Protein 4PSW (pdb70)

B-factor: mean 35.44, std 18.54, range [9.74, 154.68]

Organism: Saccharomyces cerevisiae (strain ATCC 204508 / S288c) (NCBI:txid559292)

Solvent-accessible surface area: 31911 Å² total

InterPro domains:
  IPR000182 GNAT domain [PF00583] (173-259)
  IPR000182 GNAT domain [PS51186] (135-303)
  IPR013523 Histone acetyltransferase HAT1, C-terminal [G3DSA:1.10.10.390] (267-320)
  IPR016181 Acyl-CoA N-acyltransferase [SSF55729] (6-320)
  IPR017380 Histone acetyltransferase type B, catalytic subunit [PIRSF038084] (3-372)
  IPR017380 Histone acetyltransferase type B, catalytic subunit [PTHR12046] (9-370)
  IPR019467 Histone acetyl transferase HAT1 N-terminal [PF10394] (11-162)
  IPR037113 Histone acetyl transferase 1, N-terminal domain superfamily [G3DSA:3.90.360.10] (23-162)

Foldseek 3Di:
DDDQVQQKDQLQVQEWEWEAEVHTDTDTFPDCCVQQNDVNMFGFFHPWHWYWYAHQAQGQIEIEIDGPGGDPDDVHDPNRVSVCVLADPPRYHYPPPVVSVVVVVVVVPDDACVVVFAWQDWDDFPNFIKTKTKDWLVDPSNVSRCRSCVVSLVRYPPPDDRDDSVDRQKMKMWMARVPRNGTQWMWIKGWDFDDPDDVVPVPDPQTATAIETEGTDGPVVRPPRCPSLVVVVSVLVSLLVDPRYQAYYYDPDDPVVVVSVLVNLLVVCVVVPCLVQLEPPHPDDPVNLVVVCRNSRYDPVSSVVSSVCSHVVSPD/DDDLVRVLVVLVVCDVVWFPDKAKDFFLFWLEKEWQQPAWDADPVQWTWTKMWTWHAPVPPDFIWTWMKIWTQHNCLQCHDIDIGTPDIATDDHTWNYKAAFLVHRLWIWTAHQQRWIWIAGVVHGTDAIADDGGGGWNEKEHAPPAGQWIWTFFQLQKIFTFRGGDDDDGNYTPDMDNPPGDGGWLYKYDQQPDRQWMWTWGQRQKIFIFGNPDPVTTPDIARHPGTWNEKEYFNPDSFWIWTWFAVQWIFIAGNVCRVDTPDIFHDGPGTWHYKYYANPDGQWIWIFWQSQKIWIFGNVCQVPDDDPVRPVVGGRRTQDMDNNGSGGWSYKYQRNNRGQWMWTTHNRRMIMTTGTDCPRPRVD/DVVDPPPDDDPDDDDDDPPPVAPDDVNVVVCVVVVVPD

Sequence (719 aa):
DFKPETWTSSANEALRVSIVGENAVQFSPLFTYPIYGDSEKIYGYKDLIIHLAFDSVTFKPYVNVKYSAKLGDDNIVDVEKKLLSFLPKDDVIVRDEAKWVDCFAEERKTHNLSDVFEKVSEYSLNGEEFVVYKSSLVDDFARRMHRRVQIFSLLFIEAANYIDETDPSWQIYWLLNKKTKELIGFVTTYKYWHYLGAKSFDEDIDKKFRAKISQFLIFPPYQNKGHGSCLYEAIIQSWLEDKSITEITVEDPNEAFDDLRDRNDIQRLRKLGYDAVFQKHSDLSDEFLESSRKSLKLEERQFNRLVEMLLLLNNSPLSVDEEYDLWKSNVPLMYDFVSETRLWPSLTVQWLPTPVQELDGGFIKQELIIGTHTSGEEENYLKFAEINLPKEILSPRSNIRITAKYEHEEEITRARYMPQDPNIVATINGQGTTFLYSRSEGLQSTLKFHKDNGYALSFSTLVKGRLLSGSDDHTVALWEVGSGGDPTKPVRTWNDLHSDIINDNKWHNFNKDLFGTVSEDSLLKINDVRANNTTIDTVKCPQPFNTLAFSHHSSNLLAAAGMDSYVYLYDLRNMKEPLHHMSGHEDAVNNLEFSTHVDGVVVSSGSDNRLMMWDLKQIGAEQTPDDAEDGVPELIMVHAGHRSSVNDFDLNPQIPWLVASAEEENILQVWKCSHSLPIVGGKGLGKGGAKRHRKVLRDNIQGITKPAIRRLARRGGVK

GO terms:
  GO:0005634 nucleus (C, IDA)
  GO:0005737 cytoplasm (C, IDA)
  GO:0003682 chromatin binding (F, IDA)
  GO:0000123 histone acetyltransferase complex (C, IDA)
  GO:0004402 histone acetyltransferase activity (F, IDA)
  GO:0006302 double-strand break repair (P, IDA)
  GO:0031509 subtelomeric heterochromatin formation (P, IGI)
  GO:0004402 histone acetyltransferase activity (F, IMP)
  GO:0000123 histone acetyltransferase complex (C, IPI)
  GO:0061733 protein-lysine-acetyltransferase activity (F, EXP)
  GO:0005515 protein binding (F, IPI)
  GO:0031509 subtelomeric heterochromatin formation (P, IDA)

Structure (mmCIF, N/CA/C/O backbone):
data_4PSW
#
_entry.id   4PSW
#
_cell.length_a   77.986
_cell.length_b   98.441
_cell.length_c   124.757
_cell.angle_alpha   90.00
_cell.angle_beta   90.00
_cell.angle_gamma   90.00
#
_symmetry.space_group_name_H-M   'P 21 21 21'
#
loop_
_entity.id
_entity.type
_entity.pdbx_description
1 polymer 'Histone acetyltransferase type B catalytic subunit'
2 polymer 'Histone acetyltransferase type B subunit 2'
3 polymer 'Histone H4 type VIII'
4 non-polymer 'COENZYME A'
5 water water
#
loop_
_atom_site.group_PDB
_atom_site.id
_atom_site.type_symbol
_atom_site.label_atom_id
_atom_site.label_alt_id
_atom_site.label_comp_id
_atom_site.label_asym_id
_atom_site.label_entity_id
_atom_site.label_seq_id
_atom_site.pdbx_PDB_ins_code
_atom_site.Cartn_x
_atom_site.Cartn_y
_atom_site.Cartn_z
_atom_site.occupancy
_atom_site.B_iso_or_equiv
_atom_site.auth_seq_id
_atom_site.auth_comp_id
_atom_site.auth_asym_id
_atom_site.auth_atom_id
_atom_site.pdbx_PDB_model_num
ATOM 1 N N . ASP A 1 2 ? 5.936 -6.092 -20.652 1.00 87.94 5 ASP A N 1
ATOM 2 C CA . ASP A 1 2 ? 4.871 -5.433 -19.903 1.00 92.86 5 ASP A CA 1
ATOM 3 C C . ASP A 1 2 ? 5.083 -5.511 -18.385 1.00 87.39 5 ASP A C 1
ATOM 4 O O . ASP A 1 2 ? 5.671 -6.468 -17.869 1.00 80.11 5 ASP A O 1
ATOM 9 N N . PHE A 1 3 ? 4.592 -4.496 -17.681 1.00 85.76 6 PHE A N 1
ATOM 10 C CA . PHE A 1 3 ? 4.753 -4.408 -16.238 1.00 80.69 6 PHE A CA 1
ATOM 11 C C . PHE A 1 3 ? 3.619 -5.131 -15.537 1.00 79.28 6 PHE A C 1
ATOM 12 O O . PHE A 1 3 ? 2.454 -4.739 -15.646 1.00 81.83 6 PHE A O 1
ATOM 20 N N . LYS A 1 4 ? 3.964 -6.195 -14.821 1.00 73.10 7 LYS A N 1
ATOM 21 C CA . LYS A 1 4 ? 2.970 -6.968 -14.090 1.00 59.71 7 LYS A CA 1
ATOM 22 C C . LYS A 1 4 ? 3.300 -7.011 -12.602 1.00 52.41 7 LYS A C 1
ATOM 23 O O . LYS A 1 4 ? 3.795 -8.027 -12.103 1.00 54.78 7 LYS A O 1
ATOM 29 N N . PRO A 1 5 ? 3.025 -5.899 -11.890 1.00 45.07 8 PRO A N 1
ATOM 30 C CA . PRO A 1 5 ? 3.278 -5.774 -10.448 1.00 49.92 8 PRO A CA 1
ATOM 31 C C . PRO A 1 5 ? 2.349 -6.671 -9.628 1.00 53.89 8 PRO A C 1
ATOM 32 O O . PRO A 1 5 ? 2.602 -6.888 -8.438 1.00 50.59 8 PRO A O 1
ATOM 36 N N . GLU A 1 6 ? 1.301 -7.184 -10.271 1.00 58.18 9 GLU A N 1
ATOM 37 C CA . GLU A 1 6 ? 0.358 -8.109 -9.645 1.00 57.30 9 GLU A CA 1
ATOM 38 C C . GLU A 1 6 ? 1.039 -9.442 -9.376 1.00 52.85 9 GLU A C 1
ATOM 39 O O . GLU A 1 6 ? 0.627 -10.197 -8.493 1.00 52.39 9 GLU A O 1
ATOM 45 N N . THR A 1 7 ? 2.083 -9.724 -10.153 1.00 50.81 10 THR A N 1
ATOM 46 C CA . THR A 1 7 ? 2.857 -10.952 -10.010 1.00 48.28 10 THR A CA 1
ATOM 47 C C . THR A 1 7 ? 3.767 -10.919 -8.783 1.00 46.82 10 THR A C 1
ATOM 48 O O . THR A 1 7 ? 4.500 -11.879 -8.526 1.00 45.38 10 THR A O 1
ATOM 52 N N . TRP A 1 8 ? 3.730 -9.810 -8.041 1.00 33.57 11 TRP A N 1
ATOM 53 C CA . TRP A 1 8 ? 4.460 -9.704 -6.778 1.00 42.99 11 TRP A CA 1
ATOM 54 C C . TRP A 1 8 ? 3.555 -10.109 -5.611 1.00 40.50 11 TRP A C 1
ATOM 55 O O . TRP A 1 8 ? 3.935 -10.040 -4.437 1.00 41.31 11 TRP A O 1
ATOM 66 N N . THR A 1 9 ? 2.353 -10.552 -5.957 1.00 39.72 12 THR A N 1
ATOM 67 C CA . THR A 1 9 ? 1.418 -11.083 -4.974 1.00 42.63 12 THR A CA 1
ATOM 68 C C . THR A 1 9 ? 0.997 -12.470 -5.434 1.00 41.94 12 THR A C 1
ATOM 69 O O . THR A 1 9 ? 0.543 -12.647 -6.572 1.00 38.41 12 THR A O 1
ATOM 73 N N . SER A 1 10 ? 1.164 -13.462 -4.565 1.00 41.79 13 SER A N 1
ATOM 74 C CA . SER A 1 10 ? 0.902 -14.837 -4.964 1.00 41.51 13 SER A CA 1
ATOM 75 C C . SER A 1 10 ? 0.038 -15.582 -3.966 1.00 37.04 13 SER A C 1
ATOM 76 O O . SER A 1 10 ? -0.074 -15.188 -2.802 1.00 42.87 13 SER A O 1
ATOM 79 N N . SER A 1 11 ? -0.597 -16.650 -4.438 1.00 37.96 14 SER A N 1
ATOM 80 C CA . SER A 1 11 ? -1.327 -17.551 -3.555 1.00 41.38 14 SER A CA 1
ATOM 81 C C . SER A 1 11 ? -0.328 -18.344 -2.725 1.00 39.12 14 SER A C 1
ATOM 82 O O . SER A 1 11 ? 0.605 -18.937 -3.277 1.00 39.52 14 SER A O 1
ATOM 85 N N . ALA A 1 12 ? -0.511 -18.348 -1.405 1.00 31.06 15 ALA A N 1
ATOM 86 C CA . ALA A 1 12 ? 0.387 -19.096 -0.525 1.00 31.92 15 ALA A CA 1
ATOM 87 C C . ALA A 1 12 ? 0.258 -20.594 -0.795 1.00 33.91 15 ALA A C 1
ATOM 88 O O . ALA A 1 12 ? 1.234 -21.346 -0.672 1.00 41.17 15 ALA A O 1
ATOM 90 N N . ASN A 1 13 ? -0.946 -21.018 -1.174 1.00 30.55 16 ASN A N 1
ATOM 91 C CA . ASN A 1 13 ? -1.207 -22.421 -1.474 1.00 33.39 16 ASN A CA 1
ATOM 92 C C . ASN A 1 13 ? -0.505 -22.903 -2.740 1.00 34.79 16 ASN A C 1
ATOM 93 O O . ASN A 1 13 ? -0.249 -24.097 -2.892 1.00 38.37 16 ASN A O 1
ATOM 98 N N . GLU A 1 14 ? -0.205 -21.974 -3.646 1.00 34.44 17 GLU A N 1
ATOM 99 C CA . GLU A 1 14 ? 0.497 -22.307 -4.881 1.00 40.49 17 GLU A CA 1
ATOM 100 C C . GLU A 1 14 ? 2.007 -22.163 -4.712 1.00 38.63 17 GLU A C 1
ATOM 101 O O . GLU A 1 14 ? 2.776 -23.006 -5.175 1.00 37.24 17 GLU A O 1
ATOM 107 N N . ALA A 1 15 ? 2.428 -21.098 -4.037 1.00 33.89 18 ALA A N 1
ATOM 108 C CA . ALA A 1 15 ? 3.852 -20.845 -3.838 1.00 37.09 18 ALA A CA 1
ATOM 109 C C . ALA A 1 15 ? 4.516 -21.944 -2.996 1.00 37.85 18 ALA A C 1
ATOM 110 O O . ALA A 1 15 ? 5.680 -22.307 -3.240 1.00 30.68 18 ALA A O 1
ATOM 112 N N . LEU A 1 16 ? 3.784 -22.469 -2.010 1.00 35.37 19 LEU A N 1
ATOM 113 C CA . LEU A 1 16 ? 4.333 -23.512 -1.133 1.00 34.26 19 LEU A CA 1
ATOM 114 C C . LEU A 1 16 ? 4.303 -24.879 -1.808 1.00 35.18 19 LEU A C 1
ATOM 115 O O . LEU A 1 16 ? 3.227 -25.470 -1.993 1.00 35.69 19 LEU A O 1
ATOM 120 N N . ARG A 1 17 ? 5.485 -25.369 -2.178 1.00 35.26 20 ARG A N 1
ATOM 121 C CA . ARG A 1 17 ? 5.632 -26.701 -2.763 1.00 34.19 20 ARG A CA 1
ATOM 122 C C . ARG A 1 17 ? 6.032 -27.686 -1.679 1.00 33.86 20 ARG A C 1
ATOM 123 O O . ARG A 1 17 ? 7.166 -27.636 -1.171 1.00 29.28 20 ARG A O 1
ATOM 131 N N . VAL A 1 18 ? 5.118 -28.586 -1.331 1.00 34.29 21 VAL A N 1
ATOM 132 C CA . VAL A 1 18 ? 5.412 -29.612 -0.338 1.00 25.62 21 VAL A CA 1
ATOM 133 C C . VAL A 1 18 ? 5.910 -30.895 -1.028 1.00 30.67 21 VAL A C 1
ATOM 134 O O . VAL A 1 18 ? 5.230 -31.450 -1.898 1.00 30.42 21 VAL A O 1
ATOM 138 N N . SER A 1 19 ? 7.109 -31.345 -0.661 1.00 33.13 22 SER A N 1
ATOM 139 C CA . SER A 1 19 ? 7.687 -32.539 -1.275 1.00 38.30 22 SER A CA 1
ATOM 140 C C . SER A 1 19 ? 7.971 -33.653 -0.264 1.00 32.47 22 SER A C 1
ATOM 141 O O . SER A 1 19 ? 8.545 -33.416 0.804 1.00 28.35 22 SER A O 1
ATOM 144 N N . ILE A 1 20 ? 7.568 -34.869 -0.607 1.00 32.29 23 ILE A N 1
ATOM 145 C CA . ILE A 1 20 ? 8.006 -36.046 0.134 1.00 32.95 23 ILE A CA 1
ATOM 146 C C . ILE A 1 20 ? 9.000 -36.771 -0.767 1.00 36.30 23 ILE A C 1
ATOM 147 O O . ILE A 1 20 ? 8.655 -37.176 -1.887 1.00 34.01 23 ILE A O 1
ATOM 152 N N . VAL A 1 21 ? 10.244 -36.890 -0.306 1.00 31.19 24 VAL A N 1
ATOM 153 C CA . VAL A 1 21 ? 11.309 -37.422 -1.149 1.00 35.14 24 VAL A CA 1
ATOM 154 C C . VAL A 1 21 ? 11.697 -38.823 -0.713 1.00 37.82 24 VAL A C 1
ATOM 155 O O . VAL A 1 21 ? 12.169 -39.026 0.412 1.00 39.75 24 VAL A O 1
ATOM 159 N N . GLY A 1 22 ? 11.476 -39.788 -1.598 1.00 39.45 25 GLY A N 1
ATOM 160 C CA . GLY A 1 22 ? 11.886 -41.160 -1.357 1.00 39.94 25 GLY A CA 1
ATOM 161 C C . GLY A 1 22 ? 12.765 -41.583 -2.515 1.00 44.98 25 GLY A C 1
ATOM 162 O O . GLY A 1 22 ? 13.819 -40.982 -2.738 1.00 42.42 25 GLY A O 1
ATOM 163 N N . GLU A 1 23 ? 12.336 -42.604 -3.258 1.00 50.77 26 GLU A N 1
ATOM 164 C CA . GLU A 1 23 ? 13.007 -42.962 -4.504 1.00 57.90 26 GLU A CA 1
ATOM 165 C C . GLU A 1 23 ? 12.885 -41.793 -5.473 1.00 51.32 26 GLU A C 1
ATOM 166 O O . GLU A 1 23 ? 13.787 -41.537 -6.269 1.00 48.75 26 GLU A O 1
ATOM 172 N N . ASN A 1 24 ? 11.760 -41.087 -5.404 1.00 50.92 27 ASN A N 1
ATOM 173 C CA . ASN A 1 24 ? 11.599 -39.847 -6.156 1.00 51.88 27 ASN A CA 1
ATOM 174 C C . ASN A 1 24 ? 11.007 -38.736 -5.302 1.00 46.59 27 ASN A C 1
ATOM 175 O O . ASN A 1 24 ? 10.467 -38.984 -4.217 1.00 43.79 27 ASN A O 1
ATOM 180 N N . ALA A 1 25 ? 11.123 -37.508 -5.797 1.00 43.00 28 ALA A N 1
ATOM 181 C CA . ALA A 1 25 ? 10.486 -36.360 -5.161 1.00 47.26 28 ALA A CA 1
ATOM 182 C C . ALA A 1 25 ? 9.045 -36.256 -5.638 1.00 53.87 28 ALA A C 1
ATOM 183 O O . ALA A 1 25 ? 8.797 -36.026 -6.824 1.00 58.24 28 ALA A O 1
ATOM 185 N N . VAL A 1 26 ? 8.101 -36.435 -4.717 1.00 51.25 29 VAL A N 1
ATOM 186 C CA . VAL A 1 26 ? 6.684 -36.274 -5.022 1.00 45.70 29 VAL A CA 1
ATOM 187 C C . VAL A 1 26 ? 6.229 -34.920 -4.475 1.00 40.34 29 VAL A C 1
ATOM 188 O O . VAL A 1 26 ? 6.335 -34.665 -3.273 1.00 34.87 29 VAL A O 1
ATOM 192 N N . GLN A 1 27 ? 5.746 -34.050 -5.358 1.00 35.42 30 GLN A N 1
ATOM 193 C CA . GLN A 1 27 ? 5.417 -32.679 -4.982 1.00 36.77 30 GLN A CA 1
ATOM 194 C C . GLN A 1 27 ? 3.904 -32.443 -5.041 1.00 35.63 30 GLN A C 1
ATOM 195 O O . GLN A 1 27 ? 3.221 -32.941 -5.943 1.00 37.83 30 GLN A O 1
ATOM 201 N N . PHE A 1 28 ? 3.380 -31.698 -4.072 1.00 33.55 31 PHE A N 1
ATOM 202 C CA . PHE A 1 28 ? 1.940 -31.439 -4.007 1.00 33.18 31 PHE A CA 1
ATOM 203 C C . PHE A 1 28 ? 1.657 -30.147 -3.239 1.00 34.76 31 PHE A C 1
ATOM 204 O O . PHE A 1 28 ? 2.544 -29.613 -2.559 1.00 39.69 31 PHE A O 1
ATOM 212 N N . SER A 1 29 ? 0.426 -29.648 -3.350 1.00 32.16 32 SER A N 1
ATOM 213 C CA . SER A 1 29 ? 0.036 -28.395 -2.701 1.00 31.68 32 SER A CA 1
ATOM 214 C C . SER A 1 29 ? -0.643 -28.602 -1.352 1.00 34.04 32 SER A C 1
ATOM 215 O O . SER A 1 29 ? -1.317 -29.615 -1.136 1.00 32.70 32 SER A O 1
ATOM 218 N N . PRO A 1 30 ? -0.484 -27.629 -0.437 1.00 31.76 33 PRO A N 1
ATOM 219 C CA . PRO A 1 30 ? -1.250 -27.698 0.810 1.00 26.57 33 PRO A CA 1
ATOM 220 C C . PRO A 1 30 ? -2.709 -27.323 0.547 1.00 29.74 33 PRO A C 1
ATOM 221 O O . PRO A 1 30 ? -3.007 -26.686 -0.471 1.00 32.45 33 PRO A O 1
ATOM 225 N N . LEU A 1 31 ? -3.603 -27.712 1.448 1.00 30.22 34 LEU A N 1
ATOM 226 C CA . LEU A 1 31 ? -5.001 -27.298 1.361 1.00 31.78 34 LEU A CA 1
ATOM 227 C C . LEU A 1 31 ? -5.214 -25.970 2.091 1.00 32.63 34 LEU A C 1
ATOM 228 O O . LEU A 1 31 ? -6.119 -25.193 1.754 1.00 32.63 34 LEU A O 1
ATOM 233 N N . PHE A 1 32 ? -4.377 -25.714 3.095 1.00 30.40 35 PHE A N 1
ATOM 234 C CA . PHE A 1 32 ? -4.513 -24.516 3.917 1.00 33.74 35 PHE A CA 1
ATOM 235 C C . PHE A 1 32 ? -3.143 -23.930 4.199 1.00 28.70 35 PHE A C 1
ATOM 236 O O . PHE A 1 32 ? -2.180 -24.675 4.378 1.00 33.53 35 PHE A O 1
ATOM 244 N N . THR A 1 33 ? -3.054 -22.600 4.212 1.00 26.14 36 THR A N 1
ATOM 245 C CA . THR A 1 33 ? -1.815 -21.906 4.586 1.00 27.51 36 THR A CA 1
ATOM 246 C C . THR A 1 33 ? -2.119 -20.788 5.570 1.00 27.92 36 THR A C 1
ATOM 247 O O . THR A 1 33 ? -1.203 -20.193 6.158 1.00 32.80 36 THR A O 1
ATOM 251 N N . TYR A 1 34 ? -3.413 -20.516 5.745 1.00 28.33 37 TYR A N 1
ATOM 252 C CA . TYR A 1 34 ? -3.871 -19.415 6.591 1.00 28.70 37 TYR A CA 1
ATOM 253 C C . TYR A 1 34 ? -3.315 -19.402 8.019 1.00 21.89 37 TYR A C 1
ATOM 254 O O . TYR A 1 34 ? -3.087 -18.321 8.569 1.00 25.33 37 TYR A O 1
ATOM 263 N N . PRO A 1 35 ? -3.082 -20.580 8.628 1.00 24.85 38 PRO A N 1
ATOM 264 C CA . PRO A 1 35 ? -2.471 -20.382 9.949 1.00 29.39 38 PRO A CA 1
ATOM 265 C C . PRO A 1 35 ? -0.997 -19.954 9.868 1.00 35.32 38 PRO A C 1
ATOM 266 O O . PRO A 1 35 ? -0.469 -19.516 10.896 1.00 32.86 38 PRO A O 1
ATOM 270 N N . ILE A 1 36 ? -0.362 -20.052 8.690 1.00 26.85 39 ILE A N 1
ATOM 271 C CA . ILE A 1 36 ? 1.033 -19.616 8.531 1.00 24.59 39 ILE A CA 1
ATOM 272 C C . ILE A 1 36 ? 1.127 -18.216 7.930 1.00 33.89 39 ILE A C 1
ATOM 273 O O . ILE A 1 36 ? 1.851 -17.353 8.440 1.00 30.12 39 ILE A O 1
ATOM 278 N N . TYR A 1 37 ? 0.418 -18.002 6.824 1.00 36.09 40 TYR A N 1
ATOM 279 C CA . TYR A 1 37 ? 0.590 -16.774 6.055 1.00 37.10 40 TYR A CA 1
ATOM 280 C C . TYR A 1 37 ? -0.635 -15.865 6.061 1.00 35.98 40 TYR A C 1
ATOM 281 O O . TYR A 1 37 ? -0.776 -14.992 5.196 1.00 41.06 40 TYR A O 1
ATOM 290 N N . GLY A 1 38 ? -1.519 -16.061 7.035 1.00 34.98 41 GLY A N 1
ATOM 291 C CA . GLY A 1 38 ? -2.667 -15.181 7.185 1.00 32.25 41 GLY A CA 1
ATOM 292 C C . GLY A 1 38 ? -3.924 -15.591 6.433 1.00 33.05 41 GLY A C 1
ATOM 293 O O . GLY A 1 38 ? -3.890 -16.417 5.508 1.00 31.03 41 GLY A O 1
ATOM 294 N N . ASP A 1 39 ? -5.045 -14.985 6.808 1.00 38.48 42 ASP A N 1
ATOM 295 C CA . ASP A 1 39 ? -6.348 -15.453 6.337 1.00 42.84 42 ASP A CA 1
ATOM 296 C C . ASP A 1 39 ? -6.615 -15.367 4.832 1.00 41.92 42 ASP A C 1
ATOM 297 O O . ASP A 1 39 ? -7.347 -16.199 4.282 1.00 47.13 42 ASP A O 1
ATOM 302 N N . SER A 1 40 ? -6.036 -14.378 4.160 1.00 34.49 43 SER A N 1
ATOM 303 C CA . SER A 1 40 ? -6.236 -14.271 2.717 1.00 40.58 43 SER A CA 1
ATOM 304 C C . SER A 1 40 ? -5.386 -15.307 1.977 1.00 35.30 43 SER A C 1
ATOM 305 O O . SER A 1 40 ? -5.582 -15.536 0.778 1.00 39.68 43 SER A O 1
ATOM 308 N N . GLU A 1 41 ? -4.460 -15.937 2.707 1.00 31.51 44 GLU A N 1
ATOM 309 C CA . GLU A 1 41 ? -3.500 -16.891 2.134 1.00 36.37 44 GLU A CA 1
ATOM 310 C C . GLU A 1 41 ? -2.779 -16.294 0.917 1.00 37.49 44 GLU A C 1
ATOM 311 O O . GLU A 1 41 ? -2.629 -16.950 -0.116 1.00 42.26 44 GLU A O 1
ATOM 317 N N . LYS A 1 42 ? -2.348 -15.038 1.053 1.00 41.49 45 LYS A N 1
ATOM 318 C CA . LYS A 1 42 ? -1.629 -14.336 -0.012 1.00 43.49 45 LYS A CA 1
ATOM 319 C C . LYS A 1 42 ? -0.278 -13.836 0.507 1.00 41.68 45 LYS A C 1
ATOM 320 O O . LYS A 1 42 ? -0.135 -13.522 1.695 1.00 38.71 45 LYS A O 1
ATOM 326 N N . ILE A 1 43 ? 0.720 -13.783 -0.371 1.00 37.03 46 ILE A N 1
ATOM 327 C CA . ILE A 1 43 ? 2.038 -13.273 0.016 1.00 37.22 46 ILE A CA 1
ATOM 328 C C . ILE A 1 43 ? 2.459 -12.130 -0.905 1.00 39.33 46 ILE A C 1
ATOM 329 O O . ILE A 1 43 ? 2.465 -12.286 -2.133 1.00 36.47 46 ILE A O 1
ATOM 334 N N . TYR A 1 44 ? 2.806 -10.987 -0.314 1.00 37.52 47 TYR A N 1
ATOM 335 C CA . TYR A 1 44 ? 3.110 -9.779 -1.085 1.00 41.25 47 TYR A CA 1
ATOM 336 C C . TYR A 1 44 ? 4.593 -9.422 -1.011 1.00 36.56 47 TYR A C 1
ATOM 337 O O . TYR A 1 44 ? 5.253 -9.673 0.002 1.00 37.17 47 TYR A O 1
ATOM 346 N N . GLY A 1 45 ? 5.120 -8.848 -2.091 1.00 36.75 48 GLY A N 1
ATOM 347 C CA . GLY A 1 45 ? 6.476 -8.329 -2.075 1.00 41.41 48 GLY A CA 1
ATOM 348 C C . GLY A 1 45 ? 7.516 -9.242 -2.705 1.00 42.54 48 GLY A C 1
ATOM 349 O O . GLY A 1 45 ? 8.704 -8.906 -2.717 1.00 39.62 48 GLY A O 1
ATOM 350 N N . TYR A 1 46 ? 7.075 -10.389 -3.222 1.00 41.83 49 TYR A N 1
ATOM 351 C CA . TYR A 1 46 ? 7.979 -11.344 -3.863 1.00 40.54 49 TYR A CA 1
ATOM 352 C C . TYR A 1 46 ? 7.541 -11.620 -5.293 1.00 36.00 49 TYR A C 1
ATOM 353 O O . TYR A 1 46 ? 6.384 -11.986 -5.530 1.00 40.94 49 TYR A O 1
ATOM 362 N N . LYS A 1 47 ? 8.455 -11.462 -6.248 1.00 39.75 50 LYS A N 1
ATOM 363 C CA . LYS A 1 47 ? 8.155 -11.827 -7.631 1.00 36.76 50 LYS A CA 1
ATOM 364 C C . LYS A 1 47 ? 8.625 -13.261 -7.895 1.00 43.07 50 LYS A C 1
ATOM 365 O O . LYS A 1 47 ? 9.720 -13.645 -7.460 1.00 38.81 50 LYS A O 1
ATOM 371 N N . ASP A 1 48 ? 7.792 -14.043 -8.590 1.00 32.73 51 ASP A N 1
ATOM 372 C CA . ASP A 1 48 ? 8.077 -15.450 -8.891 1.00 32.73 51 ASP A CA 1
ATOM 373 C C . ASP A 1 48 ? 8.478 -16.225 -7.633 1.00 33.03 51 ASP A C 1
ATOM 374 O O . ASP A 1 48 ? 9.512 -16.903 -7.593 1.00 34.41 51 ASP A O 1
ATOM 379 N N . LEU A 1 49 ? 7.661 -16.108 -6.598 1.00 35.19 52 LEU A N 1
ATOM 380 C CA . LEU A 1 49 ? 7.978 -16.736 -5.329 1.00 35.60 52 LEU A CA 1
ATOM 381 C C . LEU A 1 49 ? 7.748 -18.248 -5.374 1.00 35.76 52 LEU A C 1
ATOM 382 O O . LEU A 1 49 ? 6.720 -18.714 -5.877 1.00 36.00 52 LEU A O 1
ATOM 387 N N . ILE A 1 50 ? 8.715 -19.011 -4.865 1.00 37.88 53 ILE A N 1
ATOM 388 C CA . ILE A 1 50 ? 8.571 -20.460 -4.733 1.00 37.05 53 ILE A CA 1
ATOM 389 C C . ILE A 1 50 ? 9.075 -20.896 -3.353 1.00 41.76 53 ILE A C 1
ATOM 390 O O . ILE A 1 50 ? 10.235 -20.644 -3.008 1.00 41.58 53 ILE A O 1
ATOM 395 N N . ILE A 1 51 ? 8.208 -21.526 -2.559 1.00 39.59 54 ILE A N 1
ATOM 396 C CA . ILE A 1 51 ? 8.606 -21.992 -1.225 1.00 39.01 54 ILE A CA 1
ATOM 397 C C . ILE A 1 51 ? 8.688 -23.522 -1.167 1.00 36.53 54 ILE A C 1
ATOM 398 O O . ILE A 1 51 ? 7.657 -24.209 -1.145 1.00 34.93 54 ILE A O 1
ATOM 403 N N . HIS A 1 52 ? 9.907 -24.057 -1.149 1.00 30.92 55 HIS A N 1
ATOM 404 C CA . HIS A 1 52 ? 10.083 -25.500 -1.016 1.00 29.18 55 HIS A CA 1
ATOM 405 C C . HIS A 1 52 ? 10.073 -25.928 0.449 1.00 34.58 55 HIS A C 1
ATOM 406 O O . HIS A 1 52 ? 10.867 -25.442 1.261 1.00 37.52 55 HIS A O 1
ATOM 413 N N . LEU A 1 53 ? 9.149 -26.826 0.778 1.00 30.79 56 LEU A N 1
ATOM 414 C CA . LEU A 1 53 ? 9.138 -27.513 2.059 1.00 32.08 56 LEU A CA 1
ATOM 415 C C . LEU A 1 53 ? 9.188 -29.004 1.741 1.00 33.05 56 LEU A C 1
ATOM 416 O O . LEU A 1 53 ? 8.237 -29.551 1.159 1.00 31.47 56 LEU A O 1
ATOM 421 N N . ALA A 1 54 ? 10.290 -29.658 2.104 1.00 32.81 57 ALA A N 1
ATOM 422 C CA . ALA A 1 54 ? 10.520 -31.053 1.708 1.00 35.12 57 ALA A CA 1
ATOM 423 C C . ALA A 1 54 ? 10.905 -31.949 2.885 1.00 32.64 57 ALA A C 1
ATOM 424 O O . ALA A 1 54 ? 11.543 -31.494 3.839 1.00 34.04 57 ALA A O 1
ATOM 426 N N . PHE A 1 55 ? 10.527 -33.225 2.793 1.00 28.72 58 PHE A N 1
ATOM 427 C CA . PHE A 1 55 ? 10.728 -34.190 3.866 1.00 26.23 58 PHE A CA 1
ATOM 428 C C . PHE A 1 55 ? 11.246 -35.516 3.304 1.00 33.07 58 PHE A C 1
ATOM 429 O O . PHE A 1 55 ? 10.717 -36.013 2.299 1.00 29.83 58 PHE A O 1
ATOM 437 N N . ASP A 1 56 ? 12.253 -36.099 3.958 1.00 36.79 59 ASP A N 1
ATOM 438 C CA . ASP A 1 56 ? 12.677 -37.471 3.651 1.00 39.09 59 ASP A CA 1
ATOM 439 C C . ASP A 1 56 ? 11.495 -38.416 3.866 1.00 37.71 59 ASP A C 1
ATOM 440 O O . ASP A 1 56 ? 10.796 -38.305 4.872 1.00 35.89 59 ASP A O 1
ATOM 445 N N . SER A 1 57 ? 11.270 -39.347 2.939 1.00 35.34 60 SER A N 1
ATOM 446 C CA . SER A 1 57 ? 10.074 -40.191 3.004 1.00 38.14 60 SER A CA 1
ATOM 447 C C . SER A 1 57 ? 10.056 -41.109 4.230 1.00 40.45 60 SER A C 1
ATOM 448 O O . SER A 1 57 ? 8.989 -41.591 4.642 1.00 33.23 60 SER A O 1
ATOM 451 N N . VAL A 1 58 ? 11.230 -41.334 4.821 1.00 33.30 61 VAL A N 1
ATOM 452 C CA . VAL A 1 58 ? 11.344 -42.202 5.994 1.00 33.19 61 VAL A CA 1
ATOM 453 C C . VAL A 1 58 ? 11.431 -41.437 7.326 1.00 35.04 61 VAL A C 1
ATOM 454 O O . VAL A 1 58 ? 10.612 -41.652 8.226 1.00 29.86 61 VAL A O 1
ATOM 458 N N . THR A 1 59 ? 12.420 -40.549 7.446 1.00 33.69 62 THR A N 1
ATOM 459 C CA . THR A 1 59 ? 12.686 -39.831 8.704 1.00 33.89 62 THR A CA 1
ATOM 460 C C . THR A 1 59 ? 11.908 -38.524 8.815 1.00 31.72 62 THR A C 1
ATOM 461 O O . THR A 1 59 ? 11.808 -37.937 9.899 1.00 33.73 62 THR A O 1
ATOM 465 N N . PHE A 1 60 ? 11.369 -38.072 7.684 1.00 30.01 63 PHE A N 1
ATOM 466 C CA . PHE A 1 60 ? 10.718 -36.765 7.587 1.00 26.74 63 PHE A CA 1
ATOM 467 C C . PHE A 1 60 ? 11.609 -35.611 8.060 1.00 27.52 63 PHE A C 1
ATOM 468 O O . PHE A 1 60 ? 11.125 -34.622 8.593 1.00 31.97 63 PHE A O 1
ATOM 476 N N . LYS A 1 61 ? 12.917 -35.756 7.849 1.00 32.15 64 LYS A N 1
ATOM 477 C CA . LYS A 1 61 ? 13.853 -34.668 8.098 1.00 30.75 64 LYS A CA 1
ATOM 478 C C . LYS A 1 61 ? 13.475 -33.527 7.168 1.00 28.85 64 LYS A C 1
ATOM 479 O O . LYS A 1 61 ? 13.448 -33.700 5.947 1.00 33.11 64 LYS A O 1
ATOM 485 N N . PRO A 1 62 ? 13.142 -32.364 7.743 1.00 29.09 65 PRO A N 1
ATOM 486 C CA . PRO A 1 62 ? 12.630 -31.287 6.886 1.00 27.53 65 PRO A CA 1
ATOM 487 C C . PRO A 1 62 ? 13.685 -30.420 6.209 1.00 33.66 65 PRO A C 1
ATOM 488 O O . PRO A 1 62 ? 14.796 -30.249 6.725 1.00 34.54 65 PRO A O 1
ATOM 492 N N . TYR A 1 63 ? 13.315 -29.893 5.042 1.00 31.47 66 TYR A N 1
ATOM 493 C CA . TYR A 1 63 ? 14.147 -28.979 4.273 1.00 32.18 66 TYR A CA 1
ATOM 494 C C . TYR A 1 63 ? 13.302 -27.785 3.837 1.00 37.87 66 TYR A C 1
ATOM 495 O O . TYR A 1 63 ? 12.152 -27.958 3.402 1.00 31.90 66 TYR A O 1
ATOM 504 N N . VAL A 1 64 ? 13.865 -26.582 3.949 1.00 35.84 67 VAL A N 1
ATOM 505 C CA . VAL A 1 64 ? 13.189 -25.368 3.480 1.00 35.68 67 VAL A CA 1
ATOM 506 C C . VAL A 1 64 ? 14.097 -24.594 2.525 1.00 38.93 67 VAL A C 1
ATOM 507 O O . VAL A 1 64 ? 15.273 -24.377 2.829 1.00 35.32 67 VAL A O 1
ATOM 511 N N . ASN A 1 65 ? 13.566 -24.204 1.366 1.00 35.31 68 ASN A N 1
ATOM 512 C CA . ASN A 1 65 ? 14.271 -23.269 0.485 1.00 37.13 68 ASN A CA 1
ATOM 513 C C . ASN A 1 65 ? 13.296 -22.275 -0.141 1.00 40.66 68 ASN A C 1
ATOM 514 O O . ASN A 1 65 ? 12.308 -22.669 -0.767 1.00 40.96 68 ASN A O 1
ATOM 519 N N . VAL A 1 66 ? 13.572 -20.989 0.036 1.00 42.74 69 VAL A N 1
ATOM 520 C CA . VAL A 1 66 ? 12.714 -19.950 -0.515 1.00 44.00 69 VAL A CA 1
ATOM 521 C C . VAL A 1 66 ? 13.412 -19.287 -1.691 1.00 45.84 69 VAL A C 1
ATOM 522 O O . VAL A 1 66 ? 14.546 -18.815 -1.557 1.00 45.45 69 VAL A O 1
ATOM 526 N N . LYS A 1 67 ? 12.743 -19.266 -2.842 1.00 49.32 70 LYS A N 1
ATOM 527 C CA . LYS A 1 67 ? 13.302 -18.632 -4.035 1.00 55.41 70 LYS A CA 1
ATOM 528 C C . LYS A 1 67 ? 12.347 -17.608 -4.638 1.00 49.94 70 LYS A C 1
ATOM 529 O O . LYS A 1 67 ? 11.121 -17.705 -4.486 1.00 46.49 70 LYS A O 1
ATOM 535 N N . TYR A 1 68 ? 12.929 -16.624 -5.316 1.00 43.38 71 TYR A N 1
ATOM 536 C CA . TYR A 1 68 ? 12.178 -15.556 -5.968 1.00 45.92 71 TYR A CA 1
ATOM 537 C C . TYR A 1 68 ? 13.094 -14.919 -6.999 1.00 46.28 71 TYR A C 1
ATOM 538 O O . TYR A 1 68 ? 14.318 -15.019 -6.885 1.00 52.37 71 TYR A O 1
ATOM 547 N N . SER A 1 69 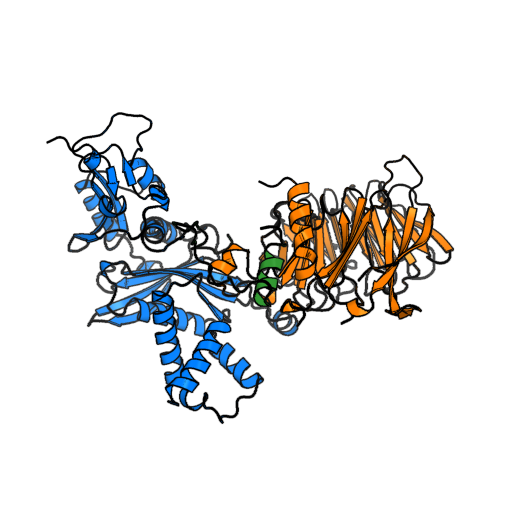? 12.517 -14.277 -8.011 1.00 43.10 72 SER A N 1
ATOM 548 C CA . SER A 1 69 ? 13.322 -13.527 -8.969 1.00 40.59 72 SER A CA 1
ATOM 549 C C . SER A 1 69 ? 13.726 -12.185 -8.369 1.00 44.10 72 SER A C 1
ATOM 550 O O . SER A 1 69 ? 14.802 -11.663 -8.660 1.00 50.01 72 SER A O 1
ATOM 553 N N . ALA A 1 70 ? 12.857 -11.634 -7.528 1.00 43.54 73 ALA A N 1
ATOM 554 C CA . ALA A 1 70 ? 13.101 -10.336 -6.909 1.00 43.51 73 ALA A CA 1
ATOM 555 C C . ALA A 1 70 ? 12.206 -10.183 -5.694 1.00 40.53 73 ALA A C 1
ATOM 556 O O . ALA A 1 70 ? 11.266 -10.962 -5.498 1.00 42.10 73 ALA A O 1
ATOM 558 N N . LYS A 1 71 ? 12.490 -9.167 -4.886 1.00 38.14 74 LYS A N 1
ATOM 559 C CA . LYS A 1 71 ? 11.772 -8.968 -3.629 1.00 44.90 74 LYS A CA 1
ATOM 560 C C . LYS A 1 71 ? 11.803 -7.499 -3.207 1.00 42.29 74 LYS A C 1
ATOM 561 O O . LYS A 1 71 ? 12.788 -6.796 -3.433 1.00 47.53 74 LYS A O 1
ATOM 567 N N . LEU A 1 72 ? 10.715 -7.024 -2.618 1.00 42.26 75 LEU A N 1
ATOM 568 C CA . LEU A 1 72 ? 10.709 -5.682 -2.066 1.00 43.64 75 LEU A CA 1
ATOM 569 C C . LEU A 1 72 ? 11.526 -5.664 -0.779 1.00 63.77 75 LEU A C 1
ATOM 570 O O . LEU A 1 72 ? 11.119 -6.246 0.232 1.00 72.15 75 LEU A O 1
ATOM 575 N N . GLY A 1 73 ? 12.694 -5.030 -0.827 1.00 74.87 76 GLY A N 1
ATOM 576 C CA . GLY A 1 73 ? 13.404 -4.694 0.391 1.00 83.52 76 GLY A CA 1
ATOM 577 C C . GLY A 1 73 ? 12.479 -3.782 1.172 1.00 90.43 76 GLY A C 1
ATOM 578 O O . GLY A 1 73 ? 12.055 -2.739 0.667 1.00 96.03 76 GLY A O 1
ATOM 579 N N . ASP A 1 74 ? 12.158 -4.186 2.395 1.00 89.55 77 ASP A N 1
ATOM 580 C CA . ASP A 1 74 ? 11.097 -3.551 3.158 1.00 89.01 77 ASP A CA 1
ATOM 581 C C . ASP A 1 74 ? 11.030 -4.229 4.520 1.00 88.78 77 ASP A C 1
ATOM 582 O O . ASP A 1 74 ? 11.506 -5.356 4.682 1.00 87.11 77 ASP A O 1
ATOM 587 N N . ASP A 1 75 ? 10.436 -3.549 5.495 1.00 90.87 78 ASP A N 1
ATOM 588 C CA . ASP A 1 75 ? 10.276 -4.112 6.831 1.00 94.05 78 ASP A CA 1
ATOM 589 C C . ASP A 1 75 ? 8.831 -4.557 7.028 1.00 95.54 78 ASP A C 1
ATOM 590 O O . ASP A 1 75 ? 8.550 -5.497 7.777 1.00 97.19 78 ASP A O 1
ATOM 595 N N . ASN A 1 76 ? 7.921 -3.871 6.342 1.00 93.70 79 ASN A N 1
ATOM 596 C CA . ASN A 1 76 ? 6.511 -4.252 6.295 1.00 92.20 79 ASN A CA 1
ATOM 597 C C . ASN A 1 76 ? 6.322 -5.582 5.542 1.00 84.64 79 ASN A C 1
ATOM 598 O O . ASN A 1 76 ? 5.312 -6.274 5.708 1.00 83.09 79 ASN A O 1
ATOM 603 N N . ILE A 1 77 ? 7.323 -5.947 4.740 1.00 75.56 80 ILE A N 1
ATOM 604 C CA . ILE A 1 77 ? 7.290 -7.177 3.944 1.00 63.98 80 ILE A CA 1
ATOM 605 C C . ILE A 1 77 ? 7.622 -8.406 4.790 1.00 50.06 80 ILE A C 1
ATOM 606 O O . ILE A 1 77 ? 8.624 -8.424 5.509 1.00 45.12 80 ILE A O 1
ATOM 611 N N . VAL A 1 78 ? 6.773 -9.429 4.713 1.00 43.14 81 VAL A N 1
ATOM 612 C CA . VAL A 1 78 ? 6.965 -10.620 5.541 1.00 40.42 81 VAL A CA 1
ATOM 613 C C . VAL A 1 78 ? 8.224 -11.400 5.169 1.00 37.88 81 VAL A C 1
ATOM 614 O O . VAL A 1 78 ? 8.575 -11.520 3.991 1.00 36.96 81 VAL A O 1
ATOM 618 N N . ASP A 1 79 ? 8.917 -11.891 6.193 1.00 38.67 82 ASP A N 1
ATOM 619 C CA . ASP A 1 79 ? 10.022 -12.819 6.009 1.00 36.82 82 ASP A CA 1
ATOM 620 C C . ASP A 1 79 ? 9.397 -14.216 5.884 1.00 41.41 82 ASP A C 1
ATOM 621 O O . ASP A 1 79 ? 9.143 -14.898 6.882 1.00 43.20 82 ASP A O 1
ATOM 626 N N . VAL A 1 80 ? 9.136 -14.612 4.640 1.00 39.22 83 VAL A N 1
ATOM 627 C CA . VAL A 1 80 ? 8.467 -15.870 4.302 1.00 34.21 83 VAL A CA 1
ATOM 628 C C . VAL A 1 80 ? 9.134 -17.102 4.921 1.00 36.35 83 VAL A C 1
ATOM 629 O O . VAL A 1 80 ? 8.465 -18.012 5.444 1.00 30.64 83 VAL A O 1
ATOM 633 N N . GLU A 1 81 ? 10.460 -17.117 4.855 1.00 37.61 84 GLU A N 1
ATOM 634 C CA . GLU A 1 81 ? 11.255 -18.218 5.376 1.00 33.49 84 GLU A CA 1
ATOM 635 C C . GLU A 1 81 ? 11.136 -18.317 6.894 1.00 37.19 84 GLU A C 1
ATOM 636 O O . GLU A 1 81 ? 10.898 -19.400 7.441 1.00 37.28 84 GLU A O 1
ATOM 642 N N . LYS A 1 82 ? 11.295 -17.188 7.576 1.00 37.17 85 LYS A N 1
ATOM 643 C CA . LYS A 1 82 ? 11.285 -17.182 9.035 1.00 39.14 85 LYS A CA 1
ATOM 644 C C . LYS A 1 82 ? 9.916 -17.618 9.549 1.00 36.07 85 LYS A C 1
ATOM 645 O O . LYS A 1 82 ? 9.812 -18.349 10.540 1.00 37.13 85 LYS A O 1
ATOM 651 N N . LYS A 1 83 ? 8.874 -17.164 8.857 1.00 36.25 86 LYS A N 1
ATOM 652 C CA . LYS A 1 83 ? 7.500 -17.537 9.170 1.00 35.49 86 LYS A CA 1
ATOM 653 C C . LYS A 1 83 ? 7.326 -19.052 9.167 1.00 32.93 86 LYS A C 1
ATOM 654 O O . LYS A 1 83 ? 6.826 -19.635 10.135 1.00 32.59 86 LYS A O 1
ATOM 660 N N . LEU A 1 84 ? 7.745 -19.686 8.075 1.00 30.02 87 LEU A N 1
ATOM 661 C CA . LEU A 1 84 ? 7.570 -21.128 7.917 1.00 29.34 87 LEU A CA 1
ATOM 662 C C . LEU A 1 84 ? 8.394 -21.898 8.957 1.00 31.84 87 LEU A C 1
ATOM 663 O O . LEU A 1 84 ? 7.905 -22.854 9.572 1.00 35.38 87 LEU A O 1
ATOM 668 N N . LEU A 1 85 ? 9.638 -21.465 9.158 1.00 26.88 88 LEU A N 1
ATOM 669 C CA . LEU A 1 85 ? 10.532 -22.089 10.134 1.00 29.80 88 LEU A CA 1
ATOM 670 C C . LEU A 1 85 ? 9.972 -22.054 11.563 1.00 30.42 88 LEU A C 1
ATOM 671 O O . LEU A 1 85 ? 10.266 -22.946 12.365 1.00 31.71 88 LEU A O 1
ATOM 676 N N . SER A 1 86 ? 9.162 -21.040 11.878 1.00 23.98 89 SER A N 1
ATOM 677 C CA . SER A 1 86 ? 8.570 -20.936 13.215 1.00 24.21 89 SER A CA 1
ATOM 678 C C . SER A 1 86 ? 7.516 -22.024 13.459 1.00 29.21 89 SER A C 1
ATOM 679 O O . SER A 1 86 ? 7.133 -22.281 14.607 1.00 30.90 89 SER A O 1
ATOM 682 N N . PHE A 1 87 ? 7.045 -22.659 12.388 1.00 24.65 90 PHE A N 1
ATOM 683 C CA . PHE A 1 87 ? 6.091 -23.758 12.538 1.00 24.43 90 PHE A CA 1
ATOM 684 C C . PHE A 1 87 ? 6.783 -25.111 12.440 1.00 25.93 90 PHE A C 1
ATOM 685 O O . PHE A 1 87 ? 6.134 -26.159 12.486 1.00 30.45 90 PHE A O 1
ATOM 693 N N . LEU A 1 88 ? 8.107 -25.075 12.317 1.00 25.80 91 LEU A N 1
ATOM 694 C CA . LEU A 1 88 ? 8.911 -26.287 12.197 1.00 25.72 91 LEU A CA 1
ATOM 695 C C . LEU A 1 88 ? 9.801 -26.448 13.434 1.00 30.89 91 LEU A C 1
ATOM 696 O O . LEU A 1 88 ? 10.005 -25.474 14.174 1.00 32.58 91 LEU A O 1
ATOM 701 N N . PRO A 1 89 ? 10.331 -27.670 13.674 1.00 25.14 92 PRO A N 1
ATOM 702 C CA . PRO A 1 89 ? 11.163 -27.846 14.877 1.00 29.41 92 PRO A CA 1
ATOM 703 C C . PRO A 1 89 ? 12.420 -26.976 14.862 1.00 33.45 92 PRO A C 1
ATOM 704 O O . PRO A 1 89 ? 13.099 -26.891 13.827 1.00 30.33 92 PRO A O 1
ATOM 708 N N . LYS A 1 90 ? 12.718 -26.339 15.995 1.00 32.22 93 LYS A N 1
ATOM 709 C CA . LYS A 1 90 ? 13.886 -25.462 16.098 1.00 42.85 93 LYS A CA 1
ATOM 710 C C . LYS A 1 90 ? 15.167 -26.251 15.830 1.00 46.85 93 LYS A C 1
ATOM 711 O O . LYS A 1 90 ? 15.373 -27.320 16.411 1.00 44.72 93 LYS A O 1
ATOM 717 N N . ASP A 1 91 ? 15.999 -25.737 14.926 1.00 45.98 94 ASP A N 1
ATOM 718 C CA . ASP A 1 91 ? 17.309 -26.323 14.645 1.00 47.32 94 ASP A CA 1
ATOM 719 C C . ASP A 1 91 ? 17.236 -27.792 14.209 1.00 46.79 94 ASP A C 1
ATOM 720 O O . ASP A 1 91 ? 18.148 -28.576 14.479 1.00 44.75 94 ASP A O 1
ATOM 725 N N . ASP A 1 92 ? 16.144 -28.161 13.542 1.00 38.00 95 ASP A N 1
ATOM 726 C CA . ASP A 1 92 ? 16.012 -29.508 12.992 1.00 39.88 95 ASP A CA 1
ATOM 727 C C . ASP A 1 92 ? 15.719 -29.430 11.488 1.00 36.16 95 ASP A C 1
ATOM 728 O O . ASP A 1 92 ? 15.478 -30.446 10.835 1.00 43.45 95 ASP A O 1
ATOM 733 N N . VAL A 1 93 ? 15.753 -28.218 10.942 1.00 34.51 96 VAL A N 1
ATOM 734 C CA . VAL A 1 93 ? 15.448 -28.010 9.528 1.00 35.08 96 VAL A CA 1
ATOM 735 C C . VAL A 1 93 ? 16.701 -27.569 8.775 1.00 36.34 96 VAL A C 1
ATOM 736 O O . VAL A 1 93 ? 17.460 -26.727 9.263 1.00 39.19 96 VAL A O 1
ATOM 740 N N . ILE A 1 94 ? 16.933 -28.150 7.601 1.00 34.07 97 ILE A N 1
ATOM 741 C CA . ILE A 1 94 ? 18.038 -27.716 6.753 1.00 35.74 97 ILE A CA 1
ATOM 742 C C . ILE A 1 94 ? 17.504 -26.634 5.817 1.00 39.74 97 ILE A C 1
ATOM 743 O O . ILE A 1 94 ? 16.416 -26.795 5.246 1.00 36.10 97 ILE A O 1
ATOM 748 N N . VAL A 1 95 ? 18.253 -25.542 5.661 1.00 38.07 98 VAL A N 1
ATOM 749 C CA . VAL A 1 95 ? 17.820 -24.419 4.823 1.00 40.06 98 VAL A CA 1
ATOM 750 C C . VAL A 1 95 ? 18.692 -24.237 3.577 1.00 41.65 98 VAL A C 1
ATOM 751 O O . VAL A 1 95 ? 19.915 -24.146 3.683 1.00 45.27 98 VAL A O 1
ATOM 755 N N . ARG A 1 96 ? 18.052 -24.207 2.406 1.00 42.84 99 ARG A N 1
ATOM 756 C CA . ARG A 1 96 ? 18.715 -24.015 1.101 1.00 45.27 99 ARG A CA 1
ATOM 757 C C . ARG A 1 96 ? 19.685 -25.116 0.626 1.00 46.42 99 ARG A C 1
ATOM 758 O O . ARG A 1 96 ? 19.624 -25.543 -0.536 1.00 46.62 99 ARG A O 1
ATOM 766 N N . ASP A 1 97 ? 20.574 -25.569 1.506 1.00 42.46 100 ASP A N 1
ATOM 767 C CA . ASP A 1 97 ? 21.614 -26.513 1.108 1.00 43.08 100 ASP A CA 1
ATOM 768 C C . ASP A 1 97 ? 21.075 -27.938 0.908 1.00 44.23 100 ASP A C 1
ATOM 769 O O . ASP A 1 97 ? 21.083 -28.747 1.840 1.00 41.26 100 ASP A O 1
ATOM 774 N N . GLU A 1 98 ? 20.633 -28.239 -0.314 1.00 47.61 101 GLU A N 1
ATOM 775 C CA . GLU A 1 98 ? 20.052 -29.545 -0.651 1.00 48.58 101 GLU A CA 1
ATOM 776 C C . GLU A 1 98 ? 20.997 -30.706 -0.384 1.00 46.31 101 GLU A C 1
ATOM 777 O O . GLU A 1 98 ? 20.604 -31.717 0.204 1.00 49.16 101 GLU A O 1
ATOM 783 N N . ALA A 1 99 ? 22.237 -30.570 -0.835 1.00 47.85 102 ALA A N 1
ATOM 784 C CA . ALA A 1 99 ? 23.234 -31.615 -0.635 1.00 47.47 102 ALA A CA 1
ATOM 785 C C . ALA A 1 99 ? 23.439 -31.907 0.855 1.00 43.69 102 ALA A C 1
ATOM 786 O O . ALA A 1 99 ? 23.554 -33.069 1.255 1.00 46.60 102 ALA A O 1
ATOM 788 N N . LYS A 1 100 ? 23.490 -30.853 1.667 1.00 41.94 103 LYS A N 1
ATOM 789 C CA . LYS A 1 100 ? 23.594 -31.005 3.120 1.00 45.83 103 LYS A CA 1
ATOM 790 C C . LYS A 1 100 ? 22.392 -31.764 3.676 1.00 44.15 103 LYS A C 1
ATOM 791 O O . LYS A 1 100 ? 22.527 -32.602 4.577 1.00 42.08 103 LYS A O 1
ATOM 797 N N . TRP A 1 101 ? 21.213 -31.463 3.134 1.00 39.76 104 TRP A N 1
ATOM 798 C CA . TRP A 1 101 ? 19.976 -32.129 3.555 1.00 38.75 104 TRP A CA 1
ATOM 799 C C . TRP A 1 101 ? 20.007 -33.636 3.262 1.00 41.13 104 TRP A C 1
ATOM 800 O O . TRP A 1 101 ? 19.679 -34.456 4.123 1.00 40.13 104 TRP A O 1
ATOM 811 N N . VAL A 1 102 ? 20.413 -33.996 2.047 1.00 43.96 105 VAL A N 1
ATOM 812 C CA . VAL A 1 102 ? 20.514 -35.403 1.662 1.00 46.95 105 VAL A CA 1
ATOM 813 C C . VAL A 1 102 ? 21.506 -36.168 2.551 1.00 49.09 105 VAL A C 1
ATOM 814 O O . VAL A 1 102 ? 21.199 -37.266 3.032 1.00 52.01 105 VAL A O 1
ATOM 818 N N . ASP A 1 103 ? 22.678 -35.576 2.783 1.00 50.63 106 ASP A N 1
ATOM 819 C CA . ASP A 1 103 ? 23.689 -36.177 3.655 1.00 54.45 106 ASP A CA 1
ATOM 820 C C . ASP A 1 103 ? 23.134 -36.451 5.052 1.00 51.80 106 ASP A C 1
ATOM 821 O O . ASP A 1 103 ? 23.498 -37.436 5.698 1.00 60.68 106 ASP A O 1
ATOM 826 N N . CYS A 1 104 ? 22.241 -35.578 5.505 1.00 41.52 107 CYS A N 1
ATOM 827 C CA . CYS A 1 104 ? 21.684 -35.671 6.848 1.00 43.21 107 CYS A CA 1
ATOM 828 C C . CYS A 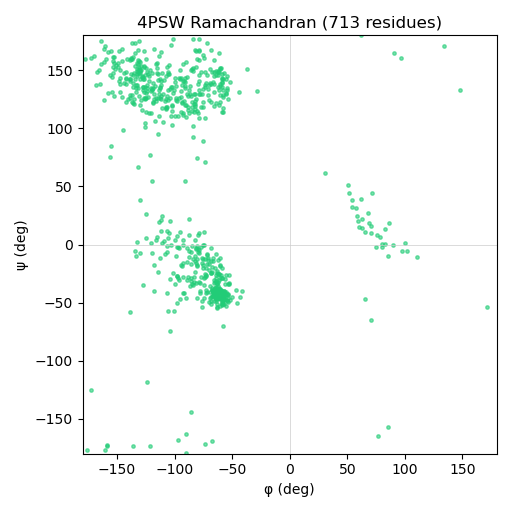1 104 ? 20.765 -36.886 7.036 1.00 48.01 107 CYS A C 1
ATOM 829 O O . CYS A 1 104 ? 20.928 -37.662 7.990 1.00 44.57 107 CYS A O 1
ATOM 832 N N . PHE A 1 105 ? 19.793 -37.048 6.139 1.00 50.88 108 PHE A N 1
ATOM 833 C CA . PHE A 1 105 ? 18.816 -38.127 6.302 1.00 48.55 108 PHE A CA 1
ATOM 834 C C . PHE A 1 105 ? 19.328 -39.475 5.806 1.00 45.21 108 PHE A C 1
ATOM 835 O O . PHE A 1 105 ? 18.753 -40.517 6.120 1.00 41.92 108 PHE A O 1
ATOM 843 N N . ALA A 1 106 ? 20.405 -39.452 5.026 1.00 51.41 109 ALA A N 1
ATOM 844 C CA . ALA A 1 106 ? 21.086 -40.691 4.682 1.00 48.46 109 ALA A CA 1
ATOM 845 C C . ALA A 1 106 ? 21.628 -41.286 5.978 1.00 51.38 109 ALA A C 1
ATOM 846 O O . ALA A 1 106 ? 21.396 -42.460 6.281 1.00 53.69 109 ALA A O 1
ATOM 848 N N . GLU A 1 107 ? 22.340 -40.456 6.742 1.00 53.77 110 GLU A N 1
ATOM 849 C CA . GLU A 1 107 ? 22.898 -40.853 8.036 1.00 55.55 110 GLU A CA 1
ATOM 850 C C . GLU A 1 107 ? 21.819 -41.270 9.035 1.00 49.76 110 GLU A C 1
ATOM 851 O O . GLU A 1 107 ? 21.985 -42.257 9.757 1.00 53.21 110 GLU A O 1
ATOM 857 N N . GLU A 1 108 ? 20.719 -40.524 9.073 1.00 46.35 111 GLU A N 1
ATOM 858 C CA . GLU A 1 108 ? 19.588 -40.880 9.922 1.00 43.62 111 GLU A CA 1
ATOM 859 C C . GLU A 1 108 ? 18.975 -42.234 9.547 1.00 48.58 111 GLU A C 1
ATOM 860 O O . GLU A 1 108 ? 18.711 -43.063 10.423 1.00 48.30 111 GLU A O 1
ATOM 866 N N . ARG A 1 109 ? 18.751 -42.459 8.252 1.00 56.61 112 ARG A N 1
ATOM 867 C CA . ARG A 1 109 ? 18.188 -43.727 7.775 1.00 59.46 112 ARG A CA 1
ATOM 868 C C . ARG A 1 109 ? 18.982 -44.933 8.286 1.00 60.12 112 ARG A C 1
ATOM 869 O O . ARG A 1 109 ? 18.436 -46.029 8.414 1.00 59.73 112 ARG A O 1
ATOM 877 N N . LYS A 1 110 ? 20.267 -44.720 8.576 1.00 63.79 113 LYS A N 1
ATOM 878 C CA . LYS A 1 110 ? 21.116 -45.753 9.171 1.00 65.86 113 LYS A CA 1
ATOM 879 C C . LYS A 1 110 ? 20.701 -46.052 10.600 1.00 70.22 113 LYS A C 1
ATOM 880 O O . LYS A 1 110 ? 20.814 -47.190 11.053 1.00 78.34 113 LYS A O 1
ATOM 886 N N . THR A 1 111 ? 20.260 -45.022 11.321 1.00 69.81 114 THR A N 1
ATOM 887 C CA . THR A 1 111 ? 19.817 -45.197 12.704 1.00 71.78 114 THR A CA 1
ATOM 888 C C . THR A 1 111 ? 18.464 -45.885 12.762 1.00 75.68 114 THR A C 1
ATOM 889 O O . THR A 1 111 ? 17.947 -46.351 11.744 1.00 78.20 114 THR A O 1
ATOM 893 N N . HIS A 1 112 ? 17.884 -45.938 13.956 1.00 79.22 115 HIS A N 1
ATOM 894 C CA . HIS A 1 112 ? 16.708 -46.773 14.170 1.00 85.92 115 HIS A CA 1
ATOM 895 C C . HIS A 1 112 ? 15.392 -46.207 13.634 1.00 79.05 115 HIS A C 1
ATOM 896 O O . HIS A 1 112 ? 15.176 -44.993 13.582 1.00 77.09 115 HIS A O 1
ATOM 903 N N . ASN A 1 113 ? 14.534 -47.133 13.225 1.00 74.88 116 ASN A N 1
ATOM 904 C CA . ASN A 1 113 ? 13.203 -46.853 12.717 1.00 75.65 116 ASN A CA 1
ATOM 905 C C . ASN A 1 113 ? 12.223 -46.645 13.864 1.00 65.53 116 ASN A C 1
ATOM 906 O O . ASN A 1 113 ? 12.543 -46.959 15.014 1.00 62.96 116 ASN A O 1
ATOM 911 N N . LEU A 1 114 ? 11.038 -46.116 13.558 1.00 60.78 117 LEU A N 1
ATOM 912 C CA . LEU A 1 114 ? 9.945 -46.092 14.529 1.00 57.29 117 LEU A CA 1
ATOM 913 C C . LEU A 1 114 ? 9.677 -47.533 14.959 1.00 50.68 117 LEU A C 1
ATOM 914 O O . LEU A 1 114 ? 9.434 -47.815 16.133 1.00 49.38 117 LEU A O 1
ATOM 919 N N . SER A 1 115 ? 9.739 -48.438 13.985 1.00 51.59 118 SER A N 1
ATOM 920 C CA . SER A 1 115 ? 9.436 -49.855 14.189 1.00 62.76 118 SER A CA 1
ATOM 921 C C . SER A 1 115 ? 10.388 -50.588 15.147 1.00 66.83 118 SER A C 1
ATOM 922 O O . SER A 1 115 ? 10.134 -51.739 15.512 1.00 69.28 118 SER A O 1
ATOM 925 N N . ASP A 1 116 ? 11.469 -49.925 15.556 1.00 65.99 119 ASP A N 1
ATOM 926 C CA . ASP A 1 116 ? 12.409 -50.510 16.509 1.00 70.12 119 ASP A CA 1
ATOM 927 C C . ASP A 1 116 ? 12.089 -50.052 17.932 1.00 64.88 119 ASP A C 1
ATOM 928 O O . ASP A 1 116 ? 12.317 -50.783 18.899 1.00 70.37 119 ASP A O 1
ATOM 933 N N . VAL A 1 117 ? 11.548 -48.840 18.042 1.00 56.86 120 VAL A N 1
ATOM 934 C CA . VAL A 1 117 ? 11.275 -48.197 19.328 1.00 55.36 120 VAL A CA 1
ATOM 935 C C . VAL A 1 117 ? 9.834 -48.401 19.787 1.00 59.11 120 VAL A C 1
ATOM 936 O O . VAL A 1 117 ? 9.575 -48.735 20.945 1.00 62.29 120 VAL A O 1
ATOM 940 N N . PHE A 1 118 ? 8.899 -48.181 18.868 1.00 54.15 121 PHE A N 1
ATOM 941 C CA . PHE A 1 118 ? 7.481 -48.136 19.202 1.00 45.92 121 PHE A CA 1
ATOM 942 C C . PHE A 1 118 ? 6.831 -49.502 19.382 1.00 48.31 121 PHE A C 1
ATOM 943 O O . PHE A 1 118 ? 7.379 -50.541 18.991 1.00 47.47 121 PHE A O 1
ATOM 951 N N . GLU A 1 119 ? 5.636 -49.477 19.958 1.00 48.93 122 GLU A N 1
ATOM 952 C CA . GLU A 1 119 ? 4.860 -50.684 20.199 1.00 45.99 122 GLU A CA 1
ATOM 953 C C . GLU A 1 119 ? 4.022 -51.022 18.974 1.00 46.19 122 GLU A C 1
ATOM 954 O O . GLU A 1 119 ? 3.301 -50.166 18.454 1.00 46.06 122 GLU A O 1
ATOM 960 N N . LYS A 1 120 ? 4.104 -52.269 18.519 1.00 40.12 123 LYS A N 1
ATOM 961 C CA . LYS A 1 120 ? 3.375 -52.688 17.327 1.00 40.53 123 LYS A CA 1
ATOM 962 C C . LYS A 1 120 ? 1.893 -52.975 17.612 1.00 42.03 123 LYS A C 1
ATOM 963 O O . LYS A 1 120 ? 1.555 -53.588 18.629 1.00 42.57 123 LYS A O 1
ATOM 969 N N . VAL A 1 121 ? 1.020 -52.526 16.709 1.00 37.71 124 VAL A N 1
ATOM 970 C CA . VAL A 1 121 ? -0.427 -52.661 16.878 1.00 38.57 124 VAL A CA 1
ATOM 971 C C . VAL A 1 121 ? -1.031 -53.741 15.968 1.00 41.76 124 VAL A C 1
ATOM 972 O O . VAL A 1 121 ? -1.696 -54.667 16.446 1.00 38.12 124 VAL A O 1
ATOM 976 N N . SER A 1 122 ? -0.825 -53.609 14.660 1.00 37.42 125 SER A N 1
ATOM 977 C CA . SER A 1 122 ? -1.325 -54.607 13.710 1.00 41.40 125 SER A CA 1
ATOM 978 C C . SER A 1 122 ? -0.644 -54.464 12.350 1.00 40.22 125 SER A C 1
ATOM 979 O O . SER A 1 122 ? 0.165 -53.547 12.128 1.00 44.68 125 SER A O 1
ATOM 982 N N . GLU A 1 123 ? -0.965 -55.387 11.449 1.00 41.71 126 GLU A N 1
ATOM 983 C CA . GLU A 1 123 ? -0.442 -55.370 10.089 1.00 41.96 126 GLU A CA 1
ATOM 984 C C . GLU A 1 123 ? -1.580 -55.571 9.110 1.00 48.27 126 GLU A C 1
ATOM 985 O O . GLU A 1 123 ? -2.612 -56.157 9.457 1.00 48.35 126 GLU A O 1
ATOM 991 N N . TYR A 1 124 ? -1.389 -55.091 7.885 1.00 45.72 127 TYR A N 1
ATOM 992 C CA . TYR A 1 124 ? -2.336 -55.370 6.811 1.00 44.71 127 TYR A CA 1
ATOM 993 C C . TYR A 1 124 ? -1.650 -55.328 5.467 1.00 45.36 127 TYR A C 1
ATOM 994 O O . TYR A 1 124 ? -0.600 -54.691 5.308 1.00 43.57 127 TYR A O 1
ATOM 1003 N N . SER A 1 125 ? -2.239 -56.028 4.504 1.00 47.63 128 SER A N 1
ATOM 1004 C CA . SER A 1 125 ? -1.722 -56.010 3.148 1.00 48.58 128 SER A CA 1
ATOM 1005 C C . SER A 1 125 ? -2.641 -55.201 2.253 1.00 45.55 128 SER A C 1
ATOM 1006 O O . SER A 1 125 ? -3.861 -55.197 2.436 1.00 47.04 128 SER A O 1
ATOM 1009 N N . LEU A 1 126 ? -2.040 -54.508 1.294 1.00 47.15 129 LEU A N 1
ATOM 1010 C CA . LEU A 1 126 ? -2.764 -53.576 0.449 1.00 52.01 129 LEU A CA 1
ATOM 1011 C C . LEU A 1 126 ? -1.967 -53.394 -0.837 1.00 55.99 129 LEU A C 1
ATOM 1012 O O . LEU A 1 126 ? -0.762 -53.130 -0.783 1.00 60.08 129 LEU A O 1
ATOM 1017 N N . ASN A 1 127 ? -2.635 -53.527 -1.984 1.00 56.41 130 ASN A N 1
ATOM 1018 C CA . ASN A 1 127 ? -1.983 -53.377 -3.289 1.00 65.57 130 ASN A CA 1
ATOM 1019 C C . ASN A 1 127 ? -0.830 -54.358 -3.488 1.00 69.00 130 ASN A C 1
ATOM 1020 O O . ASN A 1 127 ? 0.084 -54.094 -4.270 1.00 75.04 130 ASN A O 1
ATOM 1025 N N . GLY A 1 128 ? -0.875 -55.484 -2.779 1.00 67.52 131 GLY A N 1
ATOM 1026 C CA . GLY A 1 128 ? 0.217 -56.444 -2.806 1.00 63.79 131 GLY A CA 1
ATOM 1027 C C . GLY A 1 128 ? 1.438 -55.917 -2.074 1.00 64.91 131 GLY A C 1
ATOM 1028 O O . GLY A 1 128 ? 2.565 -56.032 -2.558 1.00 65.74 131 GLY A O 1
ATOM 1029 N N . GLU A 1 129 ? 1.204 -55.328 -0.903 1.00 65.65 132 GLU A N 1
ATOM 1030 C CA . GLU A 1 129 ? 2.273 -54.769 -0.078 1.00 63.51 132 GLU A CA 1
ATOM 1031 C C . GLU A 1 129 ? 1.865 -54.761 1.398 1.00 57.42 132 GLU A C 1
ATOM 1032 O O . GLU A 1 129 ? 0.683 -54.595 1.724 1.00 53.68 132 GLU A O 1
ATOM 1038 N N . GLU A 1 130 ? 2.839 -54.931 2.290 1.00 47.21 133 GLU A N 1
ATOM 1039 C CA . GLU A 1 130 ? 2.551 -55.005 3.724 1.00 48.66 133 GLU A CA 1
ATOM 1040 C C . GLU A 1 130 ? 2.722 -53.655 4.428 1.00 48.74 133 GLU A C 1
ATOM 1041 O O . GLU A 1 130 ? 3.628 -52.877 4.100 1.00 43.89 133 GLU A O 1
ATOM 1047 N N . PHE A 1 131 ? 1.844 -53.378 5.389 1.00 42.72 134 PHE A N 1
ATOM 1048 C CA . PHE A 1 131 ? 1.954 -52.155 6.185 1.00 40.08 134 PHE A CA 1
ATOM 1049 C C . PHE A 1 131 ? 1.799 -52.460 7.668 1.00 43.01 134 PHE A C 1
ATOM 1050 O O . PHE A 1 131 ? 1.123 -53.430 8.041 1.00 41.86 134 PHE A O 1
ATOM 1058 N N . VAL A 1 132 ? 2.455 -51.663 8.509 1.00 39.27 135 VAL A N 1
ATOM 1059 C CA . VAL A 1 132 ? 2.391 -51.873 9.960 1.00 41.13 135 VAL A CA 1
ATOM 1060 C C . VAL A 1 132 ? 1.956 -50.606 10.685 1.00 38.36 135 VAL A C 1
ATOM 1061 O O . VAL A 1 132 ? 2.437 -49.508 10.381 1.00 37.10 135 VAL A O 1
ATOM 1065 N N . VAL A 1 133 ? 1.041 -50.775 11.641 1.00 34.70 136 VAL A N 1
ATOM 1066 C CA . VAL A 1 133 ? 0.600 -49.693 12.506 1.00 30.18 136 VAL A CA 1
ATOM 1067 C C . VAL A 1 133 ? 1.331 -49.776 13.855 1.00 29.22 136 VAL A C 1
ATOM 1068 O O . VAL A 1 133 ? 1.313 -50.819 14.528 1.00 32.18 136 VAL A O 1
ATOM 1072 N N . TYR A 1 134 ? 2.000 -48.690 14.227 1.00 28.89 137 TYR A N 1
ATOM 1073 C CA . TYR A 1 134 ? 2.667 -48.593 15.527 1.00 29.35 137 TYR A CA 1
ATOM 1074 C C . TYR A 1 134 ? 2.003 -47.505 16.355 1.00 35.11 137 TYR A C 1
ATOM 1075 O O . TYR A 1 134 ? 1.381 -46.592 15.800 1.00 33.48 137 TYR A O 1
ATOM 1084 N N . LYS A 1 135 ? 2.120 -47.600 17.676 1.00 28.35 138 LYS A N 1
ATOM 1085 C CA . LYS A 1 135 ? 1.622 -46.524 18.523 1.00 33.56 138 LYS A CA 1
ATOM 1086 C C . LYS A 1 135 ? 2.697 -46.115 19.509 1.00 31.42 138 LYS A C 1
ATOM 1087 O O . LYS A 1 135 ? 3.610 -46.898 19.815 1.00 36.91 138 LYS A O 1
ATOM 1093 N N . SER A 1 136 ? 2.596 -44.889 20.003 1.00 26.46 139 SER A N 1
ATOM 1094 C CA . SER A 1 136 ? 3.554 -44.398 20.983 1.00 30.95 139 SER A CA 1
ATOM 1095 C C . SER A 1 136 ? 2.936 -43.254 21.773 1.00 28.60 139 SER A C 1
ATOM 1096 O O . SER A 1 136 ? 1.892 -42.718 21.394 1.00 26.59 139 SER A O 1
ATOM 1099 N N . SER A 1 137 ? 3.571 -42.904 22.886 1.00 35.68 140 SER A N 1
ATOM 1100 C CA . SER A 1 137 ? 3.239 -41.683 23.612 1.00 40.32 140 SER A CA 1
ATOM 1101 C C . SER A 1 137 ? 3.984 -40.504 22.986 1.00 43.01 140 SER A C 1
ATOM 1102 O O . SER A 1 137 ? 4.773 -40.689 22.058 1.00 41.67 140 SER A O 1
ATOM 1105 N N . LEU A 1 138 ? 3.735 -39.298 23.494 1.00 38.91 141 LEU A N 1
ATOM 1106 C CA . LEU A 1 138 ? 4.441 -38.103 23.028 1.00 47.10 141 LEU A CA 1
ATOM 1107 C C . LEU A 1 138 ? 5.466 -37.610 24.035 1.00 51.86 141 LEU A C 1
ATOM 1108 O O . LEU A 1 138 ? 5.968 -36.496 23.910 1.00 51.71 141 LEU A O 1
ATOM 1113 N N . VAL A 1 139 ? 5.758 -38.425 25.044 1.00 54.32 142 VAL A N 1
ATOM 1114 C CA . VAL A 1 139 ? 6.751 -38.057 26.042 1.00 55.20 142 VAL A CA 1
ATOM 1115 C C . VAL A 1 139 ? 8.105 -38.615 25.626 1.00 58.85 142 VAL A C 1
ATOM 1116 O O . VAL A 1 139 ? 9.152 -38.056 25.966 1.00 62.35 142 VAL A O 1
ATOM 1120 N N . ASP A 1 140 ? 8.062 -39.713 24.875 1.00 62.91 143 ASP A N 1
ATOM 1121 C CA . ASP A 1 140 ? 9.249 -40.318 24.281 1.00 66.77 143 ASP A CA 1
ATOM 1122 C C . ASP A 1 140 ? 9.990 -39.278 23.443 1.00 60.99 143 ASP A C 1
ATOM 1123 O O . ASP A 1 140 ? 9.386 -38.591 22.615 1.00 56.03 143 ASP A O 1
ATOM 1128 N N . ASP A 1 141 ? 11.293 -39.149 23.668 1.00 56.81 144 ASP A N 1
ATOM 1129 C CA . ASP A 1 141 ? 12.085 -38.159 22.950 1.00 53.99 144 ASP A CA 1
ATOM 1130 C C . ASP A 1 141 ? 12.104 -38.428 21.450 1.00 51.01 144 ASP A C 1
ATOM 1131 O O . ASP A 1 141 ? 12.047 -37.495 20.645 1.00 58.12 144 ASP A O 1
ATOM 1136 N N . PHE A 1 142 ? 12.179 -39.700 21.074 1.00 45.12 145 PHE A N 1
ATOM 1137 C CA . PHE A 1 142 ? 12.185 -40.061 19.663 1.00 43.76 145 PHE A CA 1
ATOM 1138 C C . PHE A 1 142 ? 10.830 -39.789 19.010 1.00 39.95 145 PHE A C 1
ATOM 1139 O O . PHE A 1 142 ? 10.765 -39.308 17.875 1.00 39.39 145 PHE A O 1
ATOM 1147 N N . ALA A 1 143 ? 9.752 -40.098 19.729 1.00 39.06 146 ALA A N 1
ATOM 1148 C CA . ALA A 1 143 ? 8.399 -39.836 19.237 1.00 34.76 146 ALA A CA 1
ATOM 1149 C C . ALA A 1 143 ? 8.143 -38.339 19.097 1.00 31.41 146 ALA A C 1
ATOM 1150 O O . ALA A 1 143 ? 7.464 -37.906 18.157 1.00 28.33 146 ALA A O 1
ATOM 1152 N N . ARG A 1 144 ? 8.674 -37.552 20.031 1.00 32.67 147 ARG A N 1
ATOM 1153 C CA . ARG A 1 144 ? 8.584 -36.094 19.946 1.00 33.62 147 ARG A CA 1
ATOM 1154 C C . ARG A 1 144 ? 9.317 -35.536 18.734 1.00 41.97 147 ARG A C 1
ATOM 1155 O O . ARG A 1 144 ? 8.815 -34.629 18.052 1.00 42.02 147 ARG A O 1
ATOM 1163 N N . ARG A 1 145 ? 10.509 -36.070 18.473 1.00 41.17 148 ARG A N 1
ATOM 1164 C CA . ARG A 1 145 ? 11.309 -35.609 17.349 1.00 42.37 148 ARG A CA 1
ATOM 1165 C C . ARG A 1 145 ? 10.545 -35.830 16.051 1.00 37.64 148 ARG A C 1
ATOM 1166 O O . ARG A 1 145 ? 10.553 -34.975 15.164 1.00 31.80 148 ARG A O 1
ATOM 1174 N N . MET A 1 146 ? 9.871 -36.973 15.945 1.00 26.88 149 MET A N 1
ATOM 1175 C CA . MET A 1 146 ? 9.160 -37.288 14.716 1.00 30.23 149 MET A CA 1
ATOM 1176 C C . MET A 1 146 ? 7.890 -36.457 14.611 1.00 25.81 149 MET A C 1
ATOM 1177 O O . MET A 1 146 ? 7.596 -35.882 13.564 1.00 24.02 149 MET A O 1
ATOM 1182 N N . HIS A 1 147 ? 7.139 -36.388 15.702 1.00 21.70 150 HIS A N 1
ATOM 1183 C CA . HIS A 1 147 ? 5.869 -35.675 15.664 1.00 24.61 150 HIS A CA 1
ATOM 1184 C C . HIS A 1 147 ? 6.063 -34.176 15.373 1.00 26.14 150 HIS A C 1
ATOM 1185 O O . HIS A 1 147 ? 5.222 -33.550 14.717 1.00 24.22 150 HIS A O 1
ATOM 1192 N N . ARG A 1 148 ? 7.167 -33.601 15.838 1.00 24.42 151 ARG A N 1
ATOM 1193 C CA . ARG A 1 148 ? 7.458 -32.201 15.513 1.00 29.32 151 ARG A CA 1
ATOM 1194 C C . ARG A 1 148 ? 7.719 -32.007 14.028 1.00 23.18 151 ARG A C 1
ATOM 1195 O O . ARG A 1 148 ? 7.427 -30.936 13.471 1.00 21.90 151 ARG A O 1
ATOM 1203 N N . ARG A 1 149 ? 8.260 -33.045 13.391 1.00 25.33 152 ARG A N 1
ATOM 1204 C CA . ARG A 1 149 ? 8.556 -33.003 11.962 1.00 26.78 152 ARG A CA 1
ATOM 1205 C C . ARG A 1 149 ? 7.291 -33.070 11.096 1.00 25.96 152 ARG A C 1
ATOM 1206 O O . ARG A 1 149 ? 7.194 -32.375 10.076 1.00 34.15 152 ARG A O 1
ATOM 1214 N N . VAL A 1 150 ? 6.322 -33.893 11.506 1.00 25.85 153 VAL A N 1
ATOM 1215 C CA . VAL A 1 150 ? 5.141 -34.149 10.677 1.00 24.05 153 VAL A CA 1
ATOM 1216 C C . VAL A 1 150 ? 3.968 -33.238 11.027 1.00 25.43 153 VAL A C 1
ATOM 1217 O O . VAL A 1 150 ? 3.041 -33.076 10.224 1.00 28.27 153 VAL A O 1
ATOM 1221 N N . GLN A 1 151 ? 4.031 -32.639 12.217 1.00 23.48 154 GLN A N 1
ATOM 1222 C CA . GLN A 1 151 ? 2.980 -31.769 12.766 1.00 33.75 154 GLN A CA 1
ATOM 1223 C C . GLN A 1 151 ? 2.384 -30.783 11.773 1.00 30.23 154 GLN A C 1
ATOM 1224 O O . GLN A 1 151 ? 1.167 -30.577 11.725 1.00 22.69 154 GLN A O 1
ATOM 1230 N N . ILE A 1 152 ? 3.255 -30.133 11.012 1.00 30.04 155 ILE A N 1
ATOM 1231 C CA . ILE A 1 152 ? 2.821 -29.058 10.128 1.00 30.40 155 ILE A CA 1
ATOM 1232 C C . ILE A 1 152 ? 1.798 -29.554 9.095 1.00 26.44 155 ILE A C 1
ATOM 1233 O O . ILE A 1 152 ? 0.964 -28.780 8.611 1.00 22.99 155 ILE A O 1
ATOM 1238 N N . PHE A 1 153 ? 1.852 -30.847 8.778 1.00 23.13 156 PHE A N 1
ATOM 1239 C CA . PHE A 1 153 ? 0.887 -31.438 7.849 1.00 25.85 156 PHE A CA 1
ATOM 1240 C C . PHE A 1 153 ? -0.535 -31.312 8.386 1.00 29.45 156 PHE A C 1
ATOM 1241 O O . PHE A 1 153 ? -1.489 -31.231 7.611 1.00 27.54 156 PHE A O 1
ATOM 1249 N N . SER A 1 154 ? -0.686 -31.313 9.708 1.00 25.42 157 SER A N 1
ATOM 1250 C CA . SER A 1 154 ? -2.009 -31.110 10.285 1.00 27.28 157 SER A CA 1
ATOM 1251 C C . SER A 1 154 ? -2.508 -29.711 9.925 1.00 25.04 157 SER A C 1
ATOM 1252 O O . SER A 1 154 ? -3.672 -29.534 9.551 1.00 27.40 157 SER A O 1
ATOM 1255 N N . LEU A 1 155 ? -1.623 -28.721 10.024 1.00 21.34 158 LEU A N 1
ATOM 1256 C CA . LEU A 1 155 ? -2.007 -27.346 9.712 1.00 23.89 158 LEU A CA 1
ATOM 1257 C C . LEU A 1 155 ? -2.317 -27.176 8.221 1.00 22.72 158 LEU A C 1
ATOM 1258 O O . LEU A 1 155 ? -3.257 -26.469 7.853 1.00 23.77 158 LEU A O 1
ATOM 1263 N N . LEU A 1 156 ? -1.531 -27.841 7.378 1.00 23.85 159 LEU A N 1
ATOM 1264 C CA . LEU A 1 156 ? -1.628 -27.691 5.924 1.00 25.59 159 LEU A CA 1
ATOM 1265 C C . LEU A 1 156 ? -2.772 -28.508 5.296 1.00 29.32 159 LEU A C 1
ATOM 1266 O O . LEU A 1 156 ? -3.186 -28.234 4.162 1.00 29.03 159 LEU A O 1
ATOM 1271 N N . PHE A 1 157 ? -3.294 -29.498 6.023 1.00 25.19 160 PHE A N 1
ATOM 1272 C CA . PHE A 1 157 ? -4.298 -30.391 5.424 1.00 30.51 160 PHE A CA 1
ATOM 1273 C C . PHE A 1 157 ? -5.591 -30.622 6.207 1.00 28.80 160 PHE A C 1
ATOM 1274 O O . PHE A 1 157 ? -6.518 -31.247 5.690 1.00 29.50 160 PHE A O 1
ATOM 1282 N N . ILE A 1 158 ? -5.650 -30.127 7.441 1.00 30.35 161 ILE A N 1
ATOM 1283 C CA . ILE A 1 158 ? -6.851 -30.256 8.266 1.00 26.49 161 ILE A CA 1
ATOM 1284 C C . ILE A 1 158 ? -7.315 -28.875 8.732 1.00 31.71 161 ILE A C 1
ATOM 1285 O O . ILE A 1 158 ? -6.599 -28.209 9.492 1.00 26.08 161 ILE A O 1
ATOM 1290 N N . GLU A 1 159 ? -8.485 -28.427 8.268 1.00 29.53 162 GLU A N 1
ATOM 1291 C CA . GLU A 1 159 ? -8.941 -27.078 8.613 1.00 29.59 162 GLU A CA 1
ATOM 1292 C C . GLU A 1 159 ? -9.072 -26.901 10.127 1.00 28.66 162 GLU A C 1
ATOM 1293 O O . GLU A 1 159 ? -9.507 -27.821 10.819 1.00 27.69 162 GLU A O 1
ATOM 1299 N N . ALA A 1 160 ? -8.644 -25.739 10.633 1.00 19.24 163 ALA A N 1
ATOM 1300 C CA . ALA A 1 160 ? -8.689 -25.425 12.070 1.00 24.09 163 ALA A CA 1
ATOM 1301 C C . ALA A 1 160 ? -7.839 -26.334 12.978 1.00 25.61 163 ALA A C 1
ATOM 1302 O O . ALA A 1 160 ? -8.000 -26.325 14.205 1.00 23.54 163 ALA A O 1
ATOM 1304 N N . ALA A 1 161 ? -6.929 -27.111 12.392 1.00 23.40 164 ALA A N 1
ATOM 1305 C CA . ALA A 1 161 ? -5.972 -27.870 13.203 1.00 19.98 164 ALA A CA 1
ATOM 1306 C C . ALA A 1 161 ? -5.167 -26.938 14.101 1.00 25.39 164 ALA A C 1
ATOM 1307 O O . ALA A 1 161 ? -4.898 -25.785 13.723 1.00 25.93 164 ALA A O 1
ATOM 1309 N N . ASN A 1 162 ? -4.797 -27.428 15.290 1.00 23.84 165 ASN A N 1
ATOM 1310 C CA . ASN A 1 162 ? -3.826 -26.734 16.142 1.00 24.03 165 ASN A CA 1
ATOM 1311 C C . ASN A 1 162 ? -2.748 -27.715 16.562 1.00 22.29 165 ASN A C 1
ATOM 1312 O O . ASN A 1 162 ? -3.003 -28.928 16.622 1.00 23.41 165 ASN A O 1
ATOM 1317 N N . TYR A 1 163 ? -1.550 -27.204 16.851 1.00 22.02 166 TYR A N 1
ATOM 1318 C CA . TYR A 1 163 ? -0.485 -28.035 17.417 1.00 22.81 166 TYR A CA 1
ATOM 1319 C C . TYR A 1 163 ? -0.915 -28.493 18.809 1.00 27.88 166 TYR A C 1
ATOM 1320 O O . TYR A 1 163 ? -1.375 -27.687 19.614 1.00 21.96 166 TYR A O 1
ATOM 1329 N N . ILE A 1 164 ? -0.783 -29.787 19.085 1.00 27.58 167 ILE A N 1
ATOM 1330 C CA . ILE A 1 164 ? -1.220 -30.328 20.366 1.00 28.98 167 ILE A CA 1
ATOM 1331 C C . ILE A 1 164 ? -0.172 -30.126 21.469 1.00 32.73 167 ILE A C 1
ATOM 1332 O O . ILE A 1 164 ? 0.986 -29.777 21.193 1.00 23.04 167 ILE A O 1
ATOM 1337 N N . ASP A 1 165 ? -0.589 -30.345 22.717 1.00 30.25 168 ASP A N 1
ATOM 1338 C CA . ASP A 1 165 ? 0.299 -30.211 23.876 1.00 30.44 168 ASP A CA 1
ATOM 1339 C C . ASP A 1 165 ? 1.095 -31.495 24.090 1.00 31.33 168 ASP A C 1
ATOM 1340 O O . ASP A 1 165 ? 0.577 -32.467 24.659 1.00 31.35 168 ASP A O 1
ATOM 1345 N N . GLU A 1 166 ? 2.359 -31.487 23.677 1.00 25.65 169 GLU A N 1
ATOM 1346 C CA . GLU A 1 166 ? 3.196 -32.688 23.752 1.00 28.18 169 GLU A CA 1
ATOM 1347 C C . GLU A 1 166 ? 3.578 -33.054 25.187 1.00 29.85 169 GLU A C 1
ATOM 1348 O O . GLU A 1 166 ? 4.098 -34.148 25.434 1.00 40.52 169 GLU A O 1
ATOM 1354 N N . THR A 1 167 ? 3.323 -32.151 26.134 1.00 28.40 170 THR A N 1
ATOM 1355 C CA . THR A 1 167 ? 3.548 -32.475 27.544 1.00 34.07 170 THR A CA 1
ATOM 1356 C C . THR A 1 167 ? 2.370 -33.243 28.137 1.00 36.67 170 THR A C 1
ATOM 1357 O O . THR A 1 167 ? 2.461 -33.753 29.255 1.00 43.35 170 THR A O 1
ATOM 1361 N N . ASP A 1 168 ? 1.263 -33.327 27.401 1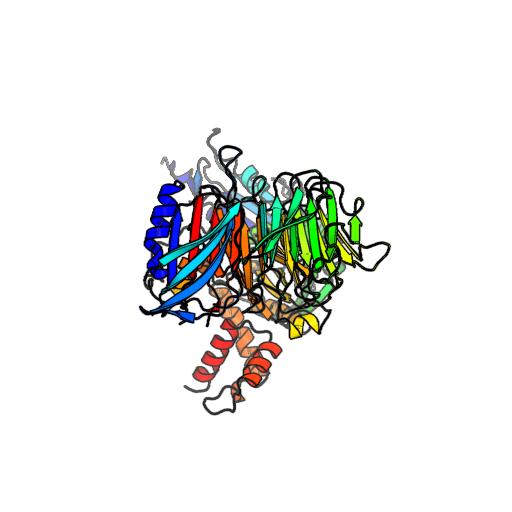.00 28.80 171 ASP A N 1
ATOM 1362 C CA . ASP A 1 168 ? 0.076 -33.985 27.943 1.00 28.65 171 ASP A CA 1
ATOM 1363 C C . ASP A 1 168 ? 0.131 -35.488 27.659 1.00 25.71 171 ASP A C 1
ATOM 1364 O O . ASP A 1 168 ? 0.050 -35.926 26.508 1.00 29.87 171 ASP A O 1
ATOM 1369 N N . PRO A 1 169 ? 0.261 -36.288 28.726 1.00 31.83 172 PRO A N 1
ATOM 1370 C CA . PRO A 1 169 ? 0.519 -37.727 28.596 1.00 32.86 172 PRO A CA 1
ATOM 1371 C C . PRO A 1 169 ? -0.695 -38.516 28.096 1.00 30.69 172 PRO A C 1
ATOM 1372 O O . PRO A 1 169 ? -0.576 -39.702 27.786 1.00 32.45 172 PRO A O 1
ATOM 1376 N N . SER A 1 170 ? -1.849 -37.873 28.008 1.00 24.97 173 SER A N 1
ATOM 1377 C CA . SER A 1 170 ? -3.020 -38.560 27.480 1.00 32.91 173 SER A CA 1
ATOM 1378 C C . SER A 1 170 ? -3.026 -38.630 25.944 1.00 32.54 173 SER A C 1
ATOM 1379 O O . SER A 1 170 ? -3.881 -39.289 25.347 1.00 31.67 173 SER A O 1
ATOM 1382 N N . TRP A 1 171 ? -2.072 -37.957 25.305 1.00 29.70 174 TRP A N 1
ATOM 1383 C CA . TRP A 1 171 ? -1.938 -38.061 23.854 1.00 29.34 174 TRP A CA 1
ATOM 1384 C C . TRP A 1 171 ? -1.287 -39.377 23.478 1.00 27.88 174 TRP A C 1
ATOM 1385 O O . TRP A 1 171 ? -0.243 -39.733 24.044 1.00 25.20 174 TRP A O 1
ATOM 1396 N N . GLN A 1 172 ? -1.899 -40.107 22.543 1.00 24.36 175 GLN A N 1
ATOM 1397 C CA . GLN A 1 172 ? -1.278 -41.306 21.978 1.00 29.58 175 GLN A CA 1
ATOM 1398 C C . GLN A 1 172 ? -1.288 -41.182 20.450 1.00 30.90 175 GLN A C 1
ATOM 1399 O O . GLN A 1 172 ? -2.286 -40.769 19.854 1.00 33.83 175 GLN A O 1
ATOM 1405 N N . ILE A 1 173 ? -0.169 -41.520 19.816 1.00 30.66 176 ILE A N 1
ATOM 1406 C CA . ILE A 1 173 ? -0.051 -41.357 18.370 1.00 24.00 176 ILE A CA 1
ATOM 1407 C C . ILE A 1 173 ? 0.066 -42.710 17.674 1.00 27.43 176 ILE A C 1
ATOM 1408 O O . ILE A 1 173 ? 0.835 -43.568 18.114 1.00 25.39 176 ILE A O 1
ATOM 1413 N N . TYR A 1 174 ? -0.702 -42.906 16.602 1.00 24.02 177 TYR A N 1
ATOM 1414 C CA . TYR A 1 174 ? -0.533 -44.103 15.778 1.00 30.56 177 TYR A CA 1
ATOM 1415 C C . TYR A 1 174 ? 0.213 -43.742 14.498 1.00 27.86 177 TYR A C 1
ATOM 1416 O O . TYR A 1 174 ? -0.075 -42.714 13.869 1.00 30.28 177 TYR A O 1
ATOM 1425 N N . TRP A 1 175 ? 1.179 -44.586 14.138 1.00 24.80 178 TRP A N 1
ATOM 1426 C CA . TRP A 1 175 ? 2.062 -44.378 12.986 1.00 30.05 178 TRP A CA 1
ATOM 1427 C C . TRP A 1 175 ? 1.852 -45.481 11.947 1.00 33.33 178 TRP A C 1
ATOM 1428 O O . TRP A 1 175 ? 1.960 -46.678 12.274 1.00 30.50 178 TRP A O 1
ATOM 1439 N N . LEU A 1 176 ? 1.567 -45.091 10.702 1.00 27.25 179 LEU A N 1
ATOM 1440 C CA . LEU A 1 176 ? 1.385 -46.066 9.623 1.00 29.91 179 LEU A CA 1
ATOM 1441 C C . LEU A 1 176 ? 2.633 -46.124 8.742 1.00 39.60 179 LEU A C 1
ATOM 1442 O O . LEU A 1 176 ? 3.026 -45.121 8.135 1.00 38.78 179 LEU A O 1
ATOM 1447 N N . LEU A 1 177 ? 3.247 -47.304 8.678 1.00 39.63 180 LEU A N 1
ATOM 1448 C CA . LEU A 1 177 ? 4.506 -47.486 7.962 1.00 38.85 180 LEU A CA 1
ATOM 1449 C C . LEU A 1 177 ? 4.408 -48.545 6.869 1.00 39.45 180 LEU A C 1
ATOM 1450 O O . LEU A 1 177 ? 3.701 -49.545 7.018 1.00 34.19 180 LEU A O 1
ATOM 1455 N N . ASN A 1 178 ? 5.119 -48.310 5.771 1.00 35.68 181 ASN A N 1
ATOM 1456 C CA . ASN A 1 178 ? 5.384 -49.360 4.809 1.00 40.59 181 ASN A CA 1
ATOM 1457 C C . ASN A 1 178 ? 6.356 -50.308 5.500 1.00 42.54 181 ASN A C 1
ATOM 1458 O O . ASN A 1 178 ? 7.413 -49.872 5.967 1.00 38.88 181 ASN A O 1
ATOM 1463 N N . LYS A 1 179 ? 6.005 -51.589 5.588 1.00 40.10 182 LYS A N 1
ATOM 1464 C CA . LYS A 1 179 ? 6.807 -52.529 6.368 1.00 43.08 182 LYS A CA 1
ATOM 1465 C C . LYS A 1 179 ? 8.222 -52.752 5.818 1.00 46.84 182 LYS A C 1
ATOM 1466 O O . LYS A 1 179 ? 9.183 -52.818 6.587 1.00 51.82 182 LYS A O 1
ATOM 1472 N N . LYS A 1 180 ? 8.359 -52.868 4.501 1.00 40.47 183 LYS A N 1
ATOM 1473 C CA . LYS A 1 180 ? 9.683 -53.107 3.928 1.00 56.38 183 LYS A CA 1
ATOM 1474 C C . LYS A 1 180 ? 10.528 -51.832 3.806 1.00 52.88 183 LYS A C 1
ATOM 1475 O O . LYS A 1 180 ? 11.695 -51.830 4.198 1.00 52.42 183 LYS A O 1
ATOM 1481 N N . THR A 1 181 ? 9.938 -50.753 3.293 1.00 42.26 184 THR A N 1
ATOM 1482 C CA . THR A 1 181 ? 10.701 -49.526 3.017 1.00 45.84 184 THR A CA 1
ATOM 1483 C C . THR A 1 181 ? 10.801 -48.573 4.211 1.00 45.01 184 THR A C 1
ATOM 1484 O O . THR A 1 181 ? 11.564 -47.605 4.169 1.00 50.30 184 THR A O 1
ATOM 1488 N N . LYS A 1 182 ? 10.018 -48.846 5.255 1.00 48.33 185 LYS A N 1
ATOM 1489 C CA . LYS A 1 182 ? 9.984 -48.022 6.474 1.00 44.73 185 LYS A CA 1
ATOM 1490 C C . LYS A 1 182 ? 9.449 -46.599 6.260 1.00 38.57 185 LYS A C 1
ATOM 1491 O O . LYS A 1 182 ? 9.549 -45.754 7.157 1.00 36.73 185 LYS A O 1
ATOM 1497 N N . GLU A 1 183 ? 8.874 -46.337 5.088 1.00 33.17 186 GLU A N 1
ATOM 1498 C CA . GLU A 1 183 ? 8.314 -45.018 4.797 1.00 35.45 186 GLU A CA 1
ATOM 1499 C C . GLU A 1 183 ? 7.061 -44.731 5.615 1.00 36.99 186 GLU A C 1
ATOM 1500 O O . GLU A 1 183 ? 6.206 -45.606 5.794 1.00 40.67 186 GLU A O 1
ATOM 1506 N N . LEU A 1 184 ? 6.954 -43.501 6.110 1.00 34.16 187 LEU A N 1
ATOM 1507 C CA . LEU A 1 184 ? 5.803 -43.109 6.915 1.00 34.60 187 LEU A CA 1
ATOM 1508 C C . LEU A 1 184 ? 4.617 -42.771 6.013 1.00 32.54 187 LEU A C 1
ATOM 1509 O O . LEU A 1 184 ? 4.663 -41.800 5.257 1.00 31.05 187 LEU A O 1
ATOM 1514 N N . ILE A 1 185 ? 3.552 -43.564 6.097 1.00 34.72 188 ILE A N 1
ATOM 1515 C CA . ILE A 1 185 ? 2.412 -43.400 5.193 1.00 35.44 188 ILE A CA 1
ATOM 1516 C C . ILE A 1 185 ? 1.415 -42.376 5.737 1.00 31.29 188 ILE A C 1
ATOM 1517 O O . ILE A 1 185 ? 0.787 -41.618 4.982 1.00 31.94 188 ILE A O 1
ATOM 1522 N N . GLY A 1 186 ? 1.272 -42.359 7.055 1.00 29.20 189 GLY A N 1
ATOM 1523 C CA . GLY A 1 186 ? 0.422 -41.382 7.705 1.00 28.74 189 GLY A CA 1
ATOM 1524 C C . GLY A 1 186 ? 0.508 -41.526 9.209 1.00 31.56 18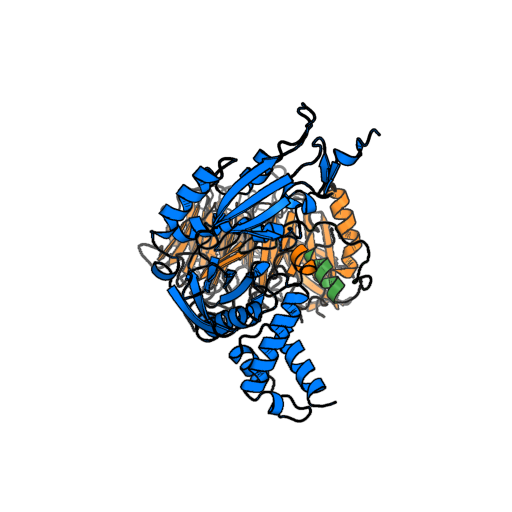9 GLY A C 1
ATOM 1525 O O . GLY A 1 186 ? 1.287 -42.362 9.711 1.00 28.51 189 GLY A O 1
ATOM 1526 N N . PHE A 1 187 ? -0.287 -40.724 9.925 1.00 26.70 190 PHE A N 1
ATOM 1527 C CA . PHE A 1 187 ? -0.310 -40.758 11.391 1.00 27.61 190 PHE A CA 1
ATOM 1528 C C . PHE A 1 187 ? -1.651 -40.296 11.943 1.00 28.20 190 PHE A C 1
ATOM 1529 O O . PHE A 1 187 ? -2.423 -39.599 11.262 1.00 26.35 190 PHE A O 1
ATOM 1537 N N . VAL A 1 188 ? -1.937 -40.704 13.178 1.00 23.99 191 VAL A N 1
ATOM 1538 C CA . VAL A 1 188 ? -3.177 -40.309 13.837 1.00 27.14 191 VAL A CA 1
ATOM 1539 C C . VAL A 1 188 ? -2.890 -39.905 15.278 1.00 24.92 191 VAL A C 1
ATOM 1540 O O . VAL A 1 188 ? -2.335 -40.690 16.056 1.00 28.46 191 VAL A O 1
ATOM 1544 N N . THR A 1 189 ? -3.246 -38.673 15.633 1.00 20.19 192 THR A N 1
ATOM 1545 C CA . THR A 1 189 ? -3.167 -38.267 17.033 1.00 20.44 192 THR A CA 1
ATOM 1546 C C . THR A 1 189 ? -4.490 -38.590 17.727 1.00 21.93 192 THR A C 1
ATOM 1547 O O . THR A 1 189 ? -5.571 -38.259 17.211 1.00 20.84 192 THR A O 1
ATOM 1551 N N . THR A 1 190 ? -4.402 -39.266 18.874 1.00 21.22 193 THR A N 1
ATOM 1552 C CA . THR A 1 190 ? -5.590 -39.647 19.637 1.00 27.96 193 THR A CA 1
ATOM 1553 C C . THR A 1 190 ? -5.438 -39.302 21.117 1.00 27.67 193 THR A C 1
ATOM 1554 O O . THR A 1 190 ? -4.321 -39.188 21.642 1.00 24.42 193 THR A O 1
ATOM 1558 N N . TYR A 1 191 ? -6.576 -39.144 21.782 1.00 25.23 194 TYR A N 1
ATOM 1559 C CA . TYR A 1 191 ? -6.622 -38.690 23.161 1.00 27.35 194 TYR A CA 1
ATOM 1560 C C . TYR A 1 191 ? -7.626 -39.553 23.930 1.00 28.05 194 TYR A C 1
ATOM 1561 O O . TYR A 1 191 ? -8.463 -40.226 23.317 1.00 32.97 194 TYR A O 1
ATOM 1570 N N . LYS A 1 192 ? -7.525 -39.555 25.261 1.00 27.14 195 LYS A N 1
ATOM 1571 C CA . LYS A 1 192 ? -8.458 -40.286 26.127 1.00 24.04 195 LYS A CA 1
ATOM 1572 C C . LYS A 1 192 ? -9.056 -39.324 27.140 1.00 25.53 195 LYS A C 1
ATOM 1573 O O . LYS A 1 192 ? -8.314 -38.600 27.826 1.00 20.49 195 LYS A O 1
ATOM 1579 N N . TYR A 1 193 ? -10.379 -39.341 27.272 1.00 22.09 196 TYR A N 1
ATOM 1580 C CA . TYR A 1 193 ? -11.051 -38.548 28.298 1.00 25.63 196 TYR A CA 1
ATOM 1581 C C . TYR A 1 193 ? -11.679 -39.478 29.323 1.00 20.28 196 TYR A C 1
ATOM 1582 O O . TYR A 1 193 ? -12.206 -40.532 28.952 1.00 25.51 196 TYR A O 1
ATOM 1591 N N . TRP A 1 194 ? -11.645 -39.092 30.599 1.00 21.06 197 TRP A N 1
ATOM 1592 C CA . TRP A 1 194 ? -12.340 -39.851 31.639 1.00 21.99 197 TRP A CA 1
ATOM 1593 C C . TRP A 1 194 ? -13.803 -40.028 31.271 1.00 16.90 197 TRP A C 1
ATOM 1594 O O . TRP A 1 194 ? -14.472 -39.056 30.885 1.00 21.00 197 TRP A O 1
ATOM 1605 N N . HIS A 1 195 ? -14.319 -41.246 31.398 1.00 22.03 198 HIS A N 1
ATOM 1606 C CA . HIS A 1 195 ? -15.749 -41.465 31.145 1.00 19.82 198 HIS A CA 1
ATOM 1607 C C . HIS A 1 195 ? -16.491 -41.854 32.435 1.00 20.17 198 HIS A C 1
ATOM 1608 O O . HIS A 1 195 ? -16.286 -42.952 32.984 1.00 19.12 198 HIS A O 1
ATOM 1615 N N . TYR A 1 196 ? -17.340 -40.947 32.926 1.00 17.89 199 TYR A N 1
ATOM 1616 C CA . TYR A 1 196 ? -18.114 -41.198 34.142 1.00 23.27 199 TYR A CA 1
ATOM 1617 C C . TYR A 1 196 ? -19.387 -41.952 33.782 1.00 23.82 199 TYR A C 1
ATOM 1618 O O . TYR A 1 196 ? -20.231 -41.447 33.031 1.00 21.50 199 TYR A O 1
ATOM 1627 N N . LEU A 1 197 ? -19.531 -43.155 34.325 1.00 26.85 200 LEU A N 1
ATOM 1628 C CA . LEU A 1 197 ? -20.666 -44.000 33.965 1.00 32.24 200 LEU A CA 1
ATOM 1629 C C . LEU A 1 197 ? -21.731 -44.032 35.056 1.00 33.22 200 LEU A C 1
ATOM 1630 O O . LEU A 1 197 ? -22.570 -44.939 35.093 1.00 38.56 200 LEU A O 1
ATOM 1635 N N . GLY A 1 198 ? -21.712 -43.037 35.940 1.00 26.67 201 GLY A N 1
ATOM 1636 C CA . GLY A 1 198 ? -22.664 -43.010 37.037 1.00 23.10 201 GLY A CA 1
ATOM 1637 C C . GLY A 1 198 ? -22.007 -43.598 38.270 1.00 24.21 201 GLY A C 1
ATOM 1638 O O . GLY A 1 198 ? -21.007 -44.321 38.158 1.00 19.93 201 GLY A O 1
ATOM 1639 N N . ALA A 1 199 ? -22.571 -43.298 39.436 1.00 20.81 202 ALA A N 1
ATOM 1640 C CA . ALA A 1 199 ? -21.959 -43.657 40.719 1.00 27.34 202 ALA A CA 1
ATOM 1641 C C . ALA A 1 199 ? -21.782 -45.163 40.882 1.00 28.03 202 ALA A C 1
ATOM 1642 O O . ALA A 1 199 ? -20.739 -45.628 41.349 1.00 22.25 202 ALA A O 1
ATOM 1644 N N . LYS A 1 200 ? -22.808 -45.929 40.519 1.00 24.03 203 LYS A N 1
ATOM 1645 C CA . LYS A 1 200 ? -22.752 -47.373 40.730 1.00 27.05 203 LYS A CA 1
ATOM 1646 C C . LYS A 1 200 ? -21.552 -48.000 39.993 1.00 28.80 203 LYS A C 1
ATOM 1647 O O . LYS A 1 200 ? -20.738 -48.726 40.591 1.00 27.62 203 LYS A O 1
ATOM 1653 N N . SER A 1 201 ? -21.421 -47.695 38.705 1.00 20.46 204 SER A N 1
ATOM 1654 C CA . SER A 1 201 ? -20.326 -48.259 37.923 1.00 21.27 204 SER A CA 1
ATOM 1655 C C . SER A 1 201 ? -18.986 -47.730 38.390 1.00 24.94 204 SER A C 1
ATOM 1656 O O . SER A 1 201 ? -18.024 -48.485 38.498 1.00 24.67 204 SER A O 1
ATOM 1659 N N . PHE A 1 202 ? -18.918 -46.426 38.636 1.00 24.13 205 PHE A N 1
ATOM 1660 C CA . PHE A 1 202 ? -17.666 -45.794 39.041 1.00 27.72 205 PHE A CA 1
ATOM 1661 C C . PHE A 1 202 ? -17.198 -46.357 40.386 1.00 20.43 205 PHE A C 1
ATOM 1662 O O . PHE A 1 202 ? -16.003 -46.606 40.583 1.00 26.55 205 PHE A O 1
ATOM 1670 N N . ASP A 1 203 ? -18.132 -46.565 41.315 1.00 20.94 206 ASP A N 1
ATOM 1671 C CA . ASP A 1 203 ? -17.751 -47.045 42.641 1.00 21.61 206 ASP A CA 1
ATOM 1672 C C . ASP A 1 203 ? -17.352 -48.530 42.637 1.00 36.76 206 ASP A C 1
ATOM 1673 O O . ASP A 1 203 ? -16.567 -48.968 43.485 1.00 30.74 206 ASP A O 1
ATOM 1678 N N . GLU A 1 204 ? -17.875 -49.287 41.673 1.00 31.01 207 GLU A N 1
ATOM 1679 C CA . GLU A 1 204 ? -17.643 -50.737 41.593 1.00 32.07 207 GLU A CA 1
ATOM 1680 C C . GLU A 1 204 ? -16.320 -51.153 40.948 1.00 34.80 207 GLU A C 1
ATOM 1681 O O . GLU A 1 204 ? -15.751 -52.179 41.317 1.00 40.03 207 GLU A O 1
ATOM 1687 N N . ASP A 1 205 ? -15.835 -50.389 39.974 1.00 44.73 208 ASP A N 1
ATOM 1688 C CA . ASP A 1 205 ? -14.539 -50.711 39.372 1.00 51.55 208 ASP A CA 1
ATOM 1689 C C . ASP A 1 205 ? -13.489 -49.637 39.658 1.00 51.38 208 ASP A C 1
ATOM 1690 O O . ASP A 1 205 ? -13.710 -48.445 39.407 1.00 50.29 208 ASP A O 1
ATOM 1695 N N . ILE A 1 206 ? -12.355 -50.066 40.209 1.00 57.92 209 ILE A N 1
ATOM 1696 C CA . ILE A 1 206 ? -11.246 -49.162 40.509 1.00 56.61 209 ILE A CA 1
ATOM 1697 C C . ILE A 1 206 ? -10.534 -48.739 39.221 1.00 56.17 209 ILE A C 1
ATOM 1698 O O . ILE A 1 206 ? -9.968 -47.637 39.146 1.00 54.35 209 ILE A O 1
ATOM 1703 N N . ASP A 1 207 ? -10.592 -49.605 38.206 1.00 52.10 210 ASP A N 1
ATOM 1704 C CA . ASP A 1 207 ? -9.980 -49.327 36.901 1.00 51.68 210 ASP A CA 1
ATOM 1705 C C . ASP A 1 207 ? -10.651 -48.162 36.170 1.00 42.11 210 ASP A C 1
ATOM 1706 O O . ASP A 1 207 ? -11.851 -48.212 35.870 1.00 34.25 210 ASP A O 1
ATOM 1711 N N . LYS A 1 208 ? -9.864 -47.119 35.896 1.00 33.52 211 LYS A N 1
ATOM 1712 C CA . LYS A 1 208 ? -10.357 -45.906 35.243 1.00 37.11 211 LYS A CA 1
ATOM 1713 C C . LYS A 1 208 ? -10.924 -46.225 33.848 1.00 32.70 211 LYS A C 1
ATOM 1714 O O . LYS A 1 208 ? -10.344 -47.018 33.105 1.00 27.75 211 LYS A O 1
ATOM 1720 N N . LYS A 1 209 ? -12.077 -45.646 33.514 1.00 23.71 212 LYS A N 1
ATOM 1721 C CA . LYS A 1 209 ? -12.672 -45.825 32.178 1.00 23.89 212 LYS A CA 1
ATOM 1722 C C . LYS A 1 209 ? -12.529 -44.568 31.299 1.00 24.14 212 LYS A C 1
ATOM 1723 O O . LYS A 1 209 ? -12.545 -43.435 31.799 1.00 19.81 212 LYS A O 1
ATOM 1729 N N . PHE A 1 210 ? -12.402 -44.769 29.988 1.00 17.58 213 PHE A N 1
ATOM 1730 C CA . PHE A 1 210 ? -12.108 -43.661 29.076 1.00 23.19 213 PHE A CA 1
ATOM 1731 C C . PHE A 1 210 ? -12.947 -43.683 27.805 1.00 27.26 213 PHE A C 1
ATOM 1732 O O . PHE A 1 210 ? -13.276 -44.755 27.289 1.00 28.18 213 PHE A O 1
ATOM 1740 N N . ARG A 1 211 ? -13.285 -42.497 27.301 1.00 24.86 214 ARG A N 1
ATOM 1741 C CA . ARG A 1 211 ? -13.735 -42.340 25.920 1.00 26.06 214 ARG A CA 1
ATOM 1742 C C . ARG A 1 211 ? -12.475 -42.066 25.099 1.00 22.59 214 ARG A C 1
ATOM 1743 O O . ARG A 1 211 ? -11.767 -41.089 25.365 1.00 19.34 214 ARG A O 1
ATOM 1751 N N . ALA A 1 212 ? -12.167 -42.925 24.128 1.00 20.69 215 ALA A N 1
ATOM 1752 C CA . ALA A 1 212 ? -11.008 -42.686 23.253 1.00 21.16 215 ALA A CA 1
ATOM 1753 C C . ALA A 1 212 ? -11.433 -41.811 22.078 1.00 26.48 215 ALA A C 1
ATOM 1754 O O . ALA A 1 212 ? -12.509 -42.032 21.503 1.00 34.11 215 ALA A O 1
ATOM 1756 N N . LYS A 1 213 ? -10.611 -40.819 21.725 1.00 20.95 216 LYS A N 1
ATOM 1757 C CA . LYS A 1 213 ? -10.971 -39.880 20.651 1.00 26.74 216 LYS A CA 1
ATOM 1758 C C . LYS A 1 213 ? -9.918 -39.789 19.555 1.00 26.04 216 LYS A C 1
ATOM 1759 O O . LYS A 1 213 ? -8.747 -39.525 19.840 1.00 28.63 216 LYS A O 1
ATOM 1765 N N . ILE A 1 214 ? -10.338 -40.002 18.308 1.00 25.99 217 ILE A N 1
ATOM 1766 C CA . ILE A 1 214 ? -9.509 -39.675 17.144 1.00 25.38 217 ILE A CA 1
ATOM 1767 C C . ILE A 1 214 ? -9.520 -38.154 16.932 1.00 26.78 217 ILE A C 1
ATOM 1768 O O . ILE A 1 214 ? -10.591 -37.546 16.781 1.00 25.39 217 ILE A O 1
ATOM 1773 N N . SER A 1 215 ? -8.342 -37.535 16.931 1.00 26.21 218 SER A N 1
ATOM 1774 C CA . SER A 1 215 ? -8.261 -36.087 16.742 1.00 21.38 218 SER A CA 1
ATOM 1775 C C . SER A 1 215 ? -7.800 -35.744 15.335 1.00 27.01 218 SER A C 1
ATOM 1776 O O . SER A 1 215 ? -8.597 -35.318 14.504 1.00 29.76 218 SER A O 1
ATOM 1779 N N . GLN A 1 216 ? -6.508 -35.927 15.066 1.00 26.38 219 GLN A N 1
ATOM 1780 C CA . GLN A 1 216 ? -5.962 -35.568 13.763 1.00 26.56 219 GLN A CA 1
ATOM 1781 C C . GLN A 1 216 ? -5.592 -36.835 13.021 1.00 25.47 219 GLN A C 1
ATOM 1782 O O . GLN A 1 216 ? -4.727 -37.592 13.466 1.00 30.64 219 GLN A O 1
ATOM 1788 N N . PHE A 1 217 ? -6.254 -37.059 11.891 1.00 24.88 220 PHE A N 1
ATOM 1789 C CA . PHE A 1 217 ? -6.142 -38.312 11.163 1.00 32.24 220 PHE A CA 1
ATOM 1790 C C . PHE A 1 217 ? -5.625 -37.992 9.764 1.00 32.35 220 PHE A C 1
ATOM 1791 O O . PHE A 1 217 ? -6.313 -37.346 8.969 1.00 29.80 220 PHE A O 1
ATOM 1799 N N . LEU A 1 218 ? -4.407 -38.425 9.460 1.00 29.32 221 LEU A N 1
ATOM 1800 C CA . LEU A 1 218 ? -3.788 -37.986 8.215 1.00 30.92 221 LEU A CA 1
ATOM 1801 C C . LEU A 1 218 ? -3.074 -39.097 7.474 1.00 31.03 221 LEU A C 1
ATOM 1802 O O . LEU A 1 218 ? -2.159 -39.731 8.013 1.00 27.37 221 LEU A O 1
ATOM 1807 N N . ILE A 1 219 ? -3.488 -39.315 6.231 1.00 28.91 222 ILE A N 1
ATOM 1808 C CA . ILE A 1 219 ? -2.696 -40.094 5.293 1.00 29.74 222 ILE A CA 1
ATOM 1809 C C . ILE A 1 219 ? -2.053 -39.088 4.336 1.00 28.33 222 ILE A C 1
ATOM 1810 O O . ILE A 1 219 ? -2.764 -38.273 3.737 1.00 28.85 222 ILE A O 1
ATOM 1815 N N . PHE A 1 220 ? -0.728 -39.126 4.191 1.00 24.41 223 PHE A N 1
ATOM 1816 C CA . PHE A 1 220 ? -0.052 -38.164 3.323 1.00 30.28 223 PHE A CA 1
ATOM 1817 C C . PHE A 1 220 ? -0.584 -38.263 1.896 1.00 34.58 223 PHE A C 1
ATOM 1818 O O . PHE A 1 220 ? -0.842 -39.366 1.410 1.00 38.70 223 PHE A O 1
ATOM 1826 N N . PRO A 1 221 ? -0.769 -37.104 1.233 1.00 29.53 224 PRO A N 1
ATOM 1827 C CA . PRO A 1 221 ? -1.395 -37.025 -0.097 1.00 32.52 224 PRO A CA 1
ATOM 1828 C C . PRO A 1 221 ? -0.882 -38.033 -1.141 1.00 37.67 224 PRO A C 1
ATOM 1829 O O . PRO A 1 221 ? -1.712 -38.542 -1.899 1.00 46.21 224 PRO A O 1
ATOM 1833 N N . PRO A 1 222 ? 0.437 -38.326 -1.185 1.00 39.18 225 PRO A N 1
ATOM 1834 C CA . PRO A 1 222 ? 0.854 -39.308 -2.195 1.00 41.81 225 PRO A CA 1
ATOM 1835 C C . PRO A 1 222 ? 0.208 -40.686 -2.015 1.00 42.59 225 PRO A C 1
ATOM 1836 O O . PRO A 1 222 ? 0.183 -41.467 -2.970 1.00 45.00 225 PRO A O 1
ATOM 1840 N N . TYR A 1 223 ? -0.322 -40.965 -0.824 1.00 33.88 226 TYR A N 1
ATOM 1841 C CA . TYR A 1 223 ? -0.758 -42.318 -0.482 1.00 32.45 226 TYR A CA 1
ATOM 1842 C C . TYR A 1 223 ? -2.267 -42.468 -0.346 1.00 35.59 226 TYR A C 1
ATOM 1843 O O . TYR A 1 223 ? -2.758 -43.560 -0.035 1.00 39.87 226 TYR A O 1
ATOM 1852 N N . GLN A 1 224 ? -3.002 -41.380 -0.575 1.00 41.17 227 GLN A N 1
ATOM 1853 C CA . GLN A 1 224 ? -4.457 -41.390 -0.403 1.00 38.40 227 GLN A CA 1
ATOM 1854 C C . GLN A 1 224 ? -5.190 -42.116 -1.531 1.00 44.31 227 GLN A C 1
ATOM 1855 O O . GLN A 1 224 ? -4.626 -42.340 -2.610 1.00 35.38 227 GLN A O 1
ATOM 1861 N N . ASN A 1 225 ? -6.448 -42.468 -1.270 1.00 45.53 228 ASN A N 1
ATOM 1862 C CA . ASN A 1 225 ? -7.306 -43.133 -2.260 1.00 55.12 228 ASN A CA 1
ATOM 1863 C C . ASN A 1 225 ? -6.778 -44.490 -2.715 1.00 51.61 228 ASN A C 1
ATOM 1864 O O . ASN A 1 225 ? -6.869 -44.847 -3.890 1.00 58.96 228 ASN A O 1
ATOM 1869 N N . LYS A 1 226 ? -6.227 -45.236 -1.761 1.00 43.19 229 LYS A N 1
ATOM 1870 C CA . LYS A 1 226 ? -5.719 -46.576 -2.004 1.00 42.25 229 LYS A CA 1
ATOM 1871 C C . LYS A 1 226 ? -6.211 -47.532 -0.924 1.00 42.69 229 LYS A C 1
ATOM 1872 O O . LYS A 1 226 ? -5.856 -48.706 -0.927 1.00 45.78 229 LYS A O 1
ATOM 1878 N N . GLY A 1 227 ? -7.020 -47.018 0.001 1.00 38.41 230 GLY A N 1
ATOM 1879 C CA . GLY A 1 227 ? -7.584 -47.822 1.071 1.00 32.54 230 GLY A CA 1
ATOM 1880 C C . GLY A 1 227 ? -6.893 -47.666 2.418 1.00 38.17 230 GLY A C 1
ATOM 1881 O O . GLY A 1 227 ? -7.354 -48.227 3.417 1.00 41.79 230 GLY A O 1
ATOM 1882 N N . HIS A 1 228 ? -5.786 -46.921 2.458 1.00 40.62 231 HIS A N 1
ATOM 1883 C CA . HIS A 1 228 ? -5.030 -46.759 3.706 1.00 38.93 231 HIS A CA 1
ATOM 1884 C C . HIS A 1 228 ? -5.881 -46.175 4.831 1.00 32.79 231 HIS A C 1
ATOM 1885 O O . HIS A 1 228 ? -5.843 -46.666 5.966 1.00 37.93 231 HIS A O 1
ATOM 1892 N N . GLY A 1 229 ? -6.645 -45.131 4.524 1.00 33.69 232 GLY A N 1
ATOM 1893 C CA . GLY A 1 229 ? -7.506 -44.525 5.532 1.00 39.61 232 GLY A CA 1
ATOM 1894 C C . GLY A 1 229 ? -8.397 -45.553 6.219 1.00 35.16 232 GLY A C 1
ATOM 1895 O O . GLY A 1 229 ? -8.471 -45.589 7.446 1.00 32.14 232 GLY A O 1
ATOM 1896 N N . SER A 1 230 ? -9.048 -46.406 5.429 1.00 36.69 233 SER A N 1
ATOM 1897 C CA . SER A 1 230 ? -9.933 -47.422 5.980 1.00 37.44 233 SER A CA 1
ATOM 1898 C C . SER A 1 230 ? -9.188 -48.434 6.840 1.00 37.59 233 SER A C 1
ATOM 1899 O O . SER A 1 230 ? -9.629 -48.769 7.945 1.00 42.64 233 SER A O 1
ATOM 1902 N N . CYS A 1 231 ? -8.066 -48.926 6.326 1.00 33.70 234 CYS A N 1
ATOM 1903 C CA . CYS A 1 231 ? -7.299 -49.951 7.028 1.00 37.05 234 CYS A CA 1
ATOM 1904 C C . CYS A 1 231 ? -6.754 -49.443 8.356 1.00 36.45 234 CYS A C 1
ATOM 1905 O O . CYS A 1 231 ? -6.793 -50.146 9.376 1.00 35.19 234 CYS A O 1
ATOM 1908 N N . LEU A 1 232 ? -6.232 -48.223 8.329 1.00 33.61 235 LEU A N 1
ATOM 1909 C CA . LEU A 1 232 ? -5.690 -47.595 9.521 1.00 32.46 235 LEU A CA 1
ATOM 1910 C C . LEU A 1 232 ? -6.800 -47.348 10.546 1.00 28.33 235 LEU A C 1
ATOM 1911 O O . LEU A 1 232 ? -6.630 -47.638 11.735 1.00 30.88 235 LEU A O 1
ATOM 1916 N N . TYR A 1 233 ? -7.932 -46.815 10.089 1.00 29.08 236 TYR A N 1
ATOM 1917 C CA . TYR A 1 233 ? -9.069 -46.584 10.981 1.00 32.46 236 TYR A CA 1
ATOM 1918 C C . TYR A 1 233 ? -9.494 -47.897 11.632 1.00 30.93 236 TYR A C 1
ATOM 1919 O O . TYR A 1 233 ? -9.698 -47.948 12.851 1.00 25.68 236 TYR A O 1
ATOM 1928 N N . GLU A 1 234 ? -9.600 -48.953 10.824 1.00 29.32 237 GLU A N 1
ATOM 1929 C CA . GLU A 1 234 ? -9.997 -50.265 11.339 1.00 34.21 237 GLU A CA 1
ATOM 1930 C C . GLU A 1 234 ? -8.969 -50.847 12.318 1.00 34.28 237 GLU A C 1
ATOM 1931 O O . GLU A 1 234 ? -9.340 -51.427 13.343 1.00 31.68 237 GLU A O 1
ATOM 1937 N N . ALA A 1 235 ? -7.685 -50.674 12.011 1.00 34.02 238 ALA A N 1
ATOM 1938 C CA . ALA A 1 235 ? -6.620 -51.116 12.911 1.00 29.22 238 ALA A CA 1
ATOM 1939 C C . ALA A 1 235 ? -6.740 -50.446 14.288 1.00 27.62 238 ALA A C 1
ATOM 1940 O O . ALA A 1 235 ? -6.602 -51.105 15.331 1.00 29.89 238 ALA A O 1
ATOM 1942 N N . ILE A 1 236 ? -6.984 -49.138 14.293 1.00 22.40 239 ILE A N 1
ATOM 1943 C CA . ILE A 1 236 ? -7.073 -48.397 15.551 1.00 25.11 239 ILE A CA 1
ATOM 1944 C C . ILE A 1 236 ? -8.319 -48.794 16.345 1.00 24.92 239 ILE A C 1
ATOM 1945 O O . ILE A 1 236 ? -8.242 -49.067 17.549 1.00 29.22 239 ILE A O 1
ATOM 1950 N N . ILE A 1 237 ? -9.467 -48.816 15.669 1.00 31.56 240 ILE A N 1
ATOM 1951 C CA . ILE A 1 237 ? -10.725 -49.213 16.312 1.00 30.43 240 ILE A CA 1
ATOM 1952 C C . ILE A 1 237 ? -10.617 -50.623 16.906 1.00 27.94 240 ILE A C 1
ATOM 1953 O O . ILE A 1 237 ? -11.046 -50.858 18.039 1.00 32.77 240 ILE A O 1
ATOM 1958 N N . GLN A 1 238 ? -10.023 -51.550 16.158 1.00 28.83 241 GLN A N 1
ATOM 1959 C CA . GLN A 1 238 ? -9.861 -52.918 16.651 1.00 29.45 241 GLN A CA 1
ATOM 1960 C C . GLN A 1 238 ? -8.999 -52.971 17.922 1.00 36.84 241 GLN A C 1
ATOM 1961 O O . GLN A 1 238 ? -9.270 -53.763 18.836 1.00 30.96 241 GLN A O 1
ATOM 1967 N N . SER A 1 239 ? -7.960 -52.138 17.995 1.00 31.61 242 SER A N 1
ATOM 1968 C CA . SER A 1 239 ? -7.120 -52.158 19.188 1.00 32.16 242 SER A CA 1
ATOM 1969 C C . SER A 1 239 ? -7.872 -51.526 20.365 1.00 25.90 242 SER A C 1
ATOM 1970 O O . SER A 1 239 ? -7.628 -51.874 21.519 1.00 34.64 242 SER A O 1
ATOM 1973 N N . TRP A 1 240 ? -8.803 -50.625 20.068 1.00 27.39 243 TRP A N 1
ATOM 1974 C CA . TRP A 1 240 ? -9.602 -49.976 21.110 1.00 24.23 243 TRP A CA 1
ATOM 1975 C C . TRP A 1 240 ? -10.718 -50.902 21.622 1.00 27.55 243 TRP A C 1
ATOM 1976 O O . TRP A 1 240 ? -11.069 -50.878 22.808 1.00 27.62 243 TRP A O 1
ATOM 1987 N N . LEU A 1 241 ? -11.250 -51.728 20.725 1.00 23.42 244 LEU A N 1
ATOM 1988 C CA . LEU A 1 241 ? -12.221 -52.757 21.088 1.00 29.07 244 LEU A CA 1
ATOM 1989 C C . LEU A 1 241 ? -11.597 -53.768 22.047 1.00 32.71 244 LEU A C 1
ATOM 1990 O O . LEU A 1 241 ? -12.286 -54.316 22.911 1.00 36.00 244 LEU A O 1
ATOM 1995 N N . GLU A 1 242 ? -10.294 -54.006 21.890 1.00 32.71 245 GLU A N 1
ATOM 1996 C CA . GLU A 1 242 ? -9.565 -54.929 22.755 1.00 33.73 245 GLU A CA 1
ATOM 1997 C C . GLU A 1 242 ? -9.134 -54.281 24.068 1.00 32.28 245 GLU A C 1
ATOM 1998 O O . GLU A 1 242 ? -8.739 -54.980 25.006 1.00 35.12 245 GLU A O 1
ATOM 2004 N N . ASP A 1 243 ? -9.194 -52.954 24.136 1.00 31.41 246 ASP A N 1
ATOM 2005 C CA . ASP A 1 243 ? -8.705 -52.242 25.320 1.00 32.23 246 ASP A CA 1
ATOM 2006 C C . ASP A 1 243 ? -9.836 -52.071 26.341 1.00 30.07 246 ASP A C 1
ATOM 2007 O O . ASP A 1 243 ? -10.783 -51.291 26.118 1.00 25.21 246 ASP A O 1
ATOM 2012 N N . LYS A 1 244 ? -9.718 -52.798 27.453 1.00 28.59 247 LYS A N 1
ATOM 2013 C CA . LYS A 1 244 ? -10.719 -52.803 28.528 1.00 33.32 247 LYS A CA 1
ATOM 2014 C C . LYS A 1 244 ? -11.022 -51.414 29.090 1.00 31.26 247 LYS A C 1
ATOM 2015 O O . LYS A 1 244 ? -12.128 -51.147 29.556 1.00 32.23 247 LYS A O 1
ATOM 2021 N N . SER A 1 245 ? -10.040 -50.528 29.056 1.00 33.63 248 SER A N 1
ATOM 2022 C CA . SER A 1 245 ? -10.220 -49.201 29.636 1.00 30.04 248 SER A CA 1
ATOM 2023 C C . SER A 1 245 ? -11.095 -48.292 28.760 1.00 30.72 248 SER A C 1
ATOM 2024 O O . SER A 1 245 ? -11.617 -47.274 29.236 1.00 25.84 248 SER A O 1
ATOM 2027 N N . ILE A 1 246 ? -11.258 -48.662 27.489 1.00 25.56 249 ILE A N 1
ATOM 2028 C CA . ILE A 1 246 ? -11.991 -47.822 26.539 1.00 24.85 249 ILE A CA 1
ATOM 2029 C C . ILE A 1 246 ? -13.458 -48.240 26.463 1.00 21.51 249 ILE A C 1
ATOM 2030 O O . ILE A 1 246 ? -13.759 -49.388 26.139 1.00 26.40 249 ILE A O 1
ATOM 2035 N N . THR A 1 247 ? -14.361 -47.313 26.755 1.00 18.91 250 THR A N 1
ATOM 2036 C CA . THR A 1 247 ? -15.797 -47.563 26.651 1.00 29.39 250 THR A CA 1
ATOM 2037 C C . THR A 1 247 ? -16.377 -47.151 25.294 1.00 31.98 250 THR A C 1
ATOM 2038 O O . THR A 1 247 ? -17.218 -47.855 24.744 1.00 34.57 250 THR A O 1
ATOM 2042 N N . GLU A 1 248 ? -15.944 -46.001 24.771 1.00 30.39 251 GLU A N 1
ATOM 2043 C CA . GLU A 1 248 ? -16.490 -45.472 23.519 1.00 36.86 251 GLU A CA 1
ATOM 2044 C C . GLU A 1 248 ? -15.417 -44.963 22.577 1.00 34.43 251 GLU A C 1
ATOM 2045 O O . GLU A 1 248 ? -14.395 -44.436 23.018 1.00 31.30 251 GLU A O 1
ATOM 2051 N N . ILE A 1 249 ? -15.675 -45.099 21.276 1.00 34.50 252 ILE A N 1
ATOM 2052 C CA . ILE A 1 249 ? -14.822 -44.525 20.237 1.00 33.03 252 ILE A CA 1
ATOM 2053 C C . ILE A 1 249 ? -15.449 -43.209 19.781 1.00 28.30 252 ILE A C 1
ATOM 2054 O O . ILE A 1 249 ? -16.619 -43.193 19.348 1.00 28.61 252 ILE A O 1
ATOM 2059 N N . THR A 1 250 ? -14.695 -42.115 19.858 1.00 22.49 253 THR A N 1
ATOM 2060 C CA . THR A 1 250 ? -15.209 -40.818 19.405 1.00 27.31 253 THR A CA 1
ATOM 2061 C C . THR A 1 250 ? -14.244 -40.181 18.398 1.00 27.85 253 THR A C 1
ATOM 2062 O O . THR A 1 250 ? -13.099 -40.622 18.260 1.00 22.66 253 THR A O 1
ATOM 2066 N N . VAL A 1 251 ? -14.718 -39.151 17.698 1.00 26.05 254 VAL A N 1
ATOM 2067 C CA . VAL A 1 251 ? -13.908 -38.424 16.720 1.00 27.31 254 VAL A CA 1
ATOM 2068 C C . VAL A 1 251 ? -14.083 -36.929 16.947 1.00 29.79 254 VAL A C 1
ATOM 2069 O O . VAL A 1 251 ? -15.214 -36.472 17.189 1.00 26.17 254 VAL A O 1
ATOM 2073 N N . GLU A 1 252 ? -12.981 -36.175 16.882 1.00 25.74 255 GLU A N 1
ATOM 2074 C CA . GLU A 1 252 ? -13.033 -34.711 16.994 1.00 27.94 255 GLU A CA 1
ATOM 2075 C C . GLU A 1 252 ? -13.393 -34.052 15.659 1.00 33.76 255 GLU A C 1
ATOM 2076 O O . GLU A 1 252 ? -12.698 -34.264 14.650 1.00 32.78 255 GLU A O 1
ATOM 2082 N N . ASP A 1 253 ? -14.468 -33.257 15.674 1.00 35.25 256 ASP A N 1
ATOM 2083 C CA . ASP A 1 253 ? -14.928 -32.469 14.515 1.00 36.61 256 ASP A CA 1
ATOM 2084 C C . ASP A 1 253 ? -14.641 -33.086 13.131 1.00 36.36 256 ASP A C 1
ATOM 2085 O O . ASP A 1 253 ? -13.924 -32.502 12.314 1.00 38.73 256 ASP A O 1
ATOM 2090 N N . PRO A 1 254 ? -15.200 -34.280 12.865 1.00 38.31 257 PRO A N 1
ATOM 2091 C CA . PRO A 1 254 ? -14.874 -34.960 11.606 1.00 39.57 257 PRO A CA 1
ATOM 2092 C C . PRO A 1 254 ? -15.430 -34.195 10.414 1.00 40.70 257 PRO A C 1
ATOM 2093 O O . PRO A 1 254 ? -16.466 -33.535 10.541 1.00 44.46 257 PRO A O 1
ATOM 2097 N N . ASN A 1 255 ? -14.733 -34.260 9.283 1.00 41.83 258 ASN A N 1
ATOM 2098 C CA . ASN A 1 255 ? -15.237 -33.685 8.042 1.00 48.48 258 ASN A CA 1
ATOM 2099 C C . ASN A 1 255 ? -16.047 -34.714 7.256 1.00 55.90 258 ASN A C 1
ATOM 2100 O O . ASN A 1 255 ? -16.206 -35.859 7.696 1.00 50.81 258 ASN A O 1
ATOM 2105 N N . GLU A 1 256 ? -16.546 -34.314 6.091 1.00 54.62 259 GLU A N 1
ATOM 2106 C CA . GLU A 1 256 ? -17.391 -35.193 5.298 1.00 53.72 259 GLU A CA 1
ATOM 2107 C C . GLU A 1 256 ? -16.653 -36.449 4.855 1.00 48.77 259 GLU A C 1
ATOM 2108 O O . GLU A 1 256 ? -17.216 -37.546 4.865 1.00 51.16 259 GLU A O 1
ATOM 2114 N N . ALA A 1 257 ? -15.388 -36.292 4.478 1.00 47.24 260 ALA A N 1
ATOM 2115 C CA . ALA A 1 257 ? -14.598 -37.426 4.010 1.00 46.35 260 ALA A CA 1
ATOM 2116 C C . ALA A 1 257 ? -14.375 -38.431 5.135 1.00 45.11 260 ALA A C 1
ATOM 2117 O O . ALA A 1 257 ? -14.487 -39.640 4.925 1.00 45.27 260 ALA A O 1
ATOM 2119 N N . PHE A 1 258 ? -14.061 -37.938 6.332 1.00 39.16 261 PHE A N 1
ATOM 2120 C CA . PHE A 1 258 ? -13.955 -38.838 7.474 1.00 30.02 261 PHE A CA 1
ATOM 2121 C C . PHE A 1 258 ? -15.312 -39.456 7.863 1.00 31.81 261 PHE A C 1
ATOM 2122 O O . PHE A 1 258 ? -15.375 -40.650 8.200 1.00 31.34 261 PHE A O 1
ATOM 2130 N N . ASP A 1 259 ? -16.382 -38.654 7.813 1.00 31.12 262 ASP A N 1
ATOM 2131 C CA . ASP A 1 259 ? -17.746 -39.164 8.002 1.00 33.63 262 ASP A CA 1
ATOM 2132 C C . ASP A 1 259 ? -18.000 -40.437 7.190 1.00 39.49 262 ASP A C 1
ATOM 2133 O O . ASP A 1 259 ? -18.494 -41.436 7.726 1.00 43.33 262 ASP A O 1
ATOM 2138 N N . ASP A 1 260 ? -17.670 -40.391 5.900 1.00 38.14 263 ASP A N 1
ATOM 2139 C CA . ASP A 1 260 ? -17.979 -41.489 4.984 1.00 42.26 263 ASP A CA 1
ATOM 2140 C C . ASP A 1 260 ? -17.106 -42.710 5.249 1.00 39.04 263 ASP A C 1
ATOM 2141 O O . ASP A 1 260 ? -17.577 -43.850 5.198 1.00 38.94 263 ASP A O 1
ATOM 2146 N N . LEU A 1 261 ? -15.829 -42.463 5.521 1.00 35.17 264 LEU A N 1
ATOM 2147 C CA . LEU A 1 261 ? -14.903 -43.532 5.876 1.00 42.51 264 LEU A CA 1
ATOM 2148 C C . LEU A 1 261 ? -15.394 -44.265 7.131 1.00 37.58 264 LEU A C 1
ATOM 2149 O O . LEU A 1 261 ? -15.498 -45.495 7.145 1.00 38.81 264 LEU A O 1
ATOM 2154 N N . ARG A 1 262 ? -15.705 -43.492 8.171 1.00 31.66 265 ARG A N 1
ATOM 2155 C CA . ARG A 1 262 ? -16.177 -44.018 9.454 1.00 30.66 265 ARG A CA 1
ATOM 2156 C C . ARG A 1 262 ? -17.451 -44.835 9.265 1.00 29.12 265 ARG A C 1
ATOM 2157 O O . ARG A 1 262 ? -17.533 -45.987 9.705 1.00 31.35 265 ARG A O 1
ATOM 2165 N N . ASP A 1 263 ? -18.439 -44.241 8.601 1.00 29.24 266 ASP A N 1
ATOM 2166 C CA . ASP A 1 263 ? -19.704 -44.921 8.348 1.00 37.25 266 ASP A CA 1
ATOM 2167 C C . ASP A 1 263 ? -19.531 -46.225 7.571 1.00 38.14 266 ASP A C 1
ATOM 2168 O O . ASP A 1 263 ? -20.205 -47.222 7.863 1.00 39.02 266 ASP A O 1
ATOM 2173 N N . ARG A 1 264 ? -18.643 -46.219 6.577 1.00 40.04 267 ARG A N 1
ATOM 2174 C CA . ARG A 1 264 ? -18.486 -47.381 5.698 1.00 40.03 267 ARG A CA 1
ATOM 2175 C C . ARG A 1 264 ? -17.885 -48.537 6.486 1.00 27.55 267 ARG A C 1
ATOM 2176 O O . ARG A 1 264 ? -18.353 -49.679 6.403 1.00 33.84 267 ARG A O 1
ATOM 2184 N N . ASN A 1 265 ? -16.856 -48.229 7.262 1.00 28.12 268 ASN A N 1
ATOM 2185 C CA . ASN A 1 265 ? -16.214 -49.215 8.119 1.00 33.64 268 ASN A CA 1
ATOM 2186 C C . ASN A 1 265 ? -17.105 -49.720 9.264 1.00 30.12 268 ASN A C 1
ATOM 2187 O O . ASN A 1 265 ? -17.152 -50.929 9.528 1.00 34.38 268 ASN A O 1
ATOM 2192 N N . ASP A 1 266 ? -17.807 -48.807 9.936 1.00 30.74 269 ASP A N 1
ATOM 2193 C CA . ASP A 1 266 ? -18.718 -49.195 11.021 1.00 30.38 269 ASP A CA 1
ATOM 2194 C C . ASP A 1 266 ? -19.836 -50.128 10.516 1.00 28.58 269 ASP A C 1
ATOM 2195 O O . ASP A 1 266 ? -20.112 -51.176 11.123 1.00 31.81 269 ASP A O 1
ATOM 2200 N N . ILE A 1 267 ? -20.455 -49.769 9.392 1.00 30.02 270 ILE A N 1
ATOM 2201 C CA . ILE A 1 267 ? -21.534 -50.591 8.811 1.00 31.54 270 ILE A CA 1
ATOM 2202 C C . ILE A 1 267 ? -21.025 -51.987 8.495 1.00 40.49 270 ILE A C 1
ATOM 2203 O O . ILE A 1 267 ? -21.663 -53.007 8.822 1.00 33.46 270 ILE A O 1
ATOM 2208 N N . GLN A 1 268 ? -19.870 -52.025 7.842 1.00 40.21 271 GLN A N 1
ATOM 2209 C CA . GLN A 1 268 ? -19.280 -53.287 7.437 1.00 38.18 271 GLN A CA 1
ATOM 2210 C C . GLN A 1 268 ? -18.971 -54.141 8.674 1.00 30.86 271 GLN A C 1
ATOM 2211 O O . GLN A 1 268 ? -19.169 -55.362 8.662 1.00 36.42 271 GLN A O 1
ATOM 2217 N N . ARG A 1 269 ? -18.514 -53.497 9.749 1.00 28.85 272 ARG A N 1
ATOM 2218 C CA . ARG A 1 269 ? -18.292 -54.202 11.010 1.00 31.00 272 ARG A CA 1
ATOM 2219 C C . ARG A 1 269 ? -19.610 -54.761 11.570 1.00 32.93 272 ARG A C 1
ATOM 2220 O O . ARG A 1 269 ? -19.665 -55.916 12.007 1.00 31.92 272 ARG A O 1
ATOM 2228 N N . LEU A 1 270 ? -20.666 -53.949 11.539 1.00 32.71 273 LEU A N 1
ATOM 2229 C CA . LEU A 1 270 ? -21.986 -54.383 12.010 1.00 34.09 273 LEU A CA 1
ATOM 2230 C C . LEU A 1 270 ? -22.522 -55.604 11.261 1.00 34.76 273 LEU A C 1
ATOM 2231 O O . LEU A 1 270 ? -22.966 -56.574 11.888 1.00 37.03 273 LEU A O 1
ATOM 2236 N N . ARG A 1 271 ? -22.486 -55.552 9.929 1.00 35.55 274 ARG A N 1
ATOM 2237 C CA . ARG A 1 271 ? -22.956 -56.665 9.109 1.00 32.14 274 ARG A CA 1
ATOM 2238 C C . ARG A 1 271 ? -22.144 -57.922 9.394 1.00 41.82 274 ARG A C 1
ATOM 2239 O O . ARG A 1 271 ? -22.684 -59.034 9.439 1.00 33.62 274 ARG A O 1
ATOM 2247 N N . LYS A 1 272 ? -20.837 -57.740 9.571 1.00 39.07 275 LYS A N 1
ATOM 2248 C CA . LYS A 1 272 ? -19.933 -58.851 9.845 1.00 42.93 275 LYS A CA 1
ATOM 2249 C C . LYS A 1 272 ? -20.325 -59.553 11.149 1.00 34.99 275 LYS A C 1
ATOM 2250 O O . LYS A 1 272 ? -20.273 -60.783 11.241 1.00 33.04 275 LYS A O 1
ATOM 2256 N N . LEU A 1 273 ? -20.741 -58.763 12.137 1.00 30.75 276 LEU A N 1
ATOM 2257 C CA . LEU A 1 273 ? -21.153 -59.279 13.436 1.00 30.33 276 LEU A CA 1
ATOM 2258 C C . LEU A 1 273 ? -22.598 -59.773 13.443 1.00 37.16 276 LEU A C 1
ATOM 2259 O O . LEU A 1 273 ? -23.114 -60.176 14.490 1.00 39.27 276 LEU A O 1
ATOM 2264 N N . GLY A 1 274 ? -23.252 -59.742 12.282 1.00 32.09 277 GLY A N 1
ATOM 2265 C CA . GLY A 1 274 ? -24.619 -60.237 12.172 1.00 46.48 277 GLY A CA 1
ATOM 2266 C C . GLY A 1 274 ? -25.739 -59.259 12.516 1.00 41.25 277 GLY A C 1
ATOM 2267 O O . GLY A 1 274 ? -26.876 -59.678 12.751 1.00 45.06 277 GLY A O 1
ATOM 2268 N N . TYR A 1 275 ? -25.450 -57.960 12.525 1.00 38.90 278 TYR A N 1
ATOM 2269 C CA . TYR A 1 275 ? -26.469 -56.993 12.934 1.00 41.47 278 TYR A CA 1
ATOM 2270 C C . TYR A 1 275 ? -27.538 -56.654 11.876 1.00 48.35 278 TYR A C 1
ATOM 2271 O O . TYR A 1 275 ? -28.489 -55.928 12.183 1.00 45.29 278 TYR A O 1
ATOM 2280 N N . ASP A 1 276 ? -27.390 -57.187 10.658 1.00 46.28 279 ASP A N 1
ATOM 2281 C CA . ASP A 1 276 ? -28.425 -57.079 9.624 1.00 49.16 279 ASP A CA 1
ATOM 2282 C C . ASP A 1 276 ? -29.663 -57.845 10.062 1.00 50.03 279 ASP A C 1
ATOM 2283 O O . ASP A 1 276 ? -30.798 -57.425 9.820 1.00 50.48 279 ASP A O 1
ATOM 2288 N N . ALA A 1 277 ? -29.433 -58.997 10.681 1.00 48.08 280 ALA A N 1
ATOM 2289 C CA . ALA A 1 277 ? -30.523 -59.850 11.137 1.00 47.43 280 ALA A CA 1
ATOM 2290 C C . ALA A 1 277 ? -31.190 -59.275 12.390 1.00 45.93 280 ALA A C 1
ATOM 2291 O O . ALA A 1 277 ? -32.379 -59.500 12.628 1.00 53.56 280 ALA A O 1
ATOM 2293 N N . VAL A 1 278 ? -30.420 -58.538 13.184 1.00 36.48 281 VAL A N 1
ATOM 2294 C CA . VAL A 1 278 ? -30.933 -57.941 14.412 1.00 37.24 281 VAL A CA 1
ATOM 2295 C C . VAL A 1 278 ? -31.799 -56.706 14.134 1.00 41.40 281 VAL A C 1
ATOM 2296 O O . VAL A 1 278 ? -32.938 -56.638 14.587 1.00 39.28 281 VAL A O 1
ATOM 2300 N N . PHE A 1 279 ? -31.265 -55.734 13.397 1.00 35.95 282 PHE A N 1
ATOM 2301 C CA . PHE A 1 279 ? -31.976 -54.473 13.193 1.00 31.97 282 PHE A CA 1
ATOM 2302 C C . PHE A 1 279 ? -33.051 -54.553 12.112 1.00 33.52 282 PHE A C 1
ATOM 2303 O O . PHE A 1 279 ? -32.887 -54.047 11.002 1.00 42.02 282 PHE A O 1
ATOM 2311 N N . GLN A 1 280 ? -34.157 -55.195 12.464 1.00 34.36 283 GLN A N 1
ATOM 2312 C CA . GLN A 1 280 ? -35.305 -55.316 11.592 1.00 35.95 283 GLN A CA 1
ATOM 2313 C C . GLN A 1 280 ? -36.485 -54.702 12.310 1.00 42.77 283 GLN A C 1
ATOM 2314 O O . GLN A 1 280 ? -36.544 -54.750 13.544 1.00 35.08 283 GLN A O 1
ATOM 2320 N N . LYS A 1 281 ? -37.421 -54.153 11.536 1.00 37.07 284 LYS A N 1
ATOM 2321 C CA . LYS A 1 281 ? -38.639 -53.535 12.059 1.00 51.93 284 LYS A CA 1
ATOM 2322 C C . LYS A 1 281 ? -39.302 -54.308 13.205 1.00 44.86 284 LYS A C 1
ATOM 2323 O O . LYS A 1 281 ? -39.760 -53.708 14.176 1.00 46.20 284 LYS A O 1
ATOM 2329 N N . HIS A 1 282 ? -39.327 -55.635 13.107 1.00 42.88 285 HIS A N 1
ATOM 2330 C CA . HIS A 1 282 ? -40.075 -56.443 14.072 1.00 39.61 285 HIS A CA 1
ATOM 2331 C C . HIS A 1 282 ? -39.237 -57.272 15.064 1.00 46.95 285 HIS A C 1
ATOM 2332 O O . HIS A 1 282 ? -39.793 -58.020 15.879 1.00 37.69 285 HIS A O 1
ATOM 2339 N N . SER A 1 283 ? -37.914 -57.135 15.009 1.00 36.31 286 SER A N 1
ATOM 2340 C CA . SER A 1 283 ? -37.051 -57.822 15.967 1.00 40.44 286 SER A CA 1
ATOM 2341 C C . SER A 1 283 ? -37.308 -57.369 17.402 1.00 40.49 286 SER A C 1
ATOM 2342 O O . SER A 1 283 ? -37.610 -56.192 17.654 1.00 40.75 286 SER A O 1
ATOM 2345 N N . ASP A 1 284 ? -37.170 -58.307 18.336 1.00 34.99 287 ASP A N 1
ATOM 2346 C CA . ASP A 1 284 ? -37.127 -57.980 19.753 1.00 35.38 287 ASP A CA 1
ATOM 2347 C C . ASP A 1 284 ? -35.961 -57.028 19.997 1.00 36.58 287 ASP A C 1
ATOM 2348 O O . ASP A 1 284 ? -34.788 -57.397 19.821 1.00 37.61 287 ASP A O 1
ATOM 2353 N N . LEU A 1 285 ? -36.278 -55.797 20.381 1.00 32.48 288 LEU A N 1
ATOM 2354 C CA . LEU A 1 285 ? -35.237 -54.802 20.624 1.00 42.24 288 LEU A CA 1
ATOM 2355 C C . LEU A 1 285 ? -35.464 -54.095 21.957 1.00 40.37 288 LEU A C 1
ATOM 2356 O O . LEU A 1 285 ? -35.765 -52.893 21.991 1.00 37.42 288 LEU A O 1
ATOM 2361 N N . SER A 1 286 ? -35.323 -54.846 23.049 1.00 37.07 289 SER A N 1
ATOM 2362 C CA . SER A 1 286 ? -35.473 -54.287 24.392 1.00 43.98 289 SER A CA 1
ATOM 2363 C C . SER A 1 286 ? -34.455 -53.167 24.622 1.00 52.19 289 SER A C 1
ATOM 2364 O O . SER A 1 286 ? -33.372 -53.145 24.009 1.00 47.17 289 SER A O 1
ATOM 2367 N N . ASP A 1 287 ? -34.812 -52.222 25.485 1.00 57.48 290 ASP A N 1
ATOM 2368 C CA . ASP A 1 287 ? -33.942 -51.080 25.741 1.00 59.75 290 ASP A CA 1
ATOM 2369 C C . ASP A 1 287 ? -32.591 -51.528 26.278 1.00 45.55 290 ASP A C 1
ATOM 2370 O O . ASP A 1 287 ? -31.553 -50.993 25.881 1.00 41.67 290 ASP A O 1
ATOM 2375 N N . GLU A 1 288 ? -32.590 -52.528 27.156 1.00 39.04 291 GLU A N 1
ATOM 2376 C CA . GLU A 1 288 ? -31.321 -52.982 27.713 1.00 52.86 291 GLU A CA 1
ATOM 2377 C C . GLU A 1 288 ? -30.462 -53.767 26.702 1.00 51.35 291 GLU A C 1
ATOM 2378 O O . GLU A 1 288 ? -29.235 -53.783 26.817 1.00 49.61 291 GLU A O 1
ATOM 2384 N N . PHE A 1 289 ? -31.096 -54.391 25.709 1.00 44.73 292 PHE A N 1
ATOM 2385 C CA . PHE A 1 289 ? -30.344 -55.039 24.631 1.00 46.64 292 PHE A CA 1
ATOM 2386 C C . PHE A 1 289 ? -29.652 -54.001 23.733 1.00 41.58 292 PHE A C 1
ATOM 2387 O O . PHE A 1 289 ? -28.481 -54.159 23.399 1.00 32.61 292 PHE A O 1
ATOM 2395 N N . LEU A 1 290 ? -30.377 -52.950 23.345 1.00 40.53 293 LEU A N 1
ATOM 2396 C CA . LEU A 1 290 ? -29.790 -51.857 22.565 1.00 39.32 293 LEU A CA 1
ATOM 2397 C C . LEU A 1 290 ? -28.639 -51.179 23.313 1.00 42.70 293 LEU A C 1
ATOM 2398 O O . LEU A 1 290 ? -27.629 -50.794 22.707 1.00 37.21 293 LEU A O 1
ATOM 2403 N N . GLU A 1 291 ? -28.815 -51.016 24.622 1.00 36.65 294 GLU A N 1
ATOM 2404 C CA . GLU A 1 291 ? -27.769 -50.467 25.479 1.00 47.63 294 GLU A CA 1
ATOM 2405 C C . GLU A 1 291 ? -26.572 -51.401 25.457 1.00 38.58 294 GLU A C 1
ATOM 2406 O O . GLU A 1 291 ? -25.446 -50.986 25.173 1.00 37.21 294 GLU A O 1
ATOM 2412 N N . SER A 1 292 ? -26.838 -52.670 25.755 1.00 39.17 295 SER A N 1
ATOM 2413 C CA . SER A 1 292 ? -25.827 -53.714 25.730 1.00 41.90 295 SER A CA 1
ATOM 2414 C C . SER A 1 292 ? -25.128 -53.780 24.369 1.00 37.85 295 SER A C 1
ATOM 2415 O O . SER A 1 292 ? -23.905 -53.949 24.305 1.00 31.53 295 SER A O 1
ATOM 2418 N N . SER A 1 293 ? -25.902 -53.640 23.290 1.00 36.83 296 SER A N 1
ATOM 2419 C CA . SER A 1 293 ? -25.339 -53.693 21.939 1.00 33.27 296 SER A CA 1
ATOM 2420 C C . SER A 1 293 ? -24.353 -52.547 21.702 1.00 30.35 296 SER A C 1
ATOM 2421 O O . SER A 1 293 ? -23.201 -52.770 21.330 1.00 22.58 296 SER A O 1
ATOM 2424 N N . ARG A 1 294 ? -24.802 -51.319 21.926 1.00 27.05 297 ARG A N 1
ATOM 2425 C CA . ARG A 1 294 ? -23.959 -50.162 21.667 1.00 27.44 297 ARG A CA 1
ATOM 2426 C C . ARG A 1 294 ? -22.658 -50.199 22.480 1.00 25.76 297 ARG A C 1
ATOM 2427 O O . ARG A 1 294 ? -21.585 -49.862 21.966 1.00 32.11 297 ARG A O 1
ATOM 2435 N N . LYS A 1 295 ? -22.751 -50.620 23.742 1.00 21.15 298 LYS A N 1
ATOM 2436 C CA . LYS A 1 295 ? -21.564 -50.726 24.598 1.00 32.51 298 LYS A CA 1
ATOM 2437 C C . LYS A 1 295 ? -20.591 -51.807 24.125 1.00 35.44 298 LYS A C 1
ATOM 2438 O O . LYS A 1 295 ? -19.371 -51.604 24.147 1.00 37.51 298 LYS A O 1
ATOM 2444 N N . SER A 1 296 ? -21.130 -52.952 23.704 1.00 29.66 299 SER A N 1
ATOM 2445 C CA . SER A 1 296 ? -20.320 -54.005 23.099 1.00 35.68 299 SER A CA 1
ATOM 2446 C C . SER A 1 296 ? -19.560 -53.456 21.913 1.00 33.33 299 SER A C 1
ATOM 2447 O O . SER A 1 296 ? -18.387 -53.775 21.712 1.00 35.08 299 SER A O 1
ATOM 2450 N N . LEU A 1 297 ? -20.245 -52.628 21.128 1.00 29.15 300 LEU A N 1
ATOM 2451 C CA . LEU A 1 297 ? -19.683 -52.093 19.894 1.00 26.94 300 LEU A CA 1
ATOM 2452 C C . LEU A 1 297 ? -18.758 -50.913 20.161 1.00 29.02 300 LEU A C 1
ATOM 2453 O O . LEU A 1 297 ? -17.944 -50.553 19.300 1.00 28.26 300 LEU A O 1
ATOM 2458 N N . LYS A 1 298 ? -18.893 -50.320 21.349 1.00 20.38 301 LYS A N 1
ATOM 2459 C CA . LYS A 1 298 ? -18.115 -49.142 21.749 1.00 23.92 301 LYS A CA 1
ATOM 2460 C C . LYS A 1 298 ? -18.410 -47.948 20.834 1.00 28.94 301 LYS A C 1
ATOM 2461 O O . LYS A 1 298 ? -17.612 -47.017 20.731 1.00 31.03 301 LYS A O 1
ATOM 2467 N N . LEU A 1 299 ? -19.561 -47.979 20.173 1.00 28.07 302 LEU A N 1
ATOM 2468 C CA . LEU A 1 299 ? -19.946 -46.895 19.276 1.00 25.67 302 LEU A CA 1
ATOM 2469 C C . LEU A 1 299 ? -20.472 -45.696 20.040 1.00 21.47 302 LEU A C 1
ATOM 2470 O O . LEU A 1 299 ? -21.193 -45.847 21.032 1.00 26.82 302 LEU A O 1
ATOM 2475 N N . GLU A 1 300 ? -20.112 -44.501 19.572 1.00 24.83 303 GLU A N 1
ATOM 2476 C CA . GLU A 1 300 ? -20.627 -43.259 20.139 1.00 22.07 303 GLU A CA 1
ATOM 2477 C C . GLU A 1 300 ? -22.155 -43.227 19.929 1.00 26.79 303 GLU A C 1
ATOM 2478 O O . GLU A 1 300 ? -22.666 -43.783 18.952 1.00 23.71 303 GLU A O 1
ATOM 2484 N N . GLU A 1 301 ? -22.891 -42.598 20.839 1.00 25.01 304 GLU A N 1
ATOM 2485 C CA . GLU A 1 301 ? -24.348 -42.727 20.831 1.00 30.88 304 GLU A CA 1
ATOM 2486 C C . GLU A 1 301 ? -25.023 -42.200 19.561 1.00 33.41 304 GLU A C 1
ATOM 2487 O O . GLU A 1 301 ? -25.964 -42.820 19.044 1.00 28.34 304 GLU A O 1
ATOM 2493 N N . ARG A 1 302 ? -24.548 -41.066 19.058 1.00 31.24 305 ARG A N 1
ATOM 2494 C CA . ARG A 1 302 ? -25.162 -40.456 17.878 1.00 38.49 305 ARG A CA 1
ATOM 2495 C C . ARG A 1 302 ? -24.880 -41.308 16.645 1.00 36.46 305 ARG A C 1
ATOM 2496 O O . ARG A 1 302 ? -25.792 -41.633 15.872 1.00 36.75 305 ARG A O 1
ATOM 2504 N N . GLN A 1 303 ? -23.603 -41.659 16.478 1.00 29.70 306 GLN A N 1
ATOM 2505 C CA . GLN A 1 303 ? -23.157 -42.580 15.435 1.00 32.38 306 GLN A CA 1
ATOM 2506 C C . GLN A 1 303 ? -23.929 -43.916 15.482 1.00 30.88 306 GLN A C 1
ATOM 2507 O O . GLN A 1 303 ? -24.408 -44.393 14.450 1.00 34.60 306 GLN A O 1
ATOM 2513 N N . PHE A 1 304 ? -24.082 -44.496 16.675 1.00 26.50 307 PHE A N 1
ATOM 2514 C CA . PHE A 1 304 ? -24.846 -45.741 16.826 1.00 29.77 307 PHE A CA 1
ATOM 2515 C C . PHE A 1 304 ? -26.276 -45.616 16.279 1.00 32.07 307 PHE A C 1
ATOM 2516 O O . PHE A 1 304 ? -26.758 -46.496 15.534 1.00 29.48 307 PHE A O 1
ATOM 2524 N N . ASN A 1 305 ? -26.957 -44.531 16.641 1.00 27.78 308 ASN A N 1
ATOM 2525 C CA . ASN A 1 305 ? -28.334 -44.335 16.177 1.00 29.12 308 ASN A CA 1
ATOM 2526 C C . ASN A 1 305 ? -28.424 -44.137 14.662 1.00 29.66 308 ASN A C 1
ATOM 2527 O O . ASN A 1 305 ? -29.333 -44.679 14.017 1.00 33.42 308 ASN A O 1
ATOM 2532 N N . ARG A 1 306 ? -27.497 -43.357 14.102 1.00 31.53 309 ARG A N 1
ATOM 2533 C CA . ARG A 1 306 ? -27.434 -43.163 12.646 1.00 33.95 309 ARG A CA 1
ATOM 2534 C C . ARG A 1 306 ? -27.294 -44.523 11.955 1.00 37.21 309 ARG A C 1
ATOM 2535 O O . ARG A 1 306 ? -28.009 -44.831 10.996 1.00 40.24 309 ARG A O 1
ATOM 2543 N N . LEU A 1 307 ? -26.371 -45.338 12.464 1.00 36.56 310 LEU A N 1
ATOM 2544 C CA . LEU A 1 307 ? -26.093 -46.660 11.902 1.00 38.17 310 LEU A CA 1
ATOM 2545 C C . LEU A 1 307 ? -27.303 -47.603 11.929 1.00 27.04 310 LEU A C 1
ATOM 2546 O O . LEU A 1 307 ? -27.584 -48.287 10.943 1.00 33.49 310 LEU A O 1
ATOM 2551 N N . VAL A 1 308 ? -28.014 -47.641 13.050 1.00 26.73 311 VAL A N 1
ATOM 2552 C CA . VAL A 1 308 ? -29.183 -48.513 13.167 1.00 28.93 311 VAL A CA 1
ATOM 2553 C C . VAL A 1 308 ? -30.265 -48.066 12.183 1.00 28.83 311 VAL A C 1
ATOM 2554 O O . VAL A 1 308 ? -30.872 -48.889 11.475 1.00 30.20 311 VAL A O 1
ATOM 2558 N N . GLU A 1 309 ? -30.493 -46.756 12.134 1.00 32.18 312 GLU A N 1
ATOM 2559 C CA . GLU A 1 309 ? -31.490 -46.182 11.229 1.00 36.42 312 GLU A CA 1
ATOM 2560 C C . GLU A 1 309 ? -31.170 -46.537 9.780 1.00 32.25 312 GLU A C 1
ATOM 2561 O O . GLU A 1 309 ? -32.059 -46.908 9.005 1.00 33.88 312 GLU A O 1
ATOM 2567 N N . MET A 1 310 ? -29.886 -46.436 9.435 1.00 30.03 313 MET A N 1
ATOM 2568 C CA . MET A 1 310 ? -29.398 -46.751 8.095 1.00 33.08 313 MET A CA 1
ATOM 2569 C C . MET A 1 310 ? -29.672 -48.222 7.759 1.00 31.85 313 MET A C 1
ATOM 2570 O O . MET A 1 310 ? -30.173 -48.546 6.678 1.00 34.78 313 MET A O 1
ATOM 2575 N N . LEU A 1 311 ? -29.359 -49.112 8.702 1.00 31.60 314 LEU A N 1
ATOM 2576 C CA . LEU A 1 311 ? -29.534 -50.551 8.485 1.00 34.74 314 LEU A CA 1
ATOM 2577 C C . LEU A 1 311 ? -31.002 -50.943 8.338 1.00 33.41 314 LEU A C 1
ATOM 2578 O O . LEU A 1 311 ? -31.352 -51.812 7.512 1.00 34.79 314 LEU A O 1
ATOM 2583 N N . LEU A 1 312 ? -31.860 -50.320 9.141 1.00 33.05 315 LEU A N 1
ATOM 2584 C CA . LEU A 1 312 ? -33.305 -50.519 8.985 1.00 34.31 315 LEU A CA 1
ATOM 2585 C C . LEU A 1 312 ? -33.731 -50.158 7.565 1.00 38.37 315 LEU A C 1
ATOM 2586 O O . LEU A 1 312 ? -34.368 -50.956 6.874 1.00 46.00 315 LEU A O 1
ATOM 2591 N N . LEU A 1 313 ? -33.341 -48.967 7.120 1.00 38.49 316 LEU A N 1
ATOM 2592 C CA . LEU A 1 313 ? -33.721 -48.474 5.798 1.00 37.59 316 LEU A CA 1
ATOM 2593 C C . LEU A 1 313 ? -33.094 -49.268 4.656 1.00 37.57 316 LEU A C 1
ATOM 2594 O O . LEU A 1 313 ? -33.756 -49.535 3.667 1.00 43.84 316 LEU A O 1
ATOM 2599 N N . LEU A 1 314 ? -31.818 -49.630 4.799 1.00 38.84 317 LEU A N 1
ATOM 2600 C CA . LEU A 1 314 ? -31.039 -50.283 3.738 1.00 43.29 317 LEU A CA 1
ATOM 2601 C C . LEU A 1 314 ? -31.489 -51.711 3.361 1.00 54.00 317 LEU A C 1
ATOM 2602 O O . LEU A 1 314 ? -31.566 -52.050 2.165 1.00 49.38 317 LEU A O 1
ATOM 2607 N N . ASN A 1 315 ? -31.765 -52.546 4.366 1.00 58.88 318 ASN A N 1
ATOM 2608 C CA . ASN A 1 315 ? -32.130 -53.952 4.132 1.00 62.48 318 ASN A CA 1
ATOM 2609 C C . ASN A 1 315 ? -33.623 -54.129 3.860 1.00 72.85 318 ASN A C 1
ATOM 2610 O O . ASN A 1 315 ? -34.038 -55.041 3.125 1.00 42.95 318 ASN A O 1
ATOM 2615 N N . ASN A 1 316 ? -34.419 -53.253 4.472 1.00 79.90 319 ASN A N 1
ATOM 2616 C CA . ASN A 1 316 ? -35.731 -52.896 3.946 1.00 92.49 319 ASN A CA 1
ATOM 2617 C C . ASN A 1 316 ? -35.402 -52.044 2.715 1.00 104.71 319 ASN A C 1
ATOM 2618 O O . ASN A 1 316 ? -34.235 -51.757 2.487 1.00 111.22 319 ASN A O 1
ATOM 2623 N N . SER A 1 317 ? -36.385 -51.660 1.905 1.00 104.62 320 SER A N 1
ATOM 2624 C CA . SER A 1 317 ? -36.114 -50.783 0.754 1.00 106.14 320 SER A CA 1
ATOM 2625 C C . SER A 1 317 ? -35.041 -51.321 -0.205 1.00 104.91 320 SER A C 1
ATOM 2626 O O . SER A 1 317 ? -33.905 -50.836 -0.229 1.00 104.52 320 SER A O 1
ATOM 2629 N N . PRO B 2 7 ? -16.773 -6.112 22.380 1.00 85.56 7 PRO B N 1
ATOM 2630 C CA . PRO B 2 7 ? -16.322 -5.923 23.764 1.00 83.25 7 PRO B CA 1
ATOM 2631 C C . PRO B 2 7 ? -17.367 -5.202 24.619 1.00 78.80 7 PRO B C 1
ATOM 2632 O O . PRO B 2 7 ? -17.200 -4.021 24.933 1.00 76.62 7 PRO B O 1
ATOM 2636 N N . LEU B 2 8 ? -18.429 -5.915 24.992 1.00 73.98 8 LEU B N 1
ATOM 2637 C CA . LEU B 2 8 ? -19.516 -5.333 25.779 1.00 63.31 8 LEU B CA 1
ATOM 2638 C C . LEU B 2 8 ? -19.079 -4.982 27.195 1.00 49.95 8 LEU B C 1
ATOM 2639 O O . LEU B 2 8 ? -18.356 -5.746 27.832 1.00 43.11 8 LEU B O 1
ATOM 2644 N N . SER B 2 9 ? -19.520 -3.824 27.683 1.00 46.47 9 SER B N 1
ATOM 2645 C CA . SER B 2 9 ? -19.328 -3.474 29.085 1.00 46.75 9 SER B CA 1
ATOM 2646 C C . SER B 2 9 ? -20.198 -4.399 29.933 1.00 53.60 9 SER B C 1
ATOM 2647 O O . SER B 2 9 ? -21.061 -5.107 29.403 1.00 54.05 9 SER B O 1
ATOM 2650 N N . VAL B 2 10 ? -19.963 -4.403 31.241 1.00 49.99 10 VAL B N 1
ATOM 2651 C CA . VAL B 2 10 ? -20.745 -5.234 32.148 1.00 48.32 10 VAL B CA 1
ATOM 2652 C C . VAL B 2 10 ? -22.247 -4.979 31.982 1.00 48.27 10 VAL B C 1
ATOM 2653 O O . VAL B 2 10 ? -23.041 -5.922 31.949 1.00 40.30 10 VAL B O 1
ATOM 2657 N N . ASP B 2 11 ? -22.619 -3.708 31.847 1.00 53.17 11 ASP B N 1
ATOM 2658 C CA . ASP B 2 11 ? -24.025 -3.323 31.768 1.00 58.74 11 ASP B CA 1
ATOM 2659 C C . ASP B 2 11 ? -24.653 -3.667 30.415 1.00 52.26 11 ASP B C 1
ATOM 2660 O O . ASP B 2 11 ? -25.831 -4.024 30.348 1.00 47.48 11 ASP B O 1
ATOM 2665 N N . GLU B 2 12 ? -23.871 -3.564 29.343 1.00 50.63 12 GLU B N 1
ATOM 2666 C CA . GLU B 2 12 ? -24.345 -3.970 28.021 1.00 52.52 12 GLU B CA 1
ATOM 2667 C C . GLU B 2 12 ? -24.552 -5.486 27.950 1.00 47.40 12 GLU B C 1
ATOM 2668 O O . GLU B 2 12 ? -25.520 -5.964 27.347 1.00 47.08 12 GLU B O 1
ATOM 2674 N N . GLU B 2 13 ? -23.650 -6.237 28.575 1.00 39.39 13 GLU B N 1
ATOM 2675 C CA . GLU B 2 13 ? -23.776 -7.688 28.624 1.00 38.03 13 GLU B CA 1
ATOM 2676 C C . GLU B 2 13 ? -24.984 -8.118 29.471 1.00 34.84 13 GLU B C 1
ATOM 2677 O O . GLU B 2 13 ? -25.670 -9.094 29.145 1.00 36.05 13 GLU B O 1
ATOM 2683 N N . TYR B 2 14 ? -25.242 -7.390 30.556 1.00 37.55 14 TYR B N 1
ATOM 2684 C CA . TYR B 2 14 ? -26.399 -7.661 31.403 1.00 35.20 14 TYR B CA 1
ATOM 2685 C C . TYR B 2 14 ? -27.681 -7.451 30.613 1.00 35.62 14 TYR B C 1
ATOM 2686 O O . TYR B 2 14 ? -28.630 -8.243 30.719 1.00 31.18 14 TYR B O 1
ATOM 2695 N N . ASP B 2 15 ? -27.711 -6.373 29.834 1.00 33.47 15 ASP B N 1
ATOM 2696 C CA . ASP B 2 15 ? -28.909 -6.035 29.069 1.00 44.79 15 ASP B CA 1
ATOM 2697 C C . ASP B 2 15 ? -29.180 -7.119 28.028 1.00 41.27 15 ASP B C 1
ATOM 2698 O O . ASP B 2 15 ? -30.336 -7.490 27.790 1.00 36.97 15 ASP B O 1
ATOM 2703 N N . LEU B 2 16 ? -28.108 -7.625 27.418 1.00 37.33 16 LEU B N 1
ATOM 2704 C CA . LEU B 2 16 ? -28.209 -8.729 26.467 1.00 31.30 16 LEU B CA 1
ATOM 2705 C C . LEU B 2 16 ? -28.726 -9.984 27.171 1.00 30.02 16 LEU B C 1
ATOM 2706 O O . LEU B 2 16 ? -29.665 -10.636 26.689 1.00 28.64 16 LEU B O 1
ATOM 2711 N N . TRP B 2 17 ? -28.130 -10.308 28.317 1.00 24.88 17 TRP B N 1
ATOM 2712 C CA . TRP B 2 17 ? -28.606 -11.426 29.127 1.00 27.63 17 TRP B CA 1
ATOM 2713 C C . TRP B 2 17 ? -30.091 -11.263 29.448 1.00 31.11 17 TRP B C 1
ATOM 2714 O O . TRP B 2 17 ? -30.878 -12.200 29.294 1.00 29.15 17 TRP B O 1
ATOM 2725 N N . LYS B 2 18 ? -30.472 -10.068 29.887 1.00 38.84 18 LYS B N 1
ATOM 2726 C CA . LYS B 2 18 ? -31.847 -9.822 30.294 1.00 38.09 18 LYS B CA 1
ATOM 2727 C C . LYS B 2 18 ? -32.812 -10.139 29.149 1.00 34.19 18 LYS B C 1
ATOM 2728 O O . LYS B 2 18 ? -33.843 -10.778 29.366 1.00 32.52 18 LYS B O 1
ATOM 2734 N N . SER B 2 19 ? -32.450 -9.731 27.932 1.00 31.02 19 SER B N 1
ATOM 2735 C CA . SER B 2 19 ? -33.290 -9.956 26.754 1.00 35.02 19 SER B CA 1
ATOM 2736 C C . SER B 2 19 ? -33.533 -11.442 26.456 1.00 37.45 19 SER B C 1
ATOM 2737 O O . SER B 2 19 ? -34.545 -11.792 25.843 1.00 37.38 19 SER B O 1
ATOM 2740 N N . ASN B 2 20 ? -32.619 -12.309 26.894 1.00 35.30 20 ASN B N 1
ATOM 2741 C CA . ASN B 2 20 ? -32.732 -13.746 26.632 1.00 28.15 20 ASN B CA 1
ATOM 2742 C C . ASN B 2 20 ? -33.329 -14.565 27.774 1.00 29.73 20 ASN B C 1
ATOM 2743 O O . ASN B 2 20 ? -33.493 -15.783 27.645 1.00 33.15 20 ASN B O 1
ATOM 2748 N N . VAL B 2 21 ? -33.639 -13.909 28.893 1.00 29.04 21 VAL B N 1
ATOM 2749 C CA . VAL B 2 21 ? -34.169 -14.617 30.065 1.00 28.15 21 VAL B CA 1
ATOM 2750 C C . VAL B 2 21 ? -35.439 -15.448 29.802 1.00 34.43 21 VAL B C 1
ATOM 2751 O O . VAL B 2 21 ? -35.533 -16.582 30.285 1.00 30.95 21 VAL B O 1
ATOM 2755 N N . PRO B 2 22 ? -36.414 -14.905 29.041 1.00 35.18 22 PRO B N 1
ATOM 2756 C CA . PRO B 2 22 ? -37.626 -15.729 28.880 1.00 38.81 22 PRO B CA 1
ATOM 2757 C C . PRO B 2 22 ? -37.368 -17.065 28.168 1.00 38.24 22 PRO B C 1
ATOM 2758 O O . PRO B 2 22 ? -38.122 -18.014 28.390 1.00 44.44 22 PRO B O 1
ATOM 2762 N N . LEU B 2 23 ? -36.318 -17.139 27.349 1.00 32.76 23 LEU B N 1
ATOM 2763 C CA . LEU B 2 23 ? -35.998 -18.369 26.619 1.00 39.63 23 LEU B CA 1
ATOM 2764 C C . LEU B 2 23 ? -35.158 -19.348 27.437 1.00 41.18 23 LEU B C 1
ATOM 2765 O O . LEU B 2 23 ? -35.318 -20.569 27.310 1.00 50.71 23 LEU B O 1
ATOM 2770 N N . MET B 2 24 ? -34.272 -18.813 28.278 1.00 26.43 24 MET B N 1
ATOM 2771 C CA . MET B 2 24 ? -33.297 -19.632 28.990 1.00 26.35 24 MET B CA 1
ATOM 2772 C C . MET B 2 24 ? -33.746 -20.091 30.369 1.00 25.32 24 MET B C 1
ATOM 2773 O O . MET B 2 24 ? -33.110 -20.965 30.963 1.00 27.12 24 MET B O 1
ATOM 2778 N N . TYR B 2 25 ? -34.782 -19.470 30.916 1.00 27.56 25 TYR B N 1
ATOM 2779 C CA . TYR B 2 25 ? -35.139 -19.740 32.312 1.00 27.42 25 TYR B CA 1
ATOM 2780 C C . TYR B 2 25 ? -36.616 -20.044 32.465 1.00 26.19 25 TYR B C 1
ATOM 2781 O O . TYR B 2 25 ? -37.443 -19.493 31.736 1.00 26.38 25 TYR B O 1
ATOM 2790 N N . ASP B 2 26 ? -36.946 -20.904 33.422 1.00 28.54 26 ASP B N 1
ATOM 2791 C CA . ASP B 2 26 ? -38.336 -21.066 33.835 1.00 28.95 26 ASP B CA 1
ATOM 2792 C C . ASP B 2 26 ? -38.715 -19.880 34.722 1.00 25.43 26 ASP B C 1
ATOM 2793 O O . ASP B 2 26 ? -39.881 -19.483 34.795 1.00 27.85 26 ASP B O 1
ATOM 2798 N N . PHE B 2 27 ? -37.717 -19.319 35.402 1.00 22.46 27 PHE B N 1
ATOM 2799 C CA . PHE B 2 27 ? -37.967 -18.262 36.379 1.00 25.03 27 PHE B CA 1
ATOM 2800 C C . PHE B 2 27 ? -36.691 -17.565 36.831 1.00 20.25 27 PHE B C 1
ATOM 2801 O O . PHE B 2 27 ? -35.669 -18.214 37.096 1.00 20.35 27 PHE B O 1
ATOM 2809 N N . VAL B 2 28 ? -36.759 -16.239 36.920 1.00 20.46 28 VAL B N 1
ATOM 2810 C CA . VAL B 2 28 ? -35.671 -15.452 37.498 1.00 28.99 28 VAL B CA 1
ATOM 2811 C C . VAL B 2 28 ? -36.286 -14.367 38.362 1.00 30.20 28 VAL B C 1
ATOM 2812 O O . VAL B 2 28 ? -37.195 -13.657 37.920 1.00 25.91 28 VAL B O 1
ATOM 2816 N N . SER B 2 29 ? -35.817 -14.265 39.603 1.00 20.85 29 SER B N 1
ATOM 2817 C CA . SER B 2 29 ? -36.207 -13.153 40.467 1.00 26.58 29 SER B CA 1
ATOM 2818 C C . SER B 2 29 ? -34.924 -12.440 40.834 1.00 25.52 29 SER B C 1
ATOM 2819 O O . SER B 2 29 ? -33.922 -13.079 41.154 1.00 21.44 29 SER B O 1
ATOM 2822 N N . GLU B 2 30 ? -34.937 -11.119 40.766 1.00 18.75 30 GLU B N 1
ATOM 2823 C CA . GLU B 2 30 ? -33.743 -10.350 41.109 1.00 25.43 30 GLU B CA 1
ATOM 2824 C C . GLU B 2 30 ? -34.102 -9.355 42.213 1.00 31.98 30 GLU B C 1
ATOM 2825 O O . GLU B 2 30 ? -35.147 -8.692 42.138 1.00 24.43 30 GLU B O 1
ATOM 2831 N N . THR B 2 31 ? -33.245 -9.264 43.233 1.00 27.84 31 THR B N 1
ATOM 2832 C CA . THR B 2 31 ? -33.509 -8.444 44.417 1.00 31.14 31 THR B CA 1
ATOM 2833 C C . THR B 2 31 ? -32.272 -7.655 44.844 1.00 29.28 31 THR B C 1
ATOM 2834 O O . THR B 2 31 ? -31.198 -8.237 45.028 1.00 21.24 31 THR B O 1
ATOM 2838 N N . ARG B 2 32 ? -32.406 -6.345 45.036 1.00 31.12 32 ARG B N 1
ATOM 2839 C CA . ARG B 2 32 ? -31.270 -5.598 45.570 1.00 33.78 32 ARG B CA 1
ATOM 2840 C C . ARG B 2 32 ? -31.328 -5.556 47.096 1.00 32.86 32 ARG B C 1
ATOM 2841 O O . ARG B 2 32 ? -32.302 -5.077 47.679 1.00 33.41 32 ARG B O 1
ATOM 2849 N N . LEU B 2 33 ? -30.292 -6.090 47.735 1.00 28.48 33 LEU B N 1
ATOM 2850 C CA . LEU B 2 33 ? -30.192 -6.070 49.195 1.00 28.52 33 LEU B CA 1
ATOM 2851 C C . LEU B 2 33 ? -29.554 -4.753 49.620 1.00 30.47 33 LEU B C 1
ATOM 2852 O O . LEU B 2 33 ? -28.756 -4.168 48.875 1.00 35.68 33 LEU B O 1
ATOM 2868 N N . TRP B 2 35 ? -27.500 -4.313 52.110 1.00 24.26 35 TRP B N 1
ATOM 2869 C CA . TRP B 2 35 ? -26.088 -4.664 52.251 1.00 30.22 35 TRP B CA 1
ATOM 2870 C C . TRP B 2 35 ? -25.863 -5.995 51.553 1.00 30.69 35 TRP B C 1
ATOM 2871 O O . TRP B 2 35 ? -26.775 -6.824 51.511 1.00 25.65 35 TRP B O 1
ATOM 2882 N N . PRO B 2 36 ? -24.641 -6.219 51.032 1.00 26.00 36 PRO B N 1
ATOM 2883 C CA . PRO B 2 36 ? -24.365 -7.519 50.412 1.00 30.95 36 PRO B CA 1
ATOM 2884 C C . PRO B 2 36 ? -24.520 -8.644 51.418 1.00 27.93 36 PRO B C 1
ATOM 2885 O O . PRO B 2 36 ? -24.352 -8.442 52.634 1.00 18.71 36 PRO B O 1
ATOM 2889 N N . SER B 2 37 ? -24.875 -9.818 50.916 1.00 15.19 37 SER B N 1
ATOM 2890 C CA . SER B 2 37 ? -24.737 -11.029 51.698 1.00 18.89 37 SER B CA 1
ATOM 2891 C C . SER B 2 37 ? -23.524 -11.818 51.197 1.00 20.50 37 SER B C 1
ATOM 2892 O O . SER B 2 37 ? -23.339 -11.992 49.980 1.00 17.23 37 SER B O 1
ATOM 2895 N N . LEU B 2 38 ? -22.696 -12.292 52.127 1.00 16.61 38 LEU B N 1
ATOM 2896 C CA . LEU B 2 38 ? -21.536 -13.102 51.773 1.00 13.52 38 LEU B CA 1
ATOM 2897 C C . LEU B 2 38 ? -21.949 -14.554 51.706 1.00 14.98 38 LEU B C 1
ATOM 2898 O O . LEU B 2 38 ? -21.152 -15.413 51.314 1.00 17.23 38 LEU B O 1
ATOM 2903 N N . THR B 2 39 ? -23.197 -14.838 52.079 1.00 15.03 39 THR B N 1
ATOM 2904 C CA . THR B 2 39 ? -23.606 -16.223 52.263 1.00 16.28 39 THR B CA 1
ATOM 2905 C C . THR B 2 39 ? -25.040 -16.448 51.785 1.00 22.22 39 THR B C 1
ATOM 2906 O O . THR B 2 39 ? -25.876 -15.537 51.843 1.00 17.80 39 THR B O 1
ATOM 2910 N N . VAL B 2 40 ? -25.314 -17.661 51.298 1.00 14.79 40 VAL B N 1
ATOM 2911 C CA . VAL B 2 40 ? -26.639 -18.023 50.817 1.00 17.01 40 VAL B CA 1
ATOM 2912 C C . VAL B 2 40 ? -26.865 -19.494 51.107 1.00 17.31 40 VAL B C 1
ATOM 2913 O O . VAL B 2 40 ? -26.006 -20.331 50.792 1.00 17.29 40 VAL B O 1
ATOM 2917 N N . GLN B 2 41 ? -28.006 -19.833 51.692 1.00 13.33 41 GLN B N 1
ATOM 2918 C CA . GLN B 2 41 ? -28.361 -21.241 51.803 1.00 13.75 41 GLN B CA 1
ATOM 2919 C C . GLN B 2 41 ? -29.860 -21.438 51.898 1.00 16.47 41 GLN B C 1
ATOM 2920 O O . GLN B 2 41 ? -30.521 -20.769 52.701 1.00 11.98 41 GLN B O 1
ATOM 2926 N N . TRP B 2 42 ? -30.408 -22.351 51.089 1.00 13.34 42 TRP B N 1
ATOM 2927 C CA . TRP B 2 42 ? -31.814 -22.725 51.257 1.00 20.92 42 TRP B CA 1
ATOM 2928 C C . TRP B 2 42 ? -31.967 -23.565 52.516 1.00 22.79 42 TRP B C 1
ATOM 2929 O O . TRP B 2 42 ? -31.136 -24.438 52.786 1.00 18.11 42 TRP B O 1
ATOM 2940 N N . LEU B 2 43 ? -33.034 -23.317 53.272 1.00 12.95 43 LEU B N 1
ATOM 2941 C CA . LEU B 2 43 ? -33.414 -24.191 54.372 1.00 16.55 43 LEU B CA 1
ATOM 2942 C C . LEU B 2 43 ? -34.168 -25.378 53.776 1.00 20.57 43 LEU B C 1
ATOM 2943 O O . LEU B 2 43 ? -34.662 -25.283 52.647 1.00 15.02 43 LEU B O 1
ATOM 2948 N N . PRO B 2 44 ? -34.257 -26.501 54.521 1.00 14.34 44 PRO B N 1
ATOM 2949 C CA . PRO B 2 44 ? -34.922 -27.686 53.958 1.00 15.71 44 PRO B CA 1
ATOM 2950 C C . PRO B 2 44 ? -36.424 -27.684 54.206 1.00 15.94 44 PRO B C 1
ATOM 2951 O O . PRO B 2 44 ? -37.053 -28.740 54.179 1.00 19.30 44 PRO B O 1
ATOM 2955 N N . THR B 2 45 ? -36.994 -26.509 54.446 1.00 20.48 45 THR B N 1
ATOM 2956 C CA . THR B 2 45 ? -38.447 -26.394 54.614 1.00 16.74 45 THR B CA 1
ATOM 2957 C C . THR B 2 45 ? -39.181 -27.010 53.411 1.00 15.64 45 THR B C 1
ATOM 2958 O O . THR B 2 45 ? -38.899 -26.661 52.258 1.00 19.82 45 THR B O 1
ATOM 2962 N N . PRO B 2 46 ? -40.099 -27.958 53.676 1.00 14.50 46 PRO B N 1
ATOM 2963 C CA . PRO B 2 46 ? -40.812 -28.657 52.609 1.00 16.11 46 PRO B CA 1
ATOM 2964 C C . PRO B 2 46 ? -41.627 -27.680 51.781 1.00 21.97 46 PRO B C 1
ATOM 2965 O O . PRO B 2 46 ? -42.113 -26.682 52.329 1.00 20.15 46 PRO B O 1
ATOM 2969 N N . VAL B 2 47 ? -41.804 -27.959 50.493 1.00 17.14 47 VAL B N 1
ATOM 2970 C CA . VAL B 2 47 ? -42.633 -27.082 49.673 1.00 20.84 47 VAL B CA 1
ATOM 2971 C C . VAL B 2 47 ? -44.049 -27.060 50.236 1.00 20.54 47 VAL B C 1
ATOM 2972 O O . VAL B 2 47 ? -44.587 -28.097 50.644 1.00 20.80 47 VAL B O 1
ATOM 2976 N N . GLN B 2 48 ? -44.653 -25.878 50.274 1.00 24.26 48 GLN B N 1
ATOM 2977 C CA . GLN B 2 48 ? -46.044 -25.772 50.681 1.00 21.31 48 GLN B CA 1
ATOM 2978 C C . GLN B 2 48 ? -46.727 -24.666 49.902 1.00 23.48 48 GLN B C 1
ATOM 2979 O O . GLN B 2 48 ? -46.250 -23.522 49.889 1.00 20.52 48 GLN B O 1
ATOM 2985 N N . GLU B 2 49 ? -47.847 -24.986 49.268 1.00 23.17 49 GLU B N 1
ATOM 2986 C CA . GLU B 2 49 ? -48.585 -23.962 48.546 1.00 25.98 49 GLU B CA 1
ATOM 2987 C C . GLU B 2 49 ? -49.405 -23.119 49.521 1.00 20.66 49 GLU B C 1
ATOM 2988 O O . GLU B 2 49 ? -50.085 -23.650 50.411 1.00 23.63 49 GLU B O 1
ATOM 2994 N N . LEU B 2 50 ? -49.319 -21.803 49.349 1.00 22.54 50 LEU B N 1
ATOM 2995 C CA . LEU B 2 50 ? -50.012 -20.850 50.201 1.00 21.44 50 LEU B CA 1
ATOM 2996 C C . LEU B 2 50 ? -51.225 -20.325 49.448 1.00 23.11 50 LEU B C 1
ATOM 2997 O O . LEU B 2 50 ? -51.406 -20.600 48.255 1.00 29.13 50 LEU B O 1
ATOM 3002 N N . ASP B 2 51 ? -52.060 -19.579 50.153 1.00 29.91 51 ASP B N 1
ATOM 3003 C CA . ASP B 2 51 ? -53.157 -18.863 49.520 1.00 34.44 51 ASP B CA 1
ATOM 3004 C C . ASP B 2 51 ? -52.626 -17.968 48.392 1.00 35.72 51 ASP B C 1
ATOM 3005 O O . ASP B 2 51 ? -51.614 -17.286 48.551 1.00 43.43 51 ASP B O 1
ATOM 3010 N N . GLY B 2 52 ? -53.280 -17.990 47.238 1.00 42.32 52 GLY B N 1
ATOM 3011 C CA . GLY B 2 52 ? -52.817 -17.190 46.116 1.00 36.59 52 GLY B CA 1
ATOM 3012 C C . GLY B 2 52 ? -51.983 -18.002 45.143 1.00 36.40 52 GLY B C 1
ATOM 3013 O O . GLY B 2 52 ? -51.593 -17.510 44.077 1.00 40.16 52 GLY B O 1
ATOM 3014 N N . GLY B 2 53 ? -51.703 -19.251 45.505 1.00 30.94 53 GLY B N 1
ATOM 3015 C CA . GLY B 2 53 ? -50.996 -20.145 44.607 1.00 29.14 53 GLY B CA 1
ATOM 3016 C C . GLY B 2 53 ? -49.478 -20.006 44.613 1.00 30.43 53 GLY B C 1
ATOM 3017 O O . GLY B 2 53 ? -48.807 -20.536 43.722 1.00 40.37 53 GLY B O 1
ATOM 3018 N N . PHE B 2 54 ? -48.929 -19.302 45.599 1.00 28.82 54 PHE B N 1
ATOM 3019 C CA . PHE B 2 54 ? -47.470 -19.242 45.738 1.00 29.00 54 PHE B CA 1
ATOM 3020 C C . PHE B 2 54 ? -46.933 -20.449 46.510 1.00 26.90 54 PHE B C 1
ATOM 3021 O O . PHE B 2 54 ? -47.620 -21.013 47.367 1.00 27.46 54 PHE B O 1
ATOM 3029 N N . ILE B 2 55 ? -45.689 -20.817 46.221 1.00 20.56 55 ILE B N 1
ATOM 3030 C CA . ILE B 2 55 ? -45.025 -21.934 46.888 1.00 20.03 55 ILE B CA 1
ATOM 3031 C C . ILE B 2 55 ? -43.969 -21.392 47.843 1.00 25.01 55 ILE B C 1
ATOM 3032 O O . ILE B 2 55 ? -43.011 -20.757 47.400 1.00 24.39 55 ILE B O 1
ATOM 3037 N N . LYS B 2 56 ? -44.123 -21.649 49.145 1.00 21.21 56 LYS B N 1
ATOM 3038 C CA . LYS B 2 56 ? -43.158 -21.152 50.123 1.00 18.54 56 LYS B CA 1
ATOM 3039 C C . LYS B 2 56 ? -41.866 -21.979 50.166 1.00 18.75 56 LYS B C 1
ATOM 3040 O O . LYS B 2 56 ? -41.906 -23.215 50.243 1.00 15.18 56 LYS B O 1
ATOM 3046 N N . GLN B 2 57 ? -40.733 -21.283 50.081 1.00 14.82 57 GLN B N 1
ATOM 3047 C CA . GLN B 2 57 ? -39.425 -21.832 50.459 1.00 16.77 57 GLN B CA 1
ATOM 3048 C C . GLN B 2 57 ? -38.756 -20.797 51.352 1.00 17.67 57 GLN B C 1
ATOM 3049 O O . GLN B 2 57 ? -39.256 -19.671 51.459 1.00 18.71 57 GLN B O 1
ATOM 3055 N N . GLU B 2 58 ? -37.664 -21.180 52.020 1.00 18.74 58 GLU B N 1
ATOM 3056 C CA . GLU B 2 58 ? -36.982 -20.271 52.948 1.00 18.78 58 GLU B CA 1
ATOM 3057 C C . GLU B 2 58 ? -35.481 -20.250 52.698 1.00 17.67 58 GLU B C 1
ATOM 3058 O O . GLU B 2 58 ? -34.889 -21.276 52.311 1.00 14.21 58 GLU B O 1
ATOM 3064 N N . LEU B 2 59 ? -34.862 -19.095 52.955 1.00 14.91 59 LEU B N 1
ATOM 3065 C CA . LEU B 2 59 ? -33.460 -18.858 52.574 1.00 20.41 59 LEU B CA 1
ATOM 3066 C C . LEU B 2 59 ? -32.735 -18.219 53.757 1.00 19.19 59 LEU B C 1
ATOM 3067 O O . LEU B 2 59 ? -33.301 -17.380 54.457 1.00 19.54 59 LEU B O 1
ATOM 3072 N N . ILE B 2 60 ? -31.478 -18.584 53.973 1.00 16.80 60 ILE B N 1
ATOM 3073 C CA . ILE B 2 60 ? -30.663 -17.914 54.984 1.00 17.06 60 ILE B CA 1
ATOM 3074 C C . ILE B 2 60 ? -29.652 -16.990 54.299 1.00 20.47 60 ILE B C 1
ATOM 3075 O O . ILE B 2 60 ? -28.872 -17.449 53.456 1.00 19.37 60 ILE B O 1
ATOM 3080 N N . ILE B 2 61 ? -29.655 -15.700 54.661 1.00 15.97 61 ILE B N 1
ATOM 3081 C CA . ILE B 2 61 ? -28.611 -14.783 54.204 1.00 18.51 61 ILE B CA 1
ATOM 3082 C C . ILE B 2 61 ? -28.033 -13.973 55.361 1.00 17.31 61 ILE B C 1
ATOM 3083 O O . ILE B 2 61 ? -28.516 -14.051 56.502 1.00 16.33 61 ILE B O 1
ATOM 3088 N N . GLY B 2 62 ? -27.010 -13.174 55.064 1.00 17.58 62 GLY B N 1
ATOM 3089 C CA . GLY B 2 62 ? -26.415 -12.335 56.080 1.00 16.40 62 GLY B CA 1
ATOM 3090 C C . GLY B 2 62 ? -26.157 -10.945 55.533 1.00 27.60 62 GLY B C 1
ATOM 3091 O O . GLY B 2 62 ? -26.548 -10.610 54.401 1.00 19.04 62 GLY B O 1
ATOM 3092 N N . THR B 2 63 ? -25.493 -10.128 56.341 1.00 23.60 63 THR B N 1
ATOM 3093 C CA . THR B 2 63 ? -25.083 -8.815 55.891 1.00 23.11 63 THR B CA 1
ATOM 3094 C C . THR B 2 63 ? -23.569 -8.739 55.929 1.00 21.92 63 THR B C 1
ATOM 3095 O O . THR B 2 63 ? -22.906 -9.629 56.470 1.00 21.39 63 THR B O 1
ATOM 3099 N N . HIS B 2 64 ? -23.030 -7.692 55.315 1.00 21.25 64 HIS B N 1
ATOM 3100 C CA . HIS B 2 64 ? -21.662 -7.250 55.564 1.00 18.55 64 HIS B CA 1
ATOM 3101 C C . HIS B 2 64 ? -21.746 -5.737 55.456 1.00 26.85 64 HIS B C 1
ATOM 3102 O O . HIS B 2 64 ? -21.767 -5.183 54.347 1.00 24.35 64 HIS B O 1
ATOM 3109 N N . THR B 2 65 ? -21.832 -5.070 56.605 1.00 25.66 65 THR B N 1
ATOM 3110 C CA . THR B 2 65 ? -22.039 -3.622 56.634 1.00 28.85 65 THR B CA 1
ATOM 3111 C C . THR B 2 65 ? -20.725 -2.838 56.614 1.00 31.44 65 THR B C 1
ATOM 3112 O O . THR B 2 65 ? -20.743 -1.604 56.590 1.00 38.52 65 THR B O 1
ATOM 3116 N N . SER B 2 66 ? -19.596 -3.550 56.629 1.00 31.80 66 SER B N 1
ATOM 3117 C CA . SER B 2 66 ? -18.271 -2.925 56.802 1.00 46.28 66 SER B CA 1
ATOM 3118 C C . SER B 2 66 ? -18.137 -2.024 58.046 1.00 52.44 66 SER B C 1
ATOM 3119 O O . SER B 2 66 ? -17.483 -0.970 58.005 1.00 57.10 66 SER B O 1
ATOM 3122 N N . GLY B 2 67 ? -18.754 -2.445 59.148 1.00 48.02 67 GLY B N 1
ATOM 3123 C CA . GLY B 2 67 ? -18.638 -1.727 60.407 1.00 49.31 67 GLY B CA 1
ATOM 3124 C C . GLY B 2 67 ? -19.531 -0.506 60.516 1.00 45.86 67 GLY B C 1
ATOM 3125 O O . GLY B 2 67 ? -19.528 0.181 61.539 1.00 52.35 67 GLY B O 1
ATOM 3126 N N . GLU B 2 68 ? -20.307 -0.242 59.468 1.00 45.28 68 GLU B N 1
ATOM 3127 C CA . GLU B 2 68 ? -21.146 0.953 59.412 1.00 49.29 68 GLU B CA 1
ATOM 3128 C C . GLU B 2 68 ? -22.434 0.841 60.235 1.00 49.68 68 GLU B C 1
ATOM 3129 O O . GLU B 2 68 ? -22.843 1.793 60.910 1.00 47.69 68 GLU B O 1
ATOM 3135 N N . GLU B 2 69 ? -23.079 -0.316 60.168 1.00 42.32 69 GLU B N 1
ATOM 3136 C CA . GLU B 2 69 ? -24.270 -0.561 60.965 1.00 38.14 69 GLU B CA 1
ATOM 3137 C C . GLU B 2 69 ? -24.154 -1.940 61.599 1.00 25.85 69 GLU B C 1
ATOM 3138 O O . GLU B 2 69 ? -23.219 -2.693 61.307 1.00 29.36 69 GLU B O 1
ATOM 3144 N N . GLU B 2 70 ? -25.105 -2.257 62.468 1.00 28.04 70 GLU B N 1
ATOM 3145 C CA . GLU B 2 70 ? -25.264 -3.605 62.986 1.00 33.80 70 GLU B CA 1
ATOM 3146 C C . GLU B 2 70 ? -25.332 -4.608 61.841 1.00 30.41 70 GLU B C 1
ATOM 3147 O O . GLU B 2 70 ? -25.942 -4.332 60.800 1.00 29.88 70 GLU B O 1
ATOM 3153 N N . ASN B 2 71 ? -24.684 -5.758 62.019 1.00 26.50 71 ASN B N 1
ATOM 3154 C CA . ASN B 2 71 ? -24.831 -6.854 61.076 1.00 19.71 71 ASN B CA 1
ATOM 3155 C C . ASN B 2 71 ? -25.945 -7.789 61.526 1.00 20.92 71 ASN B C 1
ATOM 3156 O O . ASN B 2 71 ? -26.244 -7.873 62.721 1.00 17.83 71 ASN B O 1
ATOM 3161 N N . TYR B 2 72 ? -26.532 -8.517 60.578 1.00 16.84 72 TYR B N 1
ATOM 3162 C CA . TYR B 2 72 ? -27.667 -9.382 60.881 1.00 19.21 72 TYR B CA 1
ATOM 3163 C C . TYR B 2 72 ? -27.604 -10.732 60.183 1.00 17.77 72 TYR B C 1
ATOM 3164 O O . TYR B 2 72 ? -27.223 -10.813 59.018 1.00 20.91 72 TYR B O 1
ATOM 3173 N N . LEU B 2 73 ? -27.996 -11.790 60.891 1.00 17.33 73 LEU B N 1
ATOM 3174 C CA . LEU B 2 73 ? -28.349 -13.055 60.239 1.00 15.00 73 LEU B CA 1
ATOM 3175 C C . LEU B 2 73 ? -29.821 -12.936 59.856 1.00 20.84 73 LEU B C 1
ATOM 3176 O O . LEU B 2 73 ? -30.641 -12.600 60.714 1.00 14.93 73 LEU B O 1
ATOM 3181 N N . LYS B 2 74 ? -30.175 -13.196 58.595 1.00 16.53 74 LYS B N 1
ATOM 3182 C CA . LYS B 2 74 ? -31.575 -13.018 58.182 1.00 20.64 74 LYS B CA 1
ATOM 3183 C C . LYS B 2 74 ? -32.209 -14.265 57.594 1.00 24.87 74 LYS B C 1
ATOM 3184 O O . LYS B 2 74 ? -31.552 -15.065 56.918 1.00 20.91 74 LYS B O 1
ATOM 3190 N N . PHE B 2 75 ? -33.503 -14.415 57.847 1.00 21.52 75 PHE B N 1
ATOM 3191 C CA . PHE B 2 75 ? -34.264 -15.513 57.275 1.00 18.94 75 PHE B CA 1
ATOM 3192 C C . PHE B 2 75 ? -35.319 -14.939 56.353 1.00 19.40 75 PHE B C 1
ATOM 3193 O O . PHE B 2 75 ? -36.142 -14.093 56.758 1.00 20.04 75 PHE B O 1
ATOM 3201 N N . ALA B 2 76 ? -35.288 -15.378 55.099 1.00 20.58 76 ALA B N 1
ATOM 3202 C CA . ALA B 2 76 ? -36.253 -14.871 54.116 1.00 19.37 76 ALA B CA 1
ATOM 3203 C C . ALA B 2 76 ? -37.228 -15.944 53.680 1.00 24.69 76 ALA B C 1
ATOM 3204 O O . ALA B 2 76 ? -36.847 -17.097 53.419 1.00 18.99 76 ALA B O 1
ATOM 3206 N N . GLU B 2 77 ? -38.491 -15.554 53.592 1.00 15.24 77 GLU B N 1
ATOM 3207 C CA . GLU B 2 77 ? -39.496 -16.376 52.970 1.00 23.04 77 GLU B CA 1
ATOM 3208 C C . GLU B 2 77 ? -39.500 -16.027 51.475 1.00 20.64 77 GLU B C 1
ATOM 3209 O O . GLU B 2 77 ? -39.748 -14.872 51.098 1.00 25.92 77 GLU B O 1
ATOM 3215 N N . ILE B 2 78 ? -39.200 -17.008 50.631 1.00 17.79 78 ILE B N 1
ATOM 3216 C CA . ILE B 2 78 ? -39.296 -16.838 49.179 1.00 19.39 78 ILE B CA 1
ATOM 3217 C C . ILE B 2 78 ? -40.559 -17.520 48.689 1.00 25.42 78 ILE B C 1
ATOM 3218 O O . ILE B 2 78 ? -40.636 -18.758 48.684 1.00 20.28 78 ILE B O 1
ATOM 3223 N N . ASN B 2 79 ? -41.540 -16.741 48.254 1.00 19.58 79 ASN B N 1
ATOM 3224 C CA . ASN B 2 79 ? -42.788 -17.331 47.822 1.00 20.54 79 ASN B CA 1
ATOM 3225 C C . ASN B 2 79 ? -42.850 -17.361 46.306 1.00 22.87 79 ASN B C 1
ATOM 3226 O O . ASN B 2 79 ? -43.100 -16.351 45.663 1.00 27.69 79 ASN B O 1
ATOM 3231 N N . LEU B 2 80 ? -42.622 -18.545 45.750 1.00 21.42 80 LEU B N 1
ATOM 3232 C CA . LEU B 2 80 ? -42.378 -18.709 44.329 1.00 21.20 80 LEU B CA 1
ATOM 3233 C C . LEU B 2 80 ? -43.686 -18.940 43.597 1.00 25.78 80 LEU B C 1
ATOM 3234 O O . LEU B 2 80 ? -44.658 -19.389 44.204 1.00 25.36 80 LEU B O 1
ATOM 3239 N N . PRO B 2 81 ? -43.717 -18.637 42.285 1.00 29.02 81 PRO B N 1
ATOM 3240 C CA . PRO B 2 81 ? -44.890 -18.999 41.480 1.00 29.16 81 PRO B CA 1
ATOM 3241 C C . PRO B 2 81 ? -44.997 -20.528 41.395 1.00 23.71 81 PRO B C 1
ATOM 3242 O O . PRO B 2 81 ? -43.974 -21.229 41.388 1.00 22.56 81 PRO B O 1
ATOM 3246 N N . LYS B 2 82 ? -46.225 -21.030 41.370 1.00 23.47 82 LYS B N 1
ATOM 3247 C CA . LYS B 2 82 ? -46.521 -22.462 41.429 1.00 33.94 82 LYS B CA 1
ATOM 3248 C C . LYS B 2 82 ? -45.887 -23.260 40.286 1.00 33.30 82 LYS B C 1
ATOM 3249 O O . LYS B 2 82 ? -45.578 -24.446 40.436 1.00 40.35 82 LYS B O 1
ATOM 3255 N N . GLU B 2 83 ? -45.701 -22.611 39.143 1.00 36.41 83 GLU B N 1
ATOM 3256 C CA . GLU B 2 83 ? -45.139 -23.278 37.979 1.00 51.18 83 GLU B CA 1
ATOM 3257 C C . GLU B 2 83 ? -43.676 -23.683 38.188 1.00 52.63 83 GLU B C 1
ATOM 3258 O O . GLU B 2 83 ? -43.142 -24.491 37.422 1.00 51.65 83 GLU B O 1
ATOM 3264 N N . ILE B 2 84 ? -43.042 -23.140 39.231 1.00 45.78 84 ILE B N 1
ATOM 3265 C CA . ILE B 2 84 ? -41.636 -23.421 39.531 1.00 35.62 84 ILE B CA 1
ATOM 3266 C C . ILE B 2 84 ? -41.417 -24.913 39.793 1.00 34.56 84 ILE B C 1
ATOM 3267 O O . ILE B 2 84 ? -40.281 -25.404 39.753 1.00 31.32 84 ILE B O 1
ATOM 3272 N N . LEU B 2 85 ? -42.511 -25.623 40.063 1.00 36.58 85 LEU B N 1
ATOM 3273 C CA . LEU B 2 85 ? -42.446 -27.032 40.436 1.00 45.88 85 LEU B CA 1
ATOM 3274 C C . LEU B 2 85 ? -42.498 -27.939 39.200 1.00 49.84 85 LEU B C 1
ATOM 3275 O O . LEU B 2 85 ? -41.909 -29.026 39.178 1.00 52.55 85 LEU B O 1
ATOM 3280 N N . SER B 2 86 ? -43.194 -27.467 38.171 1.00 48.02 86 SER B N 1
ATOM 3281 C CA . SER B 2 86 ? -43.401 -28.226 36.937 1.00 57.63 86 SER B CA 1
ATOM 3282 C C . SER B 2 86 ? -42.093 -28.630 36.249 1.00 58.89 86 SER B C 1
ATOM 3283 O O . SER B 2 86 ? -41.321 -27.778 35.808 1.00 59.38 86 SER B O 1
ATOM 3286 N N . PRO B 2 105 ? -44.787 -14.605 35.715 1.00 55.48 105 PRO B N 1
ATOM 3287 C CA . PRO B 2 105 ? -44.355 -15.229 36.973 1.00 54.70 105 PRO B CA 1
ATOM 3288 C C . PRO B 2 105 ? -43.519 -14.291 37.840 1.00 49.56 105 PRO B C 1
ATOM 3289 O O . PRO B 2 105 ? -42.579 -13.648 37.358 1.00 52.11 105 PRO B O 1
ATOM 3293 N N . ARG B 2 106 ? -43.855 -14.223 39.121 1.00 41.21 106 ARG B N 1
ATOM 3294 C CA . ARG B 2 106 ? -43.102 -13.394 40.055 1.00 41.89 106 ARG B CA 1
ATOM 3295 C C . ARG B 2 106 ? -43.217 -13.986 41.447 1.00 41.07 106 ARG B C 1
ATOM 3296 O O . ARG B 2 106 ? -44.125 -14.794 41.721 1.00 29.39 106 ARG B O 1
ATOM 3304 N N . SER B 2 107 ? -42.296 -13.586 42.320 1.00 35.15 107 SER B N 1
ATOM 3305 C CA . SER B 2 107 ? -42.284 -14.068 43.695 1.00 35.68 107 SER B CA 1
ATOM 3306 C C . SER B 2 107 ? -42.529 -12.928 44.686 1.00 35.31 107 SER B C 1
ATOM 3307 O O . SER B 2 107 ? -42.301 -11.753 44.378 1.00 37.92 107 SER B O 1
ATOM 3310 N N . ASN B 2 108 ? -43.032 -13.287 45.863 1.00 27.52 108 ASN B N 1
ATOM 3311 C CA . ASN B 2 108 ? -43.087 -12.379 46.997 1.00 27.56 108 ASN B CA 1
ATOM 3312 C C . ASN B 2 108 ? -41.897 -12.766 47.864 1.00 30.63 108 ASN B C 1
ATOM 3313 O O . ASN B 2 108 ? -41.589 -13.958 47.996 1.00 29.97 108 ASN B O 1
ATOM 3318 N N . ILE B 2 109 ? -41.207 -11.786 48.433 1.00 29.03 109 ILE B N 1
ATOM 3319 C CA . ILE B 2 109 ? -40.078 -12.094 49.313 1.00 28.91 109 ILE B CA 1
ATOM 3320 C C . ILE B 2 109 ? -40.286 -11.367 50.637 1.00 24.76 109 ILE B C 1
ATOM 3321 O O . ILE B 2 109 ? -40.678 -10.192 50.663 1.00 26.44 109 ILE B O 1
ATOM 3326 N N . ARG B 2 110 ? -40.049 -12.063 51.742 1.00 26.76 110 ARG B N 1
ATOM 3327 C CA . ARG B 2 110 ? -40.377 -11.495 53.038 1.00 22.60 110 ARG B CA 1
ATOM 3328 C C . ARG B 2 110 ? -39.313 -11.883 54.046 1.00 19.91 110 ARG B C 1
ATOM 3329 O O . ARG B 2 110 ? -39.042 -13.078 54.252 1.00 22.31 110 ARG B O 1
ATOM 3337 N N . ILE B 2 111 ? -38.692 -10.883 54.666 1.00 19.90 111 ILE B N 1
ATOM 3338 C CA . ILE B 2 111 ? -37.713 -11.159 55.713 1.00 22.43 111 ILE B CA 1
ATOM 3339 C C . ILE B 2 111 ? -38.499 -11.458 56.977 1.00 22.18 111 ILE B C 1
ATOM 3340 O O . ILE B 2 111 ? -39.160 -10.563 57.520 1.00 20.76 111 ILE B O 1
ATOM 3345 N N . THR B 2 112 ? -38.433 -12.702 57.455 1.00 19.71 112 THR B N 1
ATOM 3346 C CA . THR B 2 112 ? -39.286 -13.108 58.574 1.00 18.83 112 THR B CA 1
ATOM 3347 C C . THR B 2 112 ? -38.589 -13.085 59.935 1.00 24.08 112 THR B C 1
ATOM 3348 O O . THR B 2 112 ? -39.240 -13.235 60.977 1.00 19.94 112 THR B O 1
ATOM 3352 N N . ALA B 2 113 ? -37.268 -12.898 59.926 1.00 19.66 113 ALA B N 1
ATOM 3353 C CA . ALA B 2 113 ? -36.497 -12.852 61.165 1.00 23.12 113 ALA B CA 1
ATOM 3354 C C . ALA B 2 113 ? -35.124 -12.258 60.896 1.00 22.64 113 ALA B C 1
ATOM 3355 O O . ALA B 2 113 ? -34.503 -12.586 59.879 1.00 18.79 113 ALA B O 1
ATOM 3357 N N . LYS B 2 114 ? -34.664 -11.394 61.806 1.00 18.74 114 LYS B N 1
ATOM 3358 C CA . LYS B 2 114 ? -33.322 -10.796 61.753 1.00 21.11 114 LYS B CA 1
ATOM 3359 C C . LYS B 2 114 ? -32.744 -10.911 63.143 1.00 24.55 114 LYS B C 1
ATOM 3360 O O . LYS B 2 114 ? -33.399 -10.517 64.112 1.00 24.09 114 LYS B O 1
ATOM 3366 N N . TYR B 2 115 ? -31.520 -11.407 63.255 1.00 21.55 115 TYR B N 1
ATOM 3367 C CA . TYR B 2 115 ? -30.880 -11.537 64.558 1.00 17.55 115 TYR B CA 1
ATOM 3368 C C . TYR B 2 115 ? -29.564 -10.790 64.496 1.00 22.30 115 TYR B C 1
ATOM 3369 O O . TYR B 2 115 ? -28.779 -10.970 63.550 1.00 17.97 115 TYR B O 1
ATOM 3378 N N . GLU B 2 116 ? -29.314 -9.958 65.499 1.00 20.35 116 GLU B N 1
ATOM 3379 C CA . GLU B 2 116 ? -28.075 -9.195 65.541 1.00 23.85 116 GLU B CA 1
ATOM 3380 C C . GLU B 2 116 ? -26.875 -10.125 65.459 1.00 25.90 116 GLU B C 1
ATOM 3381 O O . GLU B 2 116 ? -26.894 -11.232 66.019 1.00 22.27 116 GLU B O 1
ATOM 3387 N N . HIS B 2 117 ? -25.838 -9.684 64.755 1.00 23.16 117 HIS B N 1
ATOM 3388 C CA . HIS B 2 117 ? -24.658 -10.525 64.547 1.00 18.48 117 HIS B CA 1
ATOM 3389 C C . HIS B 2 117 ? -23.392 -9.717 64.745 1.00 19.77 117 HIS B C 1
ATOM 3390 O O . HIS B 2 117 ? -23.308 -8.560 64.320 1.00 17.53 117 HIS B O 1
ATOM 3397 N N . GLU B 2 118 ? -22.409 -10.319 65.405 1.00 19.98 118 GLU B N 1
ATOM 3398 C CA . GLU B 2 118 ? -21.154 -9.628 65.674 1.00 22.99 118 GLU B CA 1
ATOM 3399 C C . GLU B 2 118 ? -20.270 -9.722 64.434 1.00 18.58 118 GLU B C 1
ATOM 3400 O O . GLU B 2 118 ? -19.895 -10.817 64.016 1.00 22.16 118 GLU B O 1
ATOM 3406 N N . GLU B 2 119 ? -19.962 -8.570 63.837 1.00 22.62 119 GLU B N 1
ATOM 3407 C CA . GLU B 2 119 ? -19.232 -8.514 62.570 1.00 22.55 119 GLU B CA 1
ATOM 3408 C C . GLU B 2 119 ? -20.015 -9.191 61.444 1.00 19.51 119 GLU B C 1
ATOM 3409 O O . GLU B 2 119 ? -21.144 -9.683 61.647 1.00 22.02 119 GLU B O 1
ATOM 3415 N N . GLU B 2 120 ? -19.429 -9.188 60.250 1.00 17.75 120 GLU B N 1
ATOM 3416 C CA . GLU B 2 120 ? -20.087 -9.765 59.083 1.00 19.50 120 GLU B CA 1
ATOM 3417 C C . GLU B 2 120 ? -20.178 -11.281 59.173 1.00 20.53 120 GLU B C 1
ATOM 3418 O O . GLU B 2 120 ? -19.353 -11.946 59.804 1.00 18.51 120 GLU B O 1
ATOM 3424 N N . ILE B 2 121 ? -21.208 -11.821 58.542 1.00 15.34 121 ILE B N 1
ATOM 3425 C CA . ILE B 2 121 ? -21.378 -13.250 58.456 1.00 13.02 121 ILE B CA 1
ATOM 3426 C C . ILE B 2 121 ? -20.743 -13.741 57.169 1.00 19.95 121 ILE B C 1
ATOM 3427 O O . ILE B 2 121 ? -21.252 -13.462 56.078 1.00 19.59 121 ILE B O 1
ATOM 3432 N N . THR B 2 122 ? -19.649 -14.491 57.275 1.00 16.83 122 THR B N 1
ATOM 3433 C CA . THR B 2 122 ? -19.004 -14.969 56.069 1.00 18.20 122 THR B CA 1
ATOM 3434 C C . THR B 2 122 ? -19.669 -16.251 55.584 1.00 13.74 122 THR B C 1
ATOM 3435 O O . THR B 2 122 ? -19.753 -16.491 54.382 1.00 17.27 122 THR B O 1
ATOM 3439 N N . ARG B 2 123 ? -20.128 -17.084 56.521 1.00 15.35 123 ARG B N 1
ATOM 3440 C CA . ARG B 2 123 ? -20.831 -18.329 56.177 1.00 16.98 123 ARG B CA 1
ATOM 3441 C C . ARG B 2 123 ? -21.919 -18.568 57.208 1.00 17.59 123 ARG B C 1
ATOM 3442 O O . ARG B 2 123 ? -21.677 -18.366 58.402 1.00 18.89 123 ARG B O 1
ATOM 3450 N N . ALA B 2 124 ? -23.099 -19.008 56.766 1.00 12.03 124 ALA B N 1
ATOM 3451 C CA . ALA B 2 124 ? -24.143 -19.434 57.699 1.00 15.47 124 ALA B CA 1
ATOM 3452 C C . ALA B 2 124 ? -24.749 -20.741 57.206 1.00 18.12 124 ALA B C 1
ATOM 3453 O O . ALA B 2 124 ? -25.204 -20.818 56.063 1.00 22.55 124 ALA B O 1
ATOM 3455 N N . ARG B 2 125 ? -24.756 -21.763 58.064 1.00 14.00 125 ARG B N 1
ATOM 3456 C CA . ARG B 2 125 ? -25.213 -23.105 57.666 1.00 16.09 125 ARG B CA 1
ATOM 3457 C C . ARG B 2 125 ? -26.195 -23.669 58.682 1.00 20.62 125 ARG B C 1
ATOM 3458 O O . ARG B 2 125 ? -25.935 -23.600 59.896 1.00 18.83 125 ARG B O 1
ATOM 3466 N N . TYR B 2 126 ? -27.303 -24.246 58.202 1.00 16.15 126 TYR B N 1
ATOM 3467 C CA . TYR B 2 126 ? -28.254 -24.897 59.098 1.00 16.27 126 TYR B CA 1
ATOM 3468 C C . TYR B 2 126 ? -27.773 -26.301 59.432 1.00 16.59 126 TYR B C 1
ATOM 3469 O O . TYR B 2 126 ? -27.064 -26.946 58.635 1.00 14.54 126 TYR B O 1
ATOM 3478 N N . MET B 2 127 ? -28.178 -26.784 60.604 1.00 14.08 127 MET B N 1
ATOM 3479 C CA . MET B 2 127 ? -27.858 -28.153 61.018 1.00 17.24 127 MET B CA 1
ATOM 3480 C C . MET B 2 127 ? -28.863 -29.127 60.389 1.00 14.35 127 MET B C 1
ATOM 3481 O O . MET B 2 127 ? -30.079 -29.031 60.649 1.00 17.68 127 MET B O 1
ATOM 3486 N N . PRO B 2 128 ? -28.362 -30.074 59.568 1.00 19.37 128 PRO B N 1
ATOM 3487 C CA . PRO B 2 128 ? -29.210 -30.972 58.772 1.00 20.20 128 PRO B CA 1
ATOM 3488 C C . PRO B 2 128 ? -30.220 -31.713 59.622 1.00 25.30 128 PRO B C 1
ATOM 3489 O O . PRO B 2 128 ? -31.384 -31.805 59.229 1.00 24.66 128 PRO B O 1
ATOM 3493 N N . GLN B 2 129 ? -29.789 -32.201 60.781 1.00 22.97 129 GLN B N 1
ATOM 3494 C CA . GLN B 2 129 ? -30.670 -32.984 61.644 1.00 26.09 129 GLN B CA 1
ATOM 3495 C C . GLN B 2 129 ? -31.522 -32.106 62.571 1.00 24.49 129 GLN B C 1
ATOM 3496 O O . GLN B 2 129 ? -32.362 -32.623 63.294 1.00 20.05 129 GLN B O 1
ATOM 3502 N N . ASP B 2 130 ? -31.285 -30.794 62.586 1.00 23.06 130 ASP B N 1
ATOM 3503 C CA . ASP B 2 130 ? -32.183 -29.875 63.313 1.00 21.12 130 ASP B CA 1
ATOM 3504 C C . ASP B 2 130 ? -32.102 -28.472 62.735 1.00 18.78 130 ASP B C 1
ATOM 3505 O O . ASP B 2 130 ? -31.360 -27.627 63.249 1.00 17.27 130 ASP B O 1
ATOM 3510 N N . PRO B 2 131 ? -32.872 -28.213 61.669 1.00 18.87 131 PRO B N 1
ATOM 3511 C CA . PRO B 2 131 ? -32.681 -26.938 60.968 1.00 16.98 131 PRO B CA 1
ATOM 3512 C C . PRO B 2 131 ? -33.262 -25.715 61.720 1.00 15.56 131 PRO B C 1
ATOM 3513 O O . PRO B 2 131 ? -33.337 -24.624 61.138 1.00 21.39 131 PRO B O 1
ATOM 3517 N N . ASN B 2 132 ? -33.661 -25.883 62.979 1.00 14.56 132 ASN B N 1
ATOM 3518 C CA . ASN B 2 132 ? -33.919 -24.725 63.861 1.00 19.46 132 ASN B CA 1
ATOM 3519 C C . ASN B 2 132 ? -32.577 -24.081 64.254 1.00 20.34 132 ASN B C 1
ATOM 3520 O O . ASN B 2 132 ? -32.515 -22.907 64.663 1.00 15.79 132 ASN B O 1
ATOM 3525 N N . ILE B 2 133 ? -31.501 -24.854 64.114 1.00 15.29 133 ILE B N 1
ATOM 3526 C CA . ILE B 2 133 ? -30.162 -24.410 64.510 1.00 13.87 133 ILE B CA 1
ATOM 3527 C C . ILE B 2 133 ? -29.385 -23.966 63.285 1.00 14.06 133 ILE B C 1
ATOM 3528 O O . ILE B 2 133 ? -29.358 -24.672 62.261 1.00 15.05 133 ILE B O 1
ATOM 3533 N N . VAL B 2 134 ? -28.745 -22.797 63.383 1.00 16.45 134 VAL B N 1
ATOM 3534 C CA . VAL B 2 134 ? -27.903 -22.290 62.298 1.00 14.81 134 VAL B CA 1
ATOM 3535 C C . VAL B 2 134 ? -26.549 -21.842 62.858 1.00 14.86 134 VAL B C 1
ATOM 3536 O O . VAL B 2 134 ? -26.491 -21.061 63.822 1.00 14.67 134 VAL B O 1
ATOM 3540 N N . ALA B 2 135 ? -25.464 -22.345 62.267 1.00 15.68 135 ALA B N 1
ATOM 3541 C CA . ALA B 2 135 ? -24.119 -21.962 62.686 1.00 13.21 135 ALA B CA 1
ATOM 3542 C C . ALA B 2 135 ? -23.634 -20.849 61.783 1.00 16.41 135 ALA B C 1
ATOM 3543 O O . ALA B 2 135 ? -23.931 -20.848 60.578 1.00 14.13 135 ALA B O 1
ATOM 3545 N N . THR B 2 136 ? -22.890 -19.902 62.351 1.00 15.91 136 THR B N 1
ATOM 3546 C CA . THR B 2 136 ? -22.282 -18.850 61.539 1.00 20.50 136 THR B CA 1
ATOM 3547 C C . THR B 2 136 ? -20.816 -18.732 61.897 1.00 20.67 136 THR B C 1
ATOM 3548 O O . THR B 2 136 ? -20.392 -19.155 62.990 1.00 18.56 136 THR B O 1
ATOM 3552 N N . ILE B 2 137 ? -20.036 -18.168 60.981 1.00 13.95 137 ILE B N 1
ATOM 3553 C CA . ILE B 2 137 ? -18.669 -17.795 61.320 1.00 15.47 137 ILE B CA 1
ATOM 3554 C C . ILE B 2 137 ? -18.500 -16.375 60.806 1.00 18.19 137 ILE B C 1
ATOM 3555 O O . ILE B 2 137 ? -19.199 -15.976 59.856 1.00 19.83 137 ILE B O 1
ATOM 3560 N N . ASN B 2 138 ? -17.638 -15.591 61.453 1.00 19.44 138 ASN B N 1
ATOM 3561 C CA . ASN B 2 138 ? -17.571 -14.170 61.140 1.00 19.62 138 ASN B CA 1
ATOM 3562 C C . ASN B 2 138 ? -16.197 -13.705 60.681 1.00 20.50 138 ASN B C 1
ATOM 3563 O O . ASN B 2 138 ? -15.266 -14.515 60.535 1.00 20.99 138 ASN B O 1
ATOM 3568 N N . GLY B 2 139 ? -16.064 -12.390 60.510 1.00 21.56 139 GLY B N 1
ATOM 3569 C CA . GLY B 2 139 ? -14.805 -11.793 60.079 1.00 18.55 139 GLY B CA 1
ATOM 3570 C C . GLY B 2 139 ? -13.645 -11.834 61.066 1.00 24.76 139 GLY B C 1
ATOM 3571 O O . GLY B 2 139 ? -12.535 -11.372 60.738 1.00 23.57 139 GLY B O 1
ATOM 3572 N N . GLN B 2 140 ? -13.883 -12.355 62.270 1.00 24.91 140 GLN B N 1
ATOM 3573 C CA . GLN B 2 140 ? -12.803 -12.551 63.244 1.00 18.22 140 GLN B CA 1
ATOM 3574 C C . GLN B 2 140 ? -12.599 -14.047 63.516 1.00 19.76 140 GLN B C 1
ATOM 3575 O O . GLN B 2 140 ? -11.837 -14.418 64.411 1.00 22.99 140 GLN B O 1
ATOM 3581 N N . GLY B 2 141 ? -13.302 -14.903 62.771 1.00 21.78 141 GLY B N 1
ATOM 3582 C CA . GLY B 2 141 ? -13.188 -16.342 62.981 1.00 22.10 141 GLY B CA 1
ATOM 3583 C C . GLY B 2 141 ? -13.962 -16.901 64.169 1.00 19.27 141 GLY B C 1
ATOM 3584 O O . GLY B 2 141 ? -13.853 -18.092 64.511 1.00 20.61 141 GLY B O 1
ATOM 3585 N N . THR B 2 142 ? -14.754 -16.054 64.810 1.00 18.82 142 THR B N 1
ATOM 3586 C CA . THR B 2 142 ? -15.627 -16.532 65.875 1.00 18.77 142 THR B CA 1
ATOM 3587 C C . THR B 2 142 ? -16.784 -17.299 65.241 1.00 19.83 142 THR B C 1
ATOM 3588 O O . THR B 2 142 ? -17.355 -16.842 64.241 1.00 18.64 142 THR B O 1
ATOM 3592 N N . THR B 2 143 ? -17.120 -18.469 65.803 1.00 17.05 143 THR B N 1
ATOM 3593 C CA . THR B 2 143 ? -18.295 -19.245 65.374 1.00 12.61 143 THR B CA 1
ATOM 3594 C C . THR B 2 143 ? -19.445 -18.980 66.343 1.00 16.01 143 THR B C 1
ATOM 3595 O O . THR B 2 143 ? -19.214 -18.846 67.556 1.00 14.96 143 THR B O 1
ATOM 3599 N N . PHE B 2 144 ? -20.673 -18.909 65.819 1.00 14.04 144 PHE B N 1
ATOM 3600 C CA . PHE B 2 144 ? -21.864 -18.745 66.652 1.00 19.76 144 PHE B CA 1
ATOM 3601 C C . PHE B 2 144 ? -22.927 -19.783 66.310 1.00 20.31 144 PHE B C 1
ATOM 3602 O O . PHE B 2 144 ? -23.025 -20.229 65.162 1.00 16.47 144 PHE B O 1
ATOM 3610 N N . LEU B 2 145 ? -23.728 -20.159 67.303 1.00 18.38 145 LEU B N 1
ATOM 3611 C CA . LEU B 2 145 ? -24.890 -21.009 67.050 1.00 21.28 145 LEU B CA 1
ATOM 3612 C C . LEU B 2 145 ? -26.144 -20.182 67.292 1.00 20.21 145 LEU B C 1
ATOM 3613 O O . LEU B 2 145 ? -26.295 -19.582 68.361 1.00 14.83 145 LEU B O 1
ATOM 3618 N N . TYR B 2 146 ? -27.031 -20.126 66.301 1.00 18.76 146 TYR B N 1
ATOM 3619 C CA . TYR B 2 146 ? -28.290 -19.403 66.465 1.00 17.55 146 TYR B CA 1
ATOM 3620 C C . TYR B 2 146 ? -29.449 -20.372 66.424 1.00 18.14 146 TYR B C 1
ATOM 3621 O O . TYR B 2 146 ? -29.396 -21.384 65.716 1.00 15.18 146 TYR B O 1
ATOM 3630 N N . SER B 2 147 ? -30.497 -20.062 67.184 1.00 18.12 147 SER B N 1
ATOM 3631 C CA . SER B 2 147 ? -31.751 -20.801 67.097 1.00 18.75 147 SER B CA 1
ATOM 3632 C C . SER B 2 147 ? -32.765 -19.910 66.363 1.00 20.75 147 SER B C 1
ATOM 3633 O O . SER B 2 147 ? -32.884 -18.708 66.672 1.00 18.36 147 SER B O 1
ATOM 3636 N N . ARG B 2 148 ? -33.471 -20.465 65.381 1.00 15.07 148 ARG B N 1
ATOM 3637 C CA . ARG B 2 148 ? -34.488 -19.680 64.685 1.00 19.80 148 ARG B CA 1
ATOM 3638 C C . ARG B 2 148 ? -35.500 -19.152 65.680 1.00 22.16 148 ARG B C 1
ATOM 3639 O O . ARG B 2 148 ? -35.918 -18.009 65.591 1.00 29.23 148 ARG B O 1
ATOM 3647 N N . SER B 2 149 ? -35.869 -19.970 66.658 1.00 23.35 149 SER B N 1
ATOM 3648 C CA . SER B 2 149 ? -36.970 -19.609 67.547 1.00 17.85 149 SER B CA 1
ATOM 3649 C C . SER B 2 149 ? -36.545 -18.741 68.725 1.00 27.02 149 SER B C 1
ATOM 3650 O O . SER B 2 149 ? -37.403 -18.125 69.363 1.00 23.95 149 SER B O 1
ATOM 3653 N N . GLU B 2 150 ? -35.238 -18.694 69.022 1.00 21.29 150 GLU B N 1
ATOM 3654 C CA . GLU B 2 150 ? -34.774 -18.042 70.247 1.00 23.76 150 GLU B CA 1
ATOM 3655 C C . GLU B 2 150 ? -33.578 -17.118 70.072 1.00 25.21 150 GLU B C 1
ATOM 3656 O O . GLU B 2 150 ? -33.172 -16.468 71.035 1.00 30.54 150 GLU B O 1
ATOM 3662 N N . GLY B 2 151 ? -32.992 -17.074 68.876 1.00 17.90 151 GLY B N 1
ATOM 3663 C CA . GLY B 2 151 ? -31.879 -16.161 68.637 1.00 16.63 151 GLY B CA 1
ATOM 3664 C C . GLY B 2 151 ? -30.534 -16.730 69.048 1.00 19.07 151 GLY B C 1
ATOM 3665 O O . GLY B 2 151 ? -30.386 -17.956 69.109 1.00 21.07 151 GLY B O 1
ATOM 3666 N N . LEU B 2 152 ? -29.549 -15.866 69.325 1.00 20.55 152 LEU B N 1
ATOM 3667 C CA . LEU B 2 152 ? -28.185 -16.339 69.598 1.00 19.50 152 LEU B CA 1
ATOM 3668 C C . LEU B 2 152 ? -28.150 -17.304 70.781 1.00 16.45 152 LEU B C 1
ATOM 3669 O O . LEU B 2 152 ? -28.621 -16.963 71.860 1.00 18.92 152 LEU B O 1
ATOM 3674 N N . GLN B 2 153 ? -27.573 -18.494 70.604 1.00 16.19 153 GLN B N 1
ATOM 3675 C CA . GLN B 2 153 ? -27.465 -19.443 71.724 1.00 15.57 153 GLN B CA 1
ATOM 3676 C C . GLN B 2 153 ? -26.044 -19.580 72.293 1.00 26.02 153 GLN B C 1
ATOM 3677 O O . GLN B 2 153 ? -25.867 -19.669 73.507 1.00 21.27 153 GLN B O 1
ATOM 3683 N N . SER B 2 154 ? -25.035 -19.636 71.425 1.00 18.79 154 SER B N 1
ATOM 3684 C CA . SER B 2 154 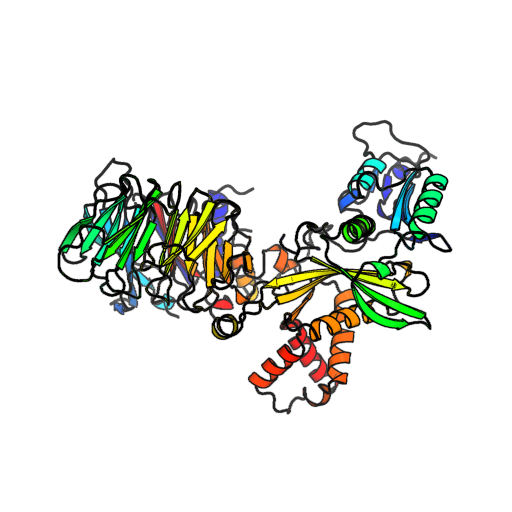? -23.677 -19.931 71.895 1.00 21.97 154 SER B CA 1
ATOM 3685 C C . SER B 2 154 ? -22.646 -19.256 71.023 1.00 23.29 154 SER B C 1
ATOM 3686 O O . SER B 2 154 ? -22.885 -19.032 69.826 1.00 19.87 154 SER B O 1
ATOM 3689 N N . THR B 2 155 ? -21.498 -18.970 71.639 1.00 18.66 155 THR B N 1
ATOM 3690 C CA . THR B 2 155 ? -20.353 -18.350 70.991 1.00 23.65 155 THR B CA 1
ATOM 3691 C C . THR B 2 155 ? -19.201 -19.339 71.098 1.00 22.73 155 THR B C 1
ATOM 3692 O O . THR B 2 155 ? -18.850 -19.750 72.201 1.00 15.71 155 THR B O 1
ATOM 3696 N N . LEU B 2 156 ? -18.635 -19.737 69.959 1.00 17.93 156 LEU B N 1
ATOM 3697 C CA . LEU B 2 156 ? -17.633 -20.798 69.918 1.00 21.22 156 LEU B CA 1
ATOM 3698 C C . LEU B 2 156 ? -16.315 -20.179 69.463 1.00 16.97 156 LEU B C 1
ATOM 3699 O O . LEU B 2 156 ? -16.082 -20.015 68.253 1.00 15.27 156 LEU B O 1
ATOM 3704 N N . LYS B 2 157 ? -15.467 -19.815 70.423 1.00 16.64 157 LYS B N 1
ATOM 3705 C CA . LYS B 2 157 ? -14.242 -19.078 70.100 1.00 16.54 157 LYS B CA 1
ATOM 3706 C C . LYS B 2 157 ? -12.982 -19.946 70.116 1.00 18.40 157 LYS B C 1
ATOM 3707 O O . LYS B 2 157 ? -12.586 -20.476 71.157 1.00 25.07 157 LYS B O 1
ATOM 3713 N N . PHE B 2 158 ? -12.366 -20.090 68.945 1.00 24.13 158 PHE B N 1
ATOM 3714 C CA . PHE B 2 158 ? -11.054 -20.712 68.828 1.00 18.56 158 PHE B CA 1
ATOM 3715 C C . PHE B 2 158 ? -10.188 -19.937 67.828 1.00 21.08 158 PHE B C 1
ATOM 3716 O O . PHE B 2 158 ? -9.110 -19.457 68.174 1.00 23.59 158 PHE B O 1
ATOM 3724 N N . HIS B 2 159 ? -10.671 -19.813 66.590 1.00 18.34 159 HIS B N 1
ATOM 3725 C CA . HIS B 2 159 ? -9.918 -19.132 65.529 1.00 18.61 159 HIS B CA 1
ATOM 3726 C C . HIS B 2 159 ? -9.721 -17.655 65.872 1.00 24.00 159 HIS B C 1
ATOM 3727 O O . HIS B 2 159 ? -10.601 -17.033 66.475 1.00 21.55 159 HIS B O 1
ATOM 3734 N N . LYS B 2 160 ? -8.585 -17.077 65.485 1.00 24.86 160 LYS B N 1
ATOM 3735 C CA . LYS B 2 160 ? -8.333 -15.682 65.834 1.00 27.92 160 LYS B CA 1
ATOM 3736 C C . LYS B 2 160 ? -8.467 -14.710 64.648 1.00 25.46 160 LYS B C 1
ATOM 3737 O O . LYS B 2 160 ? -8.306 -13.501 64.815 1.00 30.66 160 LYS B O 1
ATOM 3743 N N . ASP B 2 161 ? -8.766 -15.229 63.457 1.00 21.83 161 ASP B N 1
ATOM 3744 C CA . ASP B 2 161 ? -8.834 -14.388 62.256 1.00 21.44 161 ASP B CA 1
ATOM 3745 C C . ASP B 2 161 ? -10.049 -14.817 61.464 1.00 18.46 161 ASP B C 1
ATOM 3746 O O . ASP B 2 161 ? -10.521 -15.927 61.654 1.00 14.95 161 ASP B O 1
ATOM 3751 N N . ASN B 2 162 ? -10.531 -13.935 60.587 1.00 18.43 162 ASN B N 1
ATOM 3752 C CA . ASN B 2 162 ? -11.551 -14.241 59.590 1.00 19.59 162 ASN B CA 1
ATOM 3753 C C . ASN B 2 162 ? -11.558 -15.698 59.137 1.00 23.64 162 ASN B C 1
ATOM 3754 O O . ASN B 2 162 ? -10.506 -16.268 58.832 1.00 19.34 162 ASN B O 1
ATOM 3759 N N . GLY B 2 163 ? -12.743 -16.304 59.108 1.00 21.80 163 GLY B N 1
ATOM 3760 C CA . GLY B 2 163 ? -12.879 -17.671 58.640 1.00 16.62 163 GLY B CA 1
ATOM 3761 C C . GLY B 2 163 ? -13.934 -17.788 57.564 1.00 20.10 163 GLY B C 1
ATOM 3762 O O . GLY B 2 163 ? -15.048 -17.267 57.712 1.00 16.17 163 GLY B O 1
ATOM 3763 N N . TYR B 2 164 ? -13.605 -18.473 56.475 1.00 16.99 164 TYR B N 1
ATOM 3764 C CA . TYR B 2 164 ? -14.594 -18.692 55.420 1.00 20.20 164 TYR B CA 1
ATOM 3765 C C . TYR B 2 164 ? -15.078 -20.128 55.362 1.00 18.25 164 TYR B C 1
ATOM 3766 O O . TYR B 2 164 ? -16.021 -20.439 54.636 1.00 29.82 164 TYR B O 1
ATOM 3775 N N . ALA B 2 165 ? -14.440 -21.010 56.129 1.00 19.60 165 ALA B N 1
ATOM 3776 C CA . ALA B 2 165 ? -14.752 -22.449 56.057 1.00 15.87 165 ALA B CA 1
ATOM 3777 C C . ALA B 2 165 ? -15.690 -22.846 57.183 1.00 14.80 165 ALA B C 1
ATOM 3778 O O . ALA B 2 165 ? -15.411 -22.588 58.359 1.00 15.04 165 ALA B O 1
ATOM 3780 N N . LEU B 2 166 ? -16.813 -23.470 56.843 1.00 11.95 166 LEU B N 1
ATOM 3781 C CA . LEU B 2 166 ? -17.770 -23.875 57.862 1.00 15.88 166 LEU B CA 1
ATOM 3782 C C . LEU B 2 166 ? -18.697 -24.942 57.283 1.00 20.01 166 LEU B C 1
ATOM 3783 O O . LEU B 2 166 ? -19.339 -24.716 56.254 1.00 20.30 166 LEU B O 1
ATOM 3788 N N . SER B 2 167 ? -18.782 -26.101 57.930 1.00 18.49 167 SER B N 1
ATOM 3789 C CA . SER B 2 167 ? -19.563 -27.198 57.344 1.00 16.33 167 SER B CA 1
ATOM 3790 C C . SER B 2 167 ? -20.122 -28.139 58.420 1.00 23.90 167 SER B C 1
ATOM 3791 O O . SER B 2 167 ? -19.365 -28.633 59.271 1.00 16.13 167 SER B O 1
ATOM 3794 N N . PHE B 2 168 ? -21.435 -28.385 58.375 1.00 12.26 168 PHE B N 1
ATOM 3795 C CA . PHE B 2 168 ? -22.098 -29.341 59.273 1.00 16.57 168 PHE B CA 1
ATOM 3796 C C . PHE B 2 168 ? -22.120 -30.726 58.623 1.00 17.97 168 PHE B C 1
ATOM 3797 O O . PHE B 2 168 ? -22.353 -30.846 57.404 1.00 20.12 168 PHE B O 1
ATOM 3805 N N . SER B 2 169 ? -21.892 -31.769 59.422 1.00 17.25 169 SER B N 1
ATOM 3806 C CA . SER B 2 169 ? -22.016 -33.144 58.938 1.00 14.26 169 SER B CA 1
ATOM 3807 C C . SER B 2 169 ? -23.478 -33.524 58.692 1.00 14.96 169 SER B C 1
ATOM 3808 O O . SER B 2 169 ? -24.352 -33.253 59.532 1.00 14.60 169 SER B O 1
ATOM 3811 N N . THR B 2 170 ? -23.750 -34.153 57.548 1.00 18.54 170 THR B N 1
ATOM 3812 C CA . THR B 2 170 ? -25.073 -34.741 57.309 1.00 20.53 170 THR B CA 1
ATOM 3813 C C . THR B 2 170 ? -25.184 -36.113 57.976 1.00 23.49 170 THR B C 1
ATOM 3814 O O . THR B 2 170 ? -26.241 -36.743 57.934 1.00 17.54 170 THR B O 1
ATOM 3818 N N . LEU B 2 171 ? -24.103 -36.582 58.600 1.00 21.56 171 LEU B N 1
ATOM 3819 C CA . LEU B 2 171 ? -24.080 -37.967 59.080 1.00 20.89 171 LEU B CA 1
ATOM 3820 C C . LEU B 2 171 ? -24.024 -38.101 60.603 1.00 22.49 171 LEU B C 1
ATOM 3821 O O . LEU B 2 171 ? -24.400 -39.141 61.160 1.00 20.39 171 LEU B O 1
ATOM 3826 N N . VAL B 2 172 ? -23.534 -37.062 61.272 1.00 22.53 172 VAL B N 1
ATOM 3827 C CA . VAL B 2 172 ? -23.458 -37.055 62.733 1.00 24.72 172 VAL B CA 1
ATOM 3828 C C . VAL B 2 172 ? -24.071 -35.751 63.201 1.00 24.32 172 VAL B C 1
ATOM 3829 O O . VAL B 2 172 ? -23.612 -34.663 62.825 1.00 21.56 172 VAL B O 1
ATOM 3833 N N . LYS B 2 173 ? -25.130 -35.843 63.993 1.00 22.73 173 LYS B N 1
ATOM 3834 C CA . LYS B 2 173 ? -25.843 -34.640 64.374 1.00 18.14 173 LYS B CA 1
ATOM 3835 C C . LYS B 2 173 ? -24.951 -33.720 65.216 1.00 17.57 173 LYS B C 1
ATOM 3836 O O . LYS B 2 173 ? -24.415 -34.143 66.251 1.00 22.39 173 LYS B O 1
ATOM 3842 N N . GLY B 2 174 ? -24.760 -32.484 64.741 1.00 15.97 174 GLY B N 1
ATOM 3843 C CA . GLY B 2 174 ? -24.094 -31.458 65.531 1.00 19.64 174 GLY B CA 1
ATOM 3844 C C . GLY B 2 174 ? -22.584 -31.411 65.347 1.00 19.39 174 GLY B C 1
ATOM 3845 O O . GLY B 2 174 ? -21.895 -30.553 65.941 1.00 18.16 174 GLY B O 1
ATOM 3846 N N . ARG B 2 175 ? -22.074 -32.316 64.509 1.00 15.61 175 ARG B N 1
ATOM 3847 C CA . ARG B 2 175 ? -20.642 -32.363 64.153 1.00 14.84 175 ARG B CA 1
ATOM 3848 C C . ARG B 2 175 ? -20.333 -31.265 63.141 1.00 17.71 175 ARG B C 1
ATOM 3849 O O . ARG B 2 175 ? -20.894 -31.249 62.030 1.00 19.22 175 ARG B O 1
ATOM 3857 N N . LEU B 2 176 ? -19.454 -30.339 63.530 1.00 15.80 176 LEU B N 1
ATOM 3858 C CA . LEU B 2 176 ? -19.280 -29.077 62.805 1.00 16.57 176 LEU B CA 1
ATOM 3859 C C . LEU B 2 176 ? -17.792 -28.803 62.601 1.00 11.72 176 LEU B C 1
ATOM 3860 O O . LEU B 2 176 ? -16.983 -28.988 63.522 1.00 17.22 176 LEU B O 1
ATOM 3865 N N . LEU B 2 177 ? -17.418 -28.401 61.386 1.00 15.48 177 LEU B N 1
ATOM 3866 C CA . LEU B 2 177 ? -16.018 -28.082 61.083 1.00 16.86 177 LEU B CA 1
ATOM 3867 C C . LEU B 2 177 ? -15.896 -26.616 60.714 1.00 18.78 177 LEU B C 1
ATOM 3868 O O . LEU B 2 177 ? -16.716 -26.111 59.926 1.00 15.87 177 LEU B O 1
ATOM 3873 N N . SER B 2 178 ? -14.867 -25.944 61.238 1.00 14.02 178 SER B N 1
ATOM 3874 C CA . SER B 2 178 ? -14.607 -24.554 60.865 1.00 14.64 178 SER B CA 1
ATOM 3875 C C . SER B 2 178 ? -13.124 -24.373 60.583 1.00 16.66 178 SER B C 1
ATOM 3876 O O . SER B 2 178 ? -12.280 -25.127 61.104 1.00 15.77 178 SER B O 1
ATOM 3879 N N . GLY B 2 179 ? -12.799 -23.396 59.738 1.00 17.20 179 GLY B N 1
ATOM 3880 C CA . GLY B 2 179 ? -11.403 -23.156 59.373 1.00 14.97 179 GLY B CA 1
ATOM 3881 C C . GLY B 2 179 ? -11.187 -21.686 59.092 1.00 17.66 179 GLY B C 1
ATOM 3882 O O . GLY B 2 179 ? -12.127 -20.959 58.738 1.00 16.13 179 GLY B O 1
ATOM 3883 N N . SER B 2 180 ? -9.949 -21.235 59.226 1.00 14.80 180 SER B N 1
ATOM 3884 C CA . SER B 2 180 ? -9.710 -19.797 59.374 1.00 16.11 180 SER B CA 1
ATOM 3885 C C . SER B 2 180 ? -8.533 -19.325 58.549 1.00 15.71 180 SER B C 1
ATOM 3886 O O . SER B 2 180 ? -7.656 -20.124 58.179 1.00 16.83 180 SER B O 1
ATOM 3889 N N . ASP B 2 181 ? -8.499 -18.019 58.288 1.00 13.87 181 ASP B N 1
ATOM 3890 C CA . ASP B 2 181 ? -7.329 -17.398 57.700 1.00 21.01 181 ASP B CA 1
ATOM 3891 C C . ASP B 2 181 ? -6.101 -17.608 58.583 1.00 28.01 181 ASP B C 1
ATOM 3892 O O . ASP B 2 181 ? -4.960 -17.477 58.104 1.00 23.78 181 ASP B O 1
ATOM 3897 N N . ASP B 2 182 ? -6.310 -17.915 59.869 1.00 22.72 182 ASP B N 1
ATOM 3898 C CA . ASP B 2 182 ? -5.149 -18.143 60.758 1.00 21.96 182 ASP B CA 1
ATOM 3899 C C . ASP B 2 182 ? -4.508 -19.532 60.592 1.00 21.65 182 ASP B C 1
ATOM 3900 O O . ASP B 2 182 ? -3.661 -19.917 61.401 1.00 20.67 182 ASP B O 1
ATOM 3905 N N . HIS B 2 183 ? -4.921 -20.267 59.554 1.00 18.44 183 HIS B N 1
ATOM 3906 C CA . HIS B 2 183 ? -4.333 -21.572 59.182 1.00 23.85 183 HIS B CA 1
ATOM 3907 C C . HIS B 2 183 ? -4.900 -22.730 59.996 1.00 20.49 183 HIS B C 1
ATOM 3908 O O . HIS B 2 183 ? -4.482 -23.873 59.805 1.00 19.75 183 HIS B O 1
ATOM 3915 N N . THR B 2 184 ? -5.828 -22.457 60.910 1.00 14.34 184 THR B N 1
ATOM 3916 C CA . THR B 2 184 ? -6.281 -23.499 61.839 1.00 15.52 184 THR B CA 1
ATOM 3917 C C . THR B 2 184 ? -7.664 -24.056 61.491 1.00 17.88 184 THR B C 1
ATOM 3918 O O . THR B 2 184 ? -8.462 -23.392 60.840 1.00 18.07 184 THR B O 1
ATOM 3922 N N . VAL B 2 185 ? -7.919 -25.294 61.914 1.00 19.05 185 VAL B N 1
ATOM 3923 C CA . VAL B 2 185 ? -9.199 -25.962 61.715 1.00 18.19 185 VAL B CA 1
ATOM 3924 C C . VAL B 2 185 ? -9.678 -26.458 63.082 1.00 17.37 185 VAL B C 1
ATOM 3925 O O . VAL B 2 185 ? -8.848 -26.863 63.922 1.00 15.98 185 VAL B O 1
ATOM 3929 N N . ALA B 2 186 ? -10.989 -26.389 63.326 1.00 17.78 186 ALA B N 1
ATOM 3930 C CA . ALA B 2 186 ? -11.569 -26.949 64.546 1.00 18.05 186 ALA B CA 1
ATOM 3931 C C . ALA B 2 186 ? -12.745 -27.880 64.278 1.00 16.85 186 ALA B C 1
ATOM 3932 O O . ALA B 2 186 ? -13.566 -27.642 63.375 1.00 14.57 186 ALA B O 1
ATOM 3934 N N . LEU B 2 187 ? -12.846 -28.922 65.096 1.00 15.73 187 LEU B N 1
ATOM 3935 C CA . LEU B 2 187 ? -14.035 -29.772 65.075 1.00 14.51 187 LEU B CA 1
ATOM 3936 C C . LEU B 2 187 ? -14.850 -29.471 66.321 1.00 21.27 187 LEU B C 1
ATOM 3937 O O . LEU B 2 187 ? -14.305 -29.487 67.434 1.00 16.75 187 LEU B O 1
ATOM 3942 N N . TRP B 2 188 ? -16.141 -29.184 66.132 1.00 17.64 188 TRP B N 1
ATOM 3943 C CA . TRP B 2 188 ? -17.062 -28.927 67.238 1.00 20.63 188 TRP B CA 1
ATOM 3944 C C . TRP B 2 188 ? -18.132 -30.015 67.271 1.00 20.57 188 TRP B C 1
ATOM 3945 O O . TRP B 2 188 ? -18.471 -30.580 66.229 1.00 17.72 188 TRP B O 1
ATOM 3956 N N . GLU B 2 189 ? -18.680 -30.295 68.454 1.00 18.28 189 GLU B N 1
ATOM 3957 C CA . GLU B 2 189 ? -19.837 -31.186 68.568 1.00 24.05 189 GLU B CA 1
ATOM 3958 C C . GLU B 2 189 ? -20.904 -30.427 69.328 1.00 23.57 189 GLU B C 1
ATOM 3959 O O . GLU B 2 189 ? -20.806 -30.258 70.552 1.00 19.35 189 GLU B O 1
ATOM 3965 N N . VAL B 2 190 ? -21.918 -29.955 68.608 1.00 14.77 190 VAL B N 1
ATOM 3966 C CA . VAL B 2 190 ? -22.876 -29.027 69.201 1.00 25.70 190 VAL B CA 1
ATOM 3967 C C . VAL B 2 190 ? -24.279 -29.612 69.265 1.00 33.89 190 VAL B C 1
ATOM 3968 O O . VAL B 2 190 ? -25.224 -28.919 69.666 1.00 32.07 190 VAL B O 1
ATOM 3972 N N . GLY B 2 191 ? -24.411 -30.880 68.864 1.00 39.69 191 GLY B N 1
ATOM 3973 C CA . GLY B 2 191 ? -25.721 -31.499 68.697 1.00 51.09 191 GLY B CA 1
ATOM 3974 C C . GLY B 2 191 ? -26.149 -32.320 69.894 1.00 68.90 191 GLY B C 1
ATOM 3975 O O . GLY B 2 191 ? -27.344 -32.460 70.174 1.00 77.26 191 GLY B O 1
ATOM 3976 N N . SER B 2 192 ? -25.163 -32.857 70.608 1.00 75.47 192 SER B N 1
ATOM 3977 C CA . SER B 2 192 ? -25.406 -33.539 71.869 1.00 77.99 192 SER B CA 1
ATOM 3978 C C . SER B 2 192 ? -25.875 -32.521 72.905 1.00 77.30 192 SER B C 1
ATOM 3979 O O . SER B 2 192 ? -26.186 -31.372 72.575 1.00 78.92 192 SER B O 1
ATOM 3982 N N . GLY B 2 193 ? -25.928 -32.947 74.160 1.00 75.98 193 GLY B N 1
ATOM 3983 C CA . GLY B 2 193 ? -26.187 -32.030 75.251 1.00 77.99 193 GLY B CA 1
ATOM 3984 C C . GLY B 2 193 ? -24.866 -31.493 75.759 1.00 80.79 193 GLY B C 1
ATOM 3985 O O . GLY B 2 193 ? -23.846 -31.594 75.075 1.00 79.98 193 GLY B O 1
ATOM 3986 N N . GLY B 2 194 ? -24.874 -30.928 76.960 1.00 82.71 194 GLY B N 1
ATOM 3987 C CA . GLY B 2 194 ? -23.655 -30.404 77.550 1.00 81.34 194 GLY B CA 1
ATOM 3988 C C . GLY B 2 194 ? -23.255 -29.072 76.948 1.00 75.77 194 GLY B C 1
ATOM 3989 O O . GLY B 2 194 ? -24.060 -28.420 76.274 1.00 77.30 194 GLY B O 1
ATOM 3990 N N . ASP B 2 195 ? -22.014 -28.661 77.193 1.00 64.30 195 ASP B N 1
ATOM 3991 C CA . ASP B 2 195 ? -21.522 -27.403 76.647 1.00 59.06 195 ASP B CA 1
ATOM 3992 C C . ASP B 2 195 ? -20.843 -27.630 75.298 1.00 48.62 195 ASP B C 1
ATOM 3993 O O . ASP B 2 195 ? -19.906 -28.424 75.187 1.00 44.38 195 ASP B O 1
ATOM 3998 N N . PRO B 2 196 ? -21.318 -26.927 74.262 1.00 42.64 196 PRO B N 1
ATOM 3999 C CA . PRO B 2 196 ? -20.738 -27.078 72.927 1.00 37.12 196 PRO B CA 1
ATOM 4000 C C . PRO B 2 196 ? -19.718 -25.990 72.601 1.00 23.79 196 PRO B C 1
ATOM 4001 O O . PRO B 2 196 ? -19.271 -25.945 71.449 1.00 23.55 196 PRO B O 1
ATOM 4005 N N . THR B 2 197 ? -19.356 -25.134 73.560 1.00 17.43 197 THR B N 1
ATOM 4006 C CA . THR B 2 197 ? -18.591 -23.926 73.214 1.00 23.16 197 THR B CA 1
ATOM 4007 C C . THR B 2 197 ? -17.077 -24.150 73.132 1.00 23.37 197 THR B C 1
ATOM 4008 O O . THR B 2 197 ? -16.320 -23.217 72.839 1.00 24.49 197 THR B O 1
ATOM 4012 N N . LYS B 2 198 ? -16.634 -25.376 73.398 1.00 19.07 198 LYS B N 1
ATOM 4013 C CA . LYS B 2 198 ? -15.208 -25.697 73.274 1.00 16.78 198 LYS B CA 1
ATOM 4014 C C . LYS B 2 198 ? -15.022 -26.785 72.218 1.00 20.26 198 LYS B C 1
ATOM 4015 O O . LYS B 2 198 ? -15.759 -27.779 72.212 1.00 18.77 198 LYS B O 1
ATOM 4021 N N . PRO B 2 199 ? -14.038 -26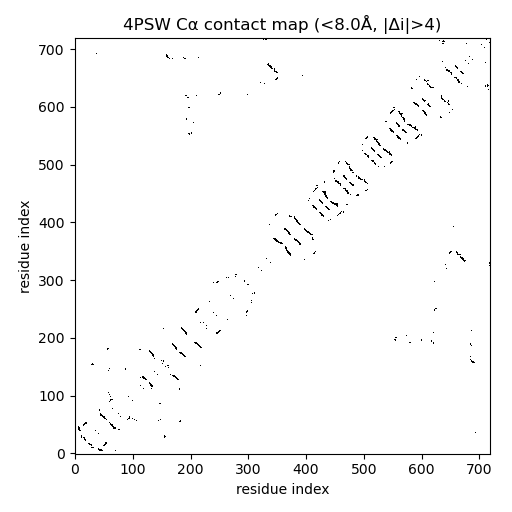.607 71.316 1.00 17.13 199 PRO B N 1
ATOM 4022 C CA . PRO B 2 199 ? -13.867 -27.574 70.218 1.00 17.58 199 PRO B CA 1
ATOM 4023 C C . PRO B 2 199 ? -13.495 -28.948 70.778 1.00 19.30 199 PRO B C 1
ATOM 4024 O O . PRO B 2 199 ? -12.866 -29.000 71.849 1.00 19.84 199 PRO B O 1
ATOM 4028 N N . VAL B 2 200 ? -13.878 -30.039 70.117 1.00 19.41 200 VAL B N 1
ATOM 4029 C CA . VAL B 2 200 ? -13.439 -31.348 70.609 1.00 16.85 200 VAL B CA 1
ATOM 4030 C C . VAL B 2 200 ? -12.068 -31.684 70.037 1.00 19.30 200 VAL B C 1
ATOM 4031 O O . VAL B 2 200 ? -11.306 -32.387 70.673 1.00 16.61 200 VAL B O 1
ATOM 4035 N N . ARG B 2 201 ? -11.752 -31.176 68.846 1.00 16.92 201 ARG B N 1
ATOM 4036 C CA . ARG B 2 201 ? -10.393 -31.318 68.313 1.00 19.60 201 ARG B CA 1
ATOM 4037 C C . ARG B 2 201 ? -9.995 -30.061 67.526 1.00 23.78 201 ARG B C 1
ATOM 4038 O O . ARG B 2 201 ? -10.860 -29.411 66.917 1.00 18.73 201 ARG B O 1
ATOM 4046 N N . THR B 2 202 ? -8.704 -29.710 67.556 1.00 17.64 202 THR B N 1
ATOM 4047 C CA . THR B 2 202 ? -8.180 -28.610 66.742 1.00 14.97 202 THR B CA 1
ATOM 4048 C C . THR B 2 202 ? -6.928 -29.046 66.004 1.00 16.43 202 THR B C 1
ATOM 4049 O O . THR B 2 202 ? -6.199 -29.932 66.471 1.00 15.65 202 THR B O 1
ATOM 4053 N N . TRP B 2 203 ? -6.670 -28.423 64.853 1.00 17.84 203 TRP B N 1
ATOM 4054 C CA . TRP B 2 203 ? -5.455 -28.729 64.091 1.00 14.97 203 TRP B CA 1
ATOM 4055 C C . TRP B 2 203 ? -4.714 -27.456 63.744 1.00 26.09 203 TRP B C 1
ATOM 4056 O O . TRP B 2 203 ? -5.292 -26.561 63.106 1.00 15.84 203 TRP B O 1
ATOM 4067 N N . ASN B 2 204 ? -3.440 -27.406 64.134 1.00 18.24 204 ASN B N 1
ATOM 4068 C CA . ASN B 2 204 ? -2.508 -26.362 63.730 1.00 25.81 204 ASN B CA 1
ATOM 4069 C C . ASN B 2 204 ? -1.527 -26.910 62.687 1.00 24.43 204 ASN B C 1
ATOM 4070 O O . ASN B 2 204 ? -0.597 -26.215 62.276 1.00 29.88 204 ASN B O 1
ATOM 4075 N N . ASP B 2 205 ? -1.739 -28.150 62.252 1.00 16.41 205 ASP B N 1
ATOM 4076 C CA . ASP B 2 205 ? -0.716 -28.871 61.479 1.00 24.08 205 ASP B CA 1
ATOM 4077 C C . ASP B 2 205 ? -1.188 -29.288 60.087 1.00 21.12 205 ASP B C 1
ATOM 4078 O O . ASP B 2 205 ? -0.437 -29.916 59.336 1.00 22.38 205 ASP B O 1
ATOM 4083 N N . LEU B 2 206 ? -2.427 -28.940 59.740 1.00 17.81 206 LEU B N 1
ATOM 4084 C CA . LEU B 2 206 ? -3.005 -29.388 58.464 1.00 14.72 206 LEU B CA 1
ATOM 4085 C C . LEU B 2 206 ? -2.486 -28.570 57.291 1.00 20.67 206 LEU B C 1
ATOM 4086 O O . LEU B 2 206 ? -2.211 -29.108 56.208 1.00 18.51 206 LEU B O 1
ATOM 4091 N N . HIS B 2 207 ? -2.362 -27.261 57.501 1.00 17.63 207 HIS B N 1
ATOM 4092 C CA . HIS B 2 207 ? -2.004 -26.349 56.418 1.00 16.76 207 HIS B CA 1
ATOM 4093 C C . HIS B 2 207 ? -1.144 -25.242 56.978 1.00 22.40 207 HIS B C 1
ATOM 4094 O O . HIS B 2 207 ? -1.168 -24.987 58.183 1.00 21.73 207 HIS B O 1
ATOM 4101 N N . SER B 2 208 ? -0.371 -24.593 56.112 1.00 21.38 208 SER B N 1
ATOM 4102 C CA . SER B 2 208 ? 0.535 -23.546 56.558 1.00 18.55 208 SER B CA 1
ATOM 4103 C C . SER B 2 208 ? 0.081 -22.181 56.053 1.00 18.73 208 SER B C 1
ATOM 4104 O O . SER B 2 208 ? 0.876 -21.248 55.999 1.00 22.34 208 SER B O 1
ATOM 4107 N N . ASP B 2 209 ? -1.193 -22.053 55.693 1.00 17.55 209 ASP B N 1
ATOM 4108 C CA . ASP B 2 209 ? -1.701 -20.786 55.181 1.00 18.62 209 ASP B CA 1
ATOM 4109 C C . ASP B 2 209 ? -3.223 -20.817 55.330 1.00 20.32 209 ASP B C 1
ATOM 4110 O O . ASP B 2 209 ? -3.780 -21.789 55.854 1.00 16.79 209 ASP B O 1
ATOM 4115 N N . ILE B 2 210 ? -3.881 -19.764 54.858 1.00 15.13 210 ILE B N 1
ATOM 4116 C CA . ILE B 2 210 ? -5.339 -19.619 54.921 1.00 15.34 210 ILE B CA 1
ATOM 4117 C C . ILE B 2 210 ? -6.088 -20.891 54.541 1.00 16.51 210 ILE B C 1
ATOM 4118 O O . ILE B 2 210 ? -5.789 -21.506 53.510 1.00 18.21 210 ILE B O 1
ATOM 4123 N N . ILE B 2 211 ? -7.053 -21.280 55.378 1.00 15.78 211 ILE B N 1
ATOM 4124 C CA . ILE B 2 211 ? -7.958 -22.377 55.049 1.00 13.51 211 ILE B CA 1
ATOM 4125 C C . ILE B 2 211 ? -9.060 -21.801 54.176 1.00 22.04 211 ILE B C 1
ATOM 4126 O O . ILE B 2 211 ? -9.840 -20.981 54.659 1.00 17.64 211 ILE B O 1
ATOM 4131 N N . ASN B 2 212 ? -9.139 -22.219 52.910 1.00 21.44 212 ASN B N 1
ATOM 4132 C CA . ASN B 2 212 ? -10.160 -21.662 52.022 1.00 17.19 212 ASN B CA 1
ATOM 4133 C C . ASN B 2 212 ? -11.513 -22.345 52.188 1.00 19.57 212 ASN B C 1
ATOM 4134 O O . ASN B 2 212 ? -12.557 -21.710 52.026 1.00 20.14 212 ASN B O 1
ATOM 4139 N N . ASP B 2 213 ? -11.492 -23.635 52.519 1.00 18.21 213 ASP B N 1
ATOM 4140 C CA . ASP B 2 213 ? -12.723 -24.405 52.636 1.00 11.77 213 ASP B CA 1
ATOM 4141 C C . ASP B 2 213 ? -12.478 -25.737 53.356 1.00 18.75 213 ASP B C 1
ATOM 4142 O O . ASP B 2 213 ? -11.369 -26.296 53.290 1.00 18.90 213 ASP B O 1
ATOM 4147 N N . ASN B 2 214 ? -13.504 -26.227 54.059 1.00 16.41 214 ASN B N 1
ATOM 4148 C CA . ASN B 2 214 ? -13.507 -27.595 54.587 1.00 18.22 214 ASN B CA 1
ATOM 4149 C C . ASN B 2 214 ? -14.892 -28.218 54.499 1.00 18.13 214 ASN B C 1
ATOM 4150 O O . ASN B 2 214 ? -15.881 -27.544 54.773 1.00 14.46 214 ASN B O 1
ATOM 4155 N N . LYS B 2 215 ? -14.967 -29.491 54.107 1.00 13.77 215 LYS B N 1
ATOM 4156 C CA . LYS B 2 215 ? -16.261 -30.125 53.848 1.00 19.08 215 LYS B CA 1
ATOM 4157 C C . LYS B 2 215 ? -16.257 -31.567 54.310 1.00 18.89 215 LYS B C 1
ATOM 4158 O O . LYS B 2 215 ? -15.241 -32.265 54.194 1.00 16.31 215 LYS B O 1
ATOM 4164 N N . TRP B 2 216 ? -17.391 -32.005 54.840 1.00 14.35 216 TRP B N 1
ATOM 4165 C CA . TRP B 2 216 ? -17.583 -33.395 55.222 1.00 15.59 216 TRP B CA 1
ATOM 4166 C C . TRP B 2 216 ? -17.898 -34.280 54.010 1.00 21.92 216 TRP B C 1
ATOM 4167 O O . TRP B 2 216 ? -18.578 -33.851 53.080 1.00 23.11 216 TRP B O 1
ATOM 4178 N N . HIS B 2 217 ? -17.420 -35.527 54.036 1.00 17.96 217 HIS B N 1
ATOM 4179 C CA . HIS B 2 217 ? -17.789 -36.525 53.024 1.00 14.26 217 HIS B CA 1
ATOM 4180 C C . HIS B 2 217 ? -19.287 -36.793 53.210 1.00 17.57 217 HIS B C 1
ATOM 4181 O O . HIS B 2 217 ? -19.835 -36.526 54.294 1.00 14.70 217 HIS B O 1
ATOM 4188 N N . ASN B 2 218 ? -19.955 -37.315 52.183 1.00 17.04 218 ASN B N 1
ATOM 4189 C CA . ASN B 2 218 ? -21.392 -37.576 52.301 1.00 19.45 218 ASN B CA 1
ATOM 4190 C C . ASN B 2 218 ? -21.747 -39.012 52.673 1.00 22.90 218 ASN B C 1
ATOM 4191 O O . ASN B 2 218 ? -22.935 -39.316 52.852 1.00 17.77 218 ASN B O 1
ATOM 4196 N N . PHE B 2 219 ? -20.737 -39.886 52.799 1.00 17.21 219 PHE B N 1
ATOM 4197 C CA . PHE B 2 219 ? -20.982 -41.293 53.164 1.00 18.26 219 PHE B CA 1
ATOM 4198 C C . PHE B 2 219 ? -20.167 -41.804 54.359 1.00 19.86 219 PHE B C 1
ATOM 4199 O O . PHE B 2 219 ? -20.650 -42.646 55.128 1.00 22.43 219 PHE B O 1
ATOM 4207 N N . ASN B 2 220 ? -18.929 -41.327 54.499 1.00 15.46 220 ASN B N 1
ATOM 4208 C CA . ASN B 2 220 ? -18.061 -41.734 55.620 1.00 14.73 220 ASN B CA 1
ATOM 4209 C C . ASN B 2 220 ? -18.111 -40.641 56.686 1.00 17.81 220 ASN B C 1
ATOM 4210 O O . ASN B 2 220 ? -17.588 -39.538 56.483 1.00 16.43 220 ASN B O 1
ATOM 4215 N N . LYS B 2 221 ? -18.732 -40.938 57.823 1.00 19.31 221 LYS B N 1
ATOM 4216 C CA . LYS B 2 221 ? -18.997 -39.921 58.838 1.00 18.68 221 LYS B CA 1
ATOM 4217 C C . LYS B 2 221 ? -17.723 -39.307 59.421 1.00 18.54 221 LYS B C 1
ATOM 4218 O O . LYS B 2 221 ? -17.777 -38.265 60.106 1.00 19.04 221 LYS B O 1
ATOM 4224 N N . ASP B 2 222 ? -16.581 -39.943 59.163 1.00 18.33 222 ASP B N 1
ATOM 4225 C CA . ASP B 2 222 ? -15.339 -39.513 59.794 1.00 22.06 222 ASP B CA 1
ATOM 4226 C C . ASP B 2 222 ? -14.396 -38.792 58.840 1.00 21.88 222 ASP B C 1
ATOM 4227 O O . ASP B 2 222 ? -13.391 -38.234 59.280 1.00 20.82 222 ASP B O 1
ATOM 4232 N N . LEU B 2 223 ? -14.746 -38.769 57.552 1.00 19.76 223 LEU B N 1
ATOM 4233 C CA . LEU B 2 223 ? -13.895 -38.177 56.509 1.00 16.47 223 LEU B CA 1
ATOM 4234 C C . LEU B 2 223 ? -14.252 -36.719 56.189 1.00 20.99 223 LEU B C 1
ATOM 4235 O O . LEU B 2 223 ? -15.418 -36.396 55.950 1.00 14.37 223 LEU B O 1
ATOM 4240 N N . PHE B 2 224 ? -13.245 -35.847 56.137 1.00 12.22 224 PHE B N 1
ATOM 4241 C CA . PHE B 2 224 ? -13.444 -34.485 55.642 1.00 16.39 224 PHE B CA 1
ATOM 4242 C C . PHE B 2 224 ? -12.287 -34.049 54.758 1.00 22.29 224 PHE B C 1
ATOM 4243 O O . PHE B 2 224 ? -11.189 -34.636 54.820 1.00 17.74 224 PHE B O 1
ATOM 4251 N N . GLY B 2 225 ? -12.536 -33.040 53.920 1.00 13.55 225 GLY B N 1
ATOM 4252 C CA . GLY B 2 225 ? -11.495 -32.521 53.037 1.00 18.42 225 GLY B CA 1
ATOM 4253 C C . GLY B 2 225 ? -11.249 -31.054 53.335 1.00 15.49 225 GLY B C 1
ATOM 4254 O O . GLY B 2 225 ? -12.176 -30.344 53.742 1.00 19.64 225 GLY B O 1
ATOM 4255 N N . THR B 2 226 ? -10.005 -30.608 53.163 1.00 14.78 226 THR B N 1
ATOM 4256 C CA . THR B 2 226 ? -9.652 -29.204 53.371 1.00 14.34 226 THR B CA 1
ATOM 4257 C C . THR B 2 226 ? -8.829 -28.713 52.198 1.00 18.31 226 THR B C 1
ATOM 4258 O O . THR B 2 226 ? -8.040 -29.485 51.629 1.00 17.09 226 THR B O 1
ATOM 4262 N N . VAL B 2 227 ? -8.996 -27.434 51.850 1.00 17.29 227 VAL B N 1
ATOM 4263 C CA . VAL B 2 227 ? -8.154 -26.791 50.847 1.00 19.56 227 VAL B CA 1
ATOM 4264 C C . VAL B 2 227 ? -7.629 -25.470 51.405 1.00 23.78 227 VAL B C 1
ATOM 4265 O O . VAL B 2 227 ? -8.301 -24.806 52.199 1.00 14.80 227 VAL B O 1
ATOM 4269 N N . SER B 2 228 ? -6.423 -25.091 50.993 1.00 15.30 228 SER B N 1
ATOM 4270 C CA . SER B 2 228 ? -5.765 -23.956 51.604 1.00 18.46 228 SER B CA 1
ATOM 4271 C C . SER B 2 228 ? -5.006 -23.127 50.568 1.00 19.82 228 SER B C 1
ATOM 4272 O O . SER B 2 228 ? -4.685 -23.629 49.480 1.00 20.05 228 SER B O 1
ATOM 4275 N N . GLU B 2 229 ? -4.721 -21.866 50.904 1.00 18.41 229 GLU B N 1
ATOM 4276 C CA . GLU B 2 229 ? -3.829 -21.039 50.088 1.00 20.04 229 GLU B CA 1
ATOM 4277 C C . GLU B 2 229 ? -2.427 -21.641 49.996 1.00 25.10 229 GLU B C 1
ATOM 4278 O O . GLU B 2 229 ? -1.622 -21.199 49.165 1.00 22.71 229 GLU B O 1
ATOM 4284 N N . ASP B 2 230 ? -2.116 -22.657 50.809 1.00 18.66 230 ASP B N 1
ATOM 4285 C CA . ASP B 2 230 ? -0.787 -23.282 50.685 1.00 17.59 230 ASP B CA 1
ATOM 4286 C C . ASP B 2 230 ? -0.717 -24.265 49.516 1.00 20.19 230 ASP B C 1
ATOM 4287 O O . ASP B 2 230 ? 0.271 -25.002 49.387 1.00 17.45 230 ASP B O 1
ATOM 4292 N N . SER B 2 231 ? -1.771 -24.295 48.693 1.00 15.34 231 SER B N 1
ATOM 4293 C CA . SER B 2 231 ? -1.818 -25.164 47.495 1.00 24.53 231 SER B CA 1
ATOM 4294 C C . SER B 2 231 ? -1.877 -26.656 47.802 1.00 20.27 231 SER B C 1
ATOM 4295 O O . SER B 2 231 ? -1.440 -27.480 46.992 1.00 21.54 231 SER B O 1
ATOM 4298 N N . LEU B 2 232 ? -2.432 -27.000 48.962 1.00 16.44 232 LEU B N 1
ATOM 4299 C CA . LEU B 2 232 ? -2.658 -28.394 49.292 1.00 18.99 232 LEU B CA 1
ATOM 4300 C C . LEU B 2 232 ? -4.148 -28.646 49.401 1.00 20.69 232 LEU B C 1
ATOM 4301 O O . LEU B 2 232 ? -4.923 -27.751 49.760 1.00 18.47 232 LEU B O 1
ATOM 4306 N N . LEU B 2 233 ? -4.551 -29.856 49.039 1.00 13.39 233 LEU B N 1
ATOM 4307 C CA . LEU B 2 233 ? -5.884 -30.364 49.365 1.00 21.22 233 LEU B CA 1
ATOM 4308 C C . LEU B 2 233 ? -5.595 -31.595 50.203 1.00 18.01 233 LEU B C 1
ATOM 4309 O O . LEU B 2 233 ? -4.716 -32.386 49.858 1.00 18.82 233 LEU B O 1
ATOM 4314 N N . LYS B 2 234 ? -6.289 -31.753 51.316 1.00 18.41 234 LYS B N 1
ATOM 4315 C CA . LYS B 2 234 ? -6.038 -32.909 52.161 1.00 18.74 234 LYS B CA 1
ATOM 4316 C C . LYS B 2 234 ? -7.329 -33.631 52.437 1.00 19.50 234 LYS B C 1
ATOM 4317 O O . LYS B 2 234 ? -8.377 -32.995 52.579 1.00 11.89 234 LYS B O 1
ATOM 4323 N N . ILE B 2 235 ? -7.241 -34.955 52.504 1.00 16.61 235 ILE B N 1
ATOM 4324 C CA . ILE B 2 235 ? -8.372 -35.789 52.889 1.00 19.93 235 ILE B CA 1
ATOM 4325 C C . ILE B 2 235 ? -8.045 -36.311 54.282 1.00 21.33 235 ILE B C 1
ATOM 4326 O O . ILE B 2 235 ? -6.985 -36.925 54.499 1.00 20.06 235 ILE B O 1
ATOM 4331 N N . ASN B 2 236 ? -8.942 -36.043 55.222 1.00 19.78 236 ASN B N 1
ATOM 4332 C CA . ASN B 2 236 ? -8.659 -36.254 56.641 1.00 22.75 236 ASN B CA 1
ATOM 4333 C C . ASN B 2 236 ? -9.664 -37.151 57.365 1.00 19.84 236 ASN B C 1
ATOM 4334 O O . ASN B 2 236 ? -10.843 -37.214 56.984 1.00 20.03 236 ASN B O 1
ATOM 4339 N N . ASP B 2 237 ? -9.192 -37.828 58.412 1.00 15.03 237 ASP B N 1
ATOM 4340 C CA . ASP B 2 237 ? -10.040 -38.676 59.253 1.00 23.00 237 ASP B CA 1
ATOM 4341 C C . ASP B 2 237 ? -10.003 -38.125 60.683 1.00 27.02 237 ASP B C 1
ATOM 4342 O O . ASP B 2 237 ? -8.925 -38.031 61.281 1.00 22.44 237 ASP B O 1
ATOM 4347 N N . VAL B 2 238 ? -11.165 -37.763 61.232 1.00 20.04 238 VAL B N 1
ATOM 4348 C CA . VAL B 2 238 ? -11.211 -37.137 62.561 1.00 19.11 238 VAL B CA 1
ATOM 4349 C C . VAL B 2 238 ? -10.714 -38.037 63.686 1.00 22.06 238 VAL B C 1
ATOM 4350 O O . VAL B 2 238 ? -10.307 -37.539 64.745 1.00 27.41 238 VAL B O 1
ATOM 4354 N N . ARG B 2 239 ? -10.755 -39.352 63.468 1.00 17.89 239 ARG B N 1
ATOM 4355 C CA . ARG B 2 239 ? -10.375 -40.314 64.507 1.00 23.29 239 ARG B CA 1
ATOM 4356 C C . ARG B 2 239 ? -8.872 -40.554 64.583 1.00 25.62 239 ARG B C 1
ATOM 4357 O O . ARG B 2 239 ? -8.344 -40.923 65.638 1.00 31.29 239 ARG B O 1
ATOM 4365 N N . ALA B 2 240 ? -8.188 -40.391 63.451 1.00 21.49 240 ALA B N 1
ATOM 4366 C CA . ALA B 2 240 ? -6.763 -40.762 63.361 1.00 28.37 240 ALA B CA 1
ATOM 4367 C C . ALA B 2 240 ? -5.846 -39.769 64.092 1.00 24.36 240 ALA B C 1
ATOM 4368 O O . ALA B 2 240 ? -6.042 -38.544 64.016 1.00 25.90 240 ALA B O 1
ATOM 4370 N N . ASN B 2 241 ? -4.863 -40.300 64.815 1.00 24.20 241 ASN B N 1
ATOM 4371 C CA . ASN B 2 241 ? -3.865 -39.466 65.462 1.00 27.25 241 ASN B CA 1
ATOM 4372 C C . ASN B 2 241 ? -3.159 -38.560 64.436 1.00 26.45 241 ASN B C 1
ATOM 4373 O O . ASN B 2 241 ? -2.964 -37.364 64.681 1.00 29.35 241 ASN B O 1
ATOM 4378 N N . ASN B 2 242 ? -2.798 -39.132 63.287 1.00 27.54 242 ASN B N 1
ATOM 4379 C CA . ASN B 2 242 ? -2.075 -38.410 62.231 1.00 33.68 242 ASN B CA 1
ATOM 4380 C C . ASN B 2 242 ? -2.989 -37.621 61.308 1.00 29.70 242 ASN B C 1
ATOM 4381 O O . ASN B 2 242 ? -2.513 -36.824 60.481 1.00 29.27 242 ASN B O 1
ATOM 4386 N N . THR B 2 243 ? -4.284 -37.900 61.423 1.00 18.11 243 THR B N 1
ATOM 4387 C CA . THR B 2 243 ? -5.358 -37.182 60.713 1.00 21.94 243 THR B CA 1
ATOM 4388 C C . THR B 2 243 ? -5.430 -37.437 59.211 1.00 18.47 243 THR B C 1
ATOM 4389 O O . THR B 2 243 ? -6.425 -37.989 58.703 1.00 25.18 243 THR B O 1
ATOM 4393 N N . THR B 2 244 ? -4.388 -37.020 58.498 1.00 18.59 244 THR B N 1
ATOM 4394 C CA . THR B 2 244 ? -4.445 -36.943 57.040 1.00 19.50 244 THR B CA 1
ATOM 4395 C C . THR B 2 244 ? -4.200 -38.305 56.374 1.00 23.45 244 THR B C 1
ATOM 4396 O O . THR B 2 244 ? -3.176 -38.957 56.619 1.00 19.11 244 THR B O 1
ATOM 4400 N N . ILE B 2 245 ? -5.130 -38.731 55.519 1.00 18.54 245 ILE B N 1
ATOM 4401 C CA . ILE B 2 245 ? -4.916 -39.962 54.740 1.00 25.37 245 ILE B CA 1
ATOM 4402 C C . ILE B 2 245 ? -4.402 -39.687 53.311 1.00 23.89 245 ILE B C 1
ATOM 4403 O O . ILE B 2 245 ? -3.726 -40.522 52.731 1.00 23.44 245 ILE B O 1
ATOM 4408 N N . ASP B 2 246 ? -4.719 -38.526 52.737 1.00 20.99 246 ASP B N 1
ATOM 4409 C CA . ASP B 2 246 ? -4.177 -38.172 51.413 1.00 16.55 246 ASP B CA 1
ATOM 4410 C C . ASP B 2 246 ? -3.840 -36.685 51.321 1.00 21.28 246 ASP B C 1
ATOM 4411 O O . ASP B 2 246 ? -4.578 -35.841 51.845 1.00 18.88 246 ASP B O 1
ATOM 4416 N N . THR B 2 247 ? -2.741 -36.373 50.637 1.00 21.70 247 THR B N 1
ATOM 4417 C CA . THR B 2 247 ? -2.307 -34.991 50.439 1.00 30.41 247 THR B CA 1
ATOM 4418 C C . THR B 2 247 ? -2.111 -34.771 48.945 1.00 31.17 247 THR B C 1
ATOM 4419 O O . THR B 2 247 ? -1.378 -35.513 48.288 1.00 26.39 247 THR B O 1
ATOM 4423 N N . VAL B 2 248 ? -2.771 -33.748 48.415 1.00 22.57 248 VAL B N 1
ATOM 4424 C CA . VAL B 2 248 ? -2.727 -33.453 46.993 1.00 22.87 248 VAL B CA 1
ATOM 4425 C C . VAL B 2 248 ? -2.119 -32.084 46.773 1.00 22.84 248 VAL B C 1
ATOM 4426 O O . VAL B 2 248 ? -2.551 -31.099 47.406 1.00 17.32 248 VAL B O 1
ATOM 4430 N N . LYS B 2 249 ? -1.124 -32.017 45.882 1.00 26.35 249 LYS B N 1
ATOM 4431 C CA . LYS B 2 249 ? -0.527 -30.738 45.484 1.00 30.63 249 LYS B CA 1
ATOM 4432 C C . LYS B 2 249 ? -1.392 -30.115 44.404 1.00 29.13 249 LYS B C 1
ATOM 4433 O O . LYS B 2 249 ? -1.596 -30.716 43.342 1.00 29.54 249 LYS B O 1
ATOM 4439 N N . CYS B 2 250 ? -1.892 -28.911 44.667 1.00 27.61 250 CYS B N 1
ATOM 4440 C CA . CYS B 2 250 ? -2.866 -28.273 43.785 1.00 26.50 250 CYS B CA 1
ATOM 4441 C C . CYS B 2 250 ? -2.138 -27.394 42.789 1.00 26.29 250 CYS B C 1
ATOM 4442 O O . CYS B 2 250 ? -1.147 -26.753 43.161 1.00 28.03 250 CYS B O 1
ATOM 4445 N N . PRO B 2 251 ? -2.601 -27.382 41.515 1.00 28.22 251 PRO B N 1
ATOM 4446 C CA . PRO B 2 251 ? -1.867 -26.656 40.465 1.00 31.01 251 PRO B CA 1
ATOM 4447 C C . PRO B 2 251 ? -1.654 -25.209 40.890 1.00 43.39 251 PRO B C 1
ATOM 4448 O O . PRO B 2 251 ? -0.537 -24.699 40.803 1.00 56.96 251 PRO B O 1
ATOM 4452 N N . GLN B 2 252 ? -2.723 -24.569 41.349 1.00 29.22 252 GLN B N 1
ATOM 4453 C CA . GLN B 2 252 ? -2.631 -23.305 42.080 1.00 28.66 252 GLN B CA 1
ATOM 4454 C C . GLN B 2 252 ? -3.618 -23.531 43.212 1.00 20.10 252 GLN B C 1
ATOM 4455 O O . GLN B 2 252 ? -4.286 -24.557 43.212 1.00 22.24 252 GLN B O 1
ATOM 4461 N N . PRO B 2 253 ? -3.699 -22.610 44.192 1.00 20.39 253 PRO B N 1
ATOM 4462 C CA . PRO B 2 253 ? -4.587 -22.930 45.321 1.00 20.63 253 PRO B CA 1
ATOM 4463 C C . PRO B 2 253 ? -6.038 -23.173 44.900 1.00 22.56 253 PRO B C 1
ATOM 4464 O O . PRO B 2 253 ? -6.544 -22.518 43.963 1.00 17.88 253 PRO B O 1
ATOM 4468 N N . PHE B 2 254 ? -6.681 -24.129 45.566 1.00 14.28 254 PHE B N 1
ATOM 4469 C CA . PHE B 2 254 ? -8.118 -24.329 45.412 1.00 15.76 254 PHE B CA 1
ATOM 4470 C C . PHE B 2 254 ? -8.809 -23.497 46.483 1.00 20.94 254 PHE B C 1
ATOM 4471 O O . PHE B 2 254 ? -8.324 -23.423 47.623 1.00 20.89 254 PHE B O 1
ATOM 4479 N N . ASN B 2 255 ? -9.930 -22.873 46.112 1.00 17.53 255 ASN B N 1
ATOM 4480 C CA . ASN B 2 255 ? -10.738 -22.071 47.023 1.00 14.42 255 ASN B CA 1
ATOM 4481 C C . ASN B 2 255 ? -11.853 -22.884 47.656 1.00 13.94 255 ASN B C 1
ATOM 4482 O O . ASN B 2 255 ? -12.427 -22.489 48.682 1.00 14.85 255 ASN B O 1
ATOM 4487 N N . THR B 2 256 ? -12.175 -24.022 47.038 1.00 13.05 256 THR B N 1
ATOM 4488 C CA . THR B 2 256 ? -13.379 -24.742 47.413 1.00 10.40 256 THR B CA 1
ATOM 4489 C C . THR B 2 256 ? -13.295 -26.206 46.978 1.00 14.35 256 THR B C 1
ATOM 4490 O O . THR B 2 256 ? -12.483 -26.576 46.108 1.00 15.87 256 THR B O 1
ATOM 4494 N N . LEU B 2 257 ? -14.112 -27.048 47.602 1.00 13.75 257 LEU B N 1
ATOM 4495 C CA . LEU B 2 257 ? -14.206 -28.442 47.193 1.00 12.97 257 LEU B CA 1
ATOM 4496 C C . LEU B 2 257 ? -15.606 -28.890 47.468 1.00 16.41 257 LEU B C 1
ATOM 4497 O O . LEU B 2 257 ? -16.355 -28.217 48.190 1.00 14.75 257 LEU B O 1
ATOM 4502 N N . ALA B 2 258 ? -15.975 -30.036 46.910 1.00 14.68 258 ALA B N 1
ATOM 4503 C CA . ALA B 2 258 ? -17.318 -30.551 47.146 1.00 14.83 258 ALA B CA 1
ATOM 4504 C C . ALA B 2 258 ? -17.280 -32.044 46.927 1.00 11.51 258 ALA B C 1
ATOM 4505 O O . ALA B 2 258 ? -16.519 -32.533 46.080 1.00 17.59 258 ALA B O 1
ATOM 4507 N N . PHE B 2 259 ? -18.083 -32.766 47.695 1.00 13.16 259 PHE B N 1
ATOM 4508 C CA . PHE B 2 259 ? -18.182 -34.205 47.552 1.00 13.81 259 PHE B CA 1
ATOM 4509 C C . PHE B 2 259 ? -19.466 -34.623 46.862 1.00 15.30 259 PHE B C 1
ATOM 4510 O O . PHE B 2 259 ? -20.525 -34.005 47.065 1.00 17.42 259 PHE B O 1
ATOM 4518 N N . SER B 2 260 ? -19.389 -35.707 46.081 1.00 14.01 260 SER B N 1
ATOM 4519 C CA . SER B 2 260 ? -20.579 -36.239 45.402 1.00 13.53 260 SER B CA 1
ATOM 4520 C C . SER B 2 260 ? -21.626 -36.687 46.426 1.00 17.62 260 SER B C 1
ATOM 4521 O O . SER B 2 260 ? -21.285 -37.100 47.545 1.00 15.33 260 SER B O 1
ATOM 4524 N N . HIS B 2 261 ? -22.898 -36.583 46.056 1.00 18.86 261 HIS B N 1
ATOM 4525 C CA . HIS B 2 261 ? -23.967 -37.073 46.904 1.00 19.24 261 HIS B CA 1
ATOM 4526 C C . HIS B 2 261 ? -24.365 -38.453 46.428 1.00 22.26 261 HIS B C 1
ATOM 4527 O O . HIS B 2 261 ? -25.247 -39.082 47.010 1.00 18.83 261 HIS B O 1
ATOM 4534 N N . HIS B 2 262 ? -23.734 -38.924 45.359 1.00 19.35 262 HIS B N 1
ATOM 4535 C CA . HIS B 2 262 ? -24.112 -40.227 44.824 1.00 18.96 262 HIS B CA 1
ATOM 4536 C C . HIS B 2 262 ? -22.976 -41.219 44.864 1.00 25.12 262 HIS B C 1
ATOM 4537 O O . HIS B 2 262 ? -23.198 -42.399 45.144 1.00 22.55 262 HIS B O 1
ATOM 4544 N N . SER B 2 263 ? -21.766 -40.751 44.562 1.00 17.33 263 SER B N 1
ATOM 4545 C CA . SER B 2 263 ? -20.593 -41.629 44.622 1.00 21.16 263 SER B CA 1
ATOM 4546 C C . SER B 2 263 ? -19.778 -41.384 45.887 1.00 20.39 263 SER B C 1
ATOM 4547 O O . SER B 2 263 ? -19.492 -40.232 46.238 1.00 16.97 263 SER B O 1
ATOM 4550 N N . SER B 2 264 ? -19.368 -42.466 46.545 1.00 18.36 264 SER B N 1
ATOM 4551 C CA . SER B 2 264 ? -18.587 -42.357 47.768 1.00 20.35 264 SER B CA 1
ATOM 4552 C C . SER B 2 264 ? -17.109 -42.071 47.453 1.00 26.83 264 SER B C 1
ATOM 4553 O O . SER B 2 264 ? -16.314 -41.847 48.367 1.00 22.82 264 SER B O 1
ATOM 4556 N N . ASN B 2 265 ? -16.741 -42.046 46.170 1.00 20.24 265 ASN B N 1
ATOM 4557 C CA . ASN B 2 265 ? -15.337 -41.808 45.802 1.00 21.59 265 ASN B CA 1
ATOM 4558 C C . ASN B 2 265 ? -15.064 -40.492 45.082 1.00 28.51 265 ASN B C 1
ATOM 4559 O O . ASN B 2 265 ? -13.912 -40.097 44.904 1.00 26.65 265 ASN B O 1
ATOM 4564 N N . LEU B 2 266 ? -16.123 -39.817 44.660 1.00 22.47 266 LEU B N 1
ATOM 4565 C CA . LEU B 2 266 ? -15.974 -38.692 43.757 1.00 15.18 266 LEU B CA 1
ATOM 4566 C C . LEU B 2 266 ? -16.022 -37.351 44.483 1.00 18.65 266 LEU B C 1
ATOM 4567 O O . LEU B 2 266 ? -16.863 -37.133 45.369 1.00 17.57 266 LEU B O 1
ATOM 4572 N N . LEU B 2 267 ? -15.111 -36.452 44.113 1.00 19.19 267 LEU B N 1
ATOM 4573 C CA . LEU B 2 267 ? -15.168 -35.075 44.606 1.00 22.32 267 LEU B CA 1
ATOM 4574 C C . LEU B 2 267 ? -14.688 -34.092 43.549 1.00 16.72 267 LEU B C 1
ATOM 4575 O O . LEU B 2 267 ? -14.087 -34.478 42.540 1.00 18.36 267 LEU B O 1
ATOM 4580 N N . ALA B 2 268 ? -14.929 -32.812 43.817 1.00 16.86 268 ALA B N 1
ATOM 4581 C CA . ALA B 2 268 ? -14.516 -31.748 42.926 1.00 18.74 268 ALA B CA 1
ATOM 4582 C C . ALA B 2 268 ? -13.804 -30.698 43.770 1.00 18.62 268 ALA B C 1
ATOM 4583 O O . ALA B 2 268 ? -14.098 -30.549 44.958 1.00 13.92 268 ALA B O 1
ATOM 4585 N N . ALA B 2 269 ? -12.873 -29.981 43.150 1.00 16.23 269 ALA B N 1
ATOM 4586 C CA . ALA B 2 269 ? -12.150 -28.904 43.811 1.00 17.10 269 ALA B CA 1
ATOM 4587 C C . ALA B 2 269 ? -11.760 -27.916 42.732 1.00 15.36 269 ALA B C 1
ATOM 4588 O O . ALA B 2 269 ? -11.564 -28.299 41.572 1.00 15.60 269 ALA B O 1
ATOM 4590 N N . ALA B 2 270 ? -11.645 -26.643 43.104 1.00 15.21 270 ALA B N 1
ATOM 4591 C CA . ALA B 2 270 ? -11.441 -25.597 42.110 1.00 15.35 270 ALA B CA 1
ATOM 4592 C C . ALA B 2 270 ? -10.958 -24.347 42.805 1.00 12.22 270 ALA B C 1
ATOM 4593 O O . ALA B 2 270 ? -11.227 -24.150 44.001 1.00 15.69 270 ALA B O 1
ATOM 4595 N N . GLY B 2 271 ? -10.255 -23.493 42.068 1.00 16.26 271 GLY B N 1
ATOM 4596 C CA . GLY B 2 271 ? -9.764 -22.268 42.660 1.00 15.62 271 GLY B CA 1
ATOM 4597 C C . GLY B 2 271 ? -9.140 -21.305 41.679 1.00 20.28 271 GLY B C 1
ATOM 4598 O O . GLY B 2 271 ? -9.765 -20.917 40.679 1.00 19.26 271 GLY B O 1
ATOM 4599 N N . MET B 2 272 ? -7.902 -20.924 41.970 1.00 14.44 272 MET B N 1
ATOM 4600 C CA . MET B 2 272 ? -7.240 -19.856 41.249 1.00 15.33 272 MET B CA 1
ATOM 4601 C C . MET B 2 272 ? -7.059 -20.086 39.739 1.00 17.05 272 MET B C 1
ATOM 4602 O O . MET B 2 272 ? -7.184 -19.137 38.962 1.00 17.59 272 MET B O 1
ATOM 4607 N N . ASP B 2 273 ? -6.741 -21.306 39.299 1.00 20.01 273 ASP B N 1
ATOM 4608 C CA . ASP B 2 273 ? -6.442 -21.467 37.860 1.00 26.60 273 ASP B CA 1
ATOM 4609 C C . ASP B 2 273 ? -7.689 -21.495 36.956 1.00 22.46 273 ASP B C 1
ATOM 4610 O O . ASP B 2 273 ? -7.563 -21.610 35.738 1.00 20.15 273 ASP B O 1
ATOM 4615 N N . SER B 2 274 ? -8.867 -21.409 37.586 1.00 18.24 274 SER B N 1
ATOM 4616 C CA . SER B 2 274 ? -10.176 -21.285 36.921 1.00 19.84 274 SER B CA 1
ATOM 4617 C C . SER B 2 274 ? -10.809 -22.619 36.512 1.00 25.41 274 SER B C 1
ATOM 4618 O O . SER B 2 274 ? -11.989 -22.659 36.131 1.00 24.45 274 SER B O 1
ATOM 4621 N N . TYR B 2 275 ? -10.047 -23.709 36.605 1.00 20.86 275 TYR B N 1
ATOM 4622 C CA . TYR B 2 275 ? -10.567 -25.013 36.182 1.00 14.91 275 TYR B CA 1
ATOM 4623 C C . TYR B 2 275 ? -11.275 -25.754 37.320 1.00 19.22 275 TYR B C 1
ATOM 4624 O O . TYR B 2 275 ? -10.856 -25.674 38.486 1.00 20.87 275 TYR B O 1
ATOM 4633 N N . VAL B 2 276 ? -12.342 -26.478 36.993 1.00 16.36 276 VAL B N 1
ATOM 4634 C CA . VAL B 2 276 ? -12.961 -27.354 37.984 1.00 14.09 276 VAL B CA 1
ATOM 4635 C C . VAL B 2 276 ? -12.397 -28.767 37.835 1.00 19.26 276 VAL B C 1
ATOM 4636 O O . VAL B 2 276 ? -12.635 -29.447 36.818 1.00 16.59 276 VAL B O 1
ATOM 4640 N N . TYR B 2 277 ? -11.667 -29.215 38.853 1.00 18.29 277 TYR B N 1
ATOM 4641 C CA . TYR B 2 277 ? -11.030 -30.534 38.823 1.00 18.75 277 TYR B CA 1
ATOM 4642 C C . TYR B 2 277 ? -11.894 -31.609 39.490 1.00 21.32 277 TYR B C 1
ATOM 4643 O O . TYR B 2 277 ? -12.545 -31.346 40.499 1.00 21.17 277 TYR B O 1
ATOM 4652 N N . LEU B 2 278 ? -11.877 -32.819 38.932 1.00 17.60 278 LEU B N 1
ATOM 4653 C CA . LEU B 2 278 ? -12.513 -33.974 39.573 1.00 14.81 278 LEU B CA 1
ATOM 4654 C C . LEU B 2 278 ? -11.465 -34.969 40.094 1.00 16.51 278 LEU B C 1
ATOM 4655 O O . LEU B 2 278 ? -10.428 -35.189 39.440 1.00 18.09 278 LEU B O 1
ATOM 4660 N N . TYR B 2 279 ? -11.724 -35.553 41.272 1.00 15.58 279 TYR B N 1
ATOM 4661 C CA . TYR B 2 279 ? -10.783 -36.509 41.883 1.00 19.36 279 TYR B CA 1
ATOM 4662 C C . TYR B 2 279 ? -11.465 -37.800 42.321 1.00 21.26 279 TYR B C 1
ATOM 4663 O O . TYR B 2 279 ? -12.645 -37.802 42.689 1.00 17.59 279 TYR B O 1
ATOM 4672 N N . ASP B 2 280 ? -10.702 -38.887 42.300 1.00 19.56 280 ASP B N 1
ATOM 4673 C CA . ASP B 2 280 ? -11.154 -40.186 42.805 1.00 15.68 280 ASP B CA 1
ATOM 4674 C C . ASP B 2 280 ? -10.431 -40.422 44.123 1.00 21.42 280 ASP B C 1
ATOM 4675 O O . ASP B 2 280 ? -9.192 -40.515 44.144 1.00 19.09 280 ASP B O 1
ATOM 4680 N N . LEU B 2 281 ? -11.193 -40.542 45.210 1.00 18.84 281 LEU B N 1
ATOM 4681 C CA . LEU B 2 281 ? -10.618 -40.757 46.544 1.00 19.39 281 LEU B CA 1
ATOM 4682 C C . LEU B 2 281 ? -9.703 -41.977 46.618 1.00 24.06 281 LEU B C 1
ATOM 4683 O O . LEU B 2 281 ? -8.809 -42.017 47.454 1.00 21.32 281 LEU B O 1
ATOM 4688 N N . ARG B 2 282 ? -9.926 -42.959 45.744 1.00 25.87 282 ARG B N 1
ATOM 4689 C CA . ARG B 2 282 ? -9.131 -44.188 45.748 1.00 28.61 282 ARG B CA 1
ATOM 4690 C C . ARG B 2 282 ? -7.755 -43.991 45.140 1.00 31.29 282 ARG B C 1
ATOM 4691 O O . ARG B 2 282 ? -6.877 -44.834 45.320 1.00 27.20 282 ARG B O 1
ATOM 4699 N N . ASN B 2 283 ? -7.577 -42.884 44.419 1.00 29.01 283 ASN B N 1
ATOM 4700 C CA . ASN B 2 283 ? -6.331 -42.615 43.707 1.00 29.84 283 ASN B CA 1
ATOM 4701 C C . ASN B 2 283 ? -6.152 -41.112 43.478 1.00 25.59 283 ASN B C 1
ATOM 4702 O O . ASN B 2 283 ? -6.320 -40.607 42.354 1.00 24.74 283 ASN B O 1
ATOM 4707 N N . MET B 2 284 ? -5.790 -40.406 44.546 1.00 26.66 284 MET B N 1
ATOM 4708 C CA . MET B 2 284 ? -5.657 -38.951 44.515 1.00 27.84 284 MET B CA 1
ATOM 4709 C C . MET B 2 284 ? -4.381 -38.471 43.797 1.00 37.14 284 MET B C 1
ATOM 4710 O O . MET B 2 284 ? -4.161 -37.258 43.683 1.00 39.89 284 MET B O 1
ATOM 4715 N N . LYS B 2 285 ? -3.560 -39.406 43.308 1.00 38.83 285 LYS B N 1
ATOM 4716 C CA . LYS B 2 285 ? -2.288 -39.080 42.645 1.00 45.65 285 LYS B CA 1
ATOM 4717 C C . LYS B 2 285 ? -2.441 -38.080 41.498 1.00 43.26 285 LYS B C 1
ATOM 4718 O O . LYS B 2 285 ? -1.530 -37.283 41.228 1.00 43.87 285 LYS B O 1
ATOM 4724 N N . GLU B 2 286 ? -3.568 -38.151 40.791 1.00 33.68 286 GLU B N 1
ATOM 4725 C CA . GLU B 2 286 ? -3.821 -37.216 39.695 1.00 32.03 286 GLU B CA 1
ATOM 4726 C C . GLU B 2 286 ? -5.309 -37.032 39.460 1.00 29.54 286 GLU B C 1
ATOM 4727 O O . GLU B 2 286 ? -6.102 -37.932 39.756 1.00 22.60 286 GLU B O 1
ATOM 4733 N N . PRO B 2 287 ? -5.694 -35.858 38.937 1.00 26.90 287 PRO B N 1
ATOM 4734 C CA . PRO B 2 287 ? -7.119 -35.573 38.721 1.00 29.90 287 PRO B CA 1
ATOM 4735 C C . PRO B 2 287 ? -7.711 -36.498 37.669 1.00 28.06 287 PRO B C 1
ATOM 4736 O O . PRO B 2 287 ? -6.996 -36.908 36.750 1.00 27.22 287 PRO B O 1
ATOM 4740 N N . LEU B 2 288 ? -8.993 -36.818 37.805 1.00 23.07 288 LEU B N 1
ATOM 4741 C CA . LEU B 2 288 ? -9.699 -37.571 36.778 1.00 23.34 288 LEU B CA 1
ATOM 4742 C C . LEU B 2 288 ? -9.777 -36.733 35.503 1.00 22.97 288 LEU B C 1
ATOM 4743 O O . LEU B 2 288 ? -9.606 -37.242 34.387 1.00 19.73 288 LEU B O 1
ATOM 4748 N N . HIS B 2 289 ? -10.034 -35.438 35.685 1.00 20.72 289 HIS B N 1
ATOM 4749 C CA . HIS B 2 289 ? -10.367 -34.537 34.582 1.00 17.26 289 HIS B CA 1
ATOM 4750 C C . HIS B 2 289 ? -10.396 -33.139 35.168 1.00 16.84 289 HIS B C 1
ATOM 4751 O O . HIS B 2 289 ? -10.499 -32.975 36.393 1.00 20.57 289 HIS B O 1
ATOM 4758 N N . HIS B 2 290 ? -10.278 -32.129 34.313 1.00 16.32 290 HIS B N 1
ATOM 4759 C CA . HIS B 2 290 ? -10.599 -30.763 34.735 1.00 18.28 290 HIS B CA 1
ATOM 4760 C C . HIS B 2 290 ? -11.496 -30.132 33.670 1.00 19.61 290 HIS B C 1
ATOM 4761 O O . HIS B 2 290 ? -11.366 -30.453 32.485 1.00 21.74 290 HIS B O 1
ATOM 4768 N N . MET B 2 291 ? -12.441 -29.297 34.096 1.00 22.34 291 MET B N 1
ATOM 4769 C CA . MET B 2 291 ? -13.436 -28.728 33.185 1.00 24.67 291 MET B CA 1
ATOM 4770 C C . MET B 2 291 ? -13.172 -27.241 33.000 1.00 21.65 291 MET B C 1
ATOM 4771 O O . MET B 2 291 ? -13.001 -26.499 33.985 1.00 17.85 291 MET B O 1
ATOM 4776 N N . SER B 2 292 ? -13.112 -26.797 31.747 1.00 17.34 292 SER B N 1
ATOM 4777 C CA . SER B 2 292 ? -12.767 -25.398 31.481 1.00 22.84 292 SER B CA 1
ATOM 4778 C C . SER B 2 292 ? -13.999 -24.596 31.063 1.00 19.98 292 SER B C 1
ATOM 4779 O O . SER B 2 292 ? -14.914 -25.131 30.426 1.00 23.65 292 SER B O 1
ATOM 4782 N N . GLY B 2 293 ? -14.027 -23.319 31.434 1.00 26.85 293 GLY B N 1
ATOM 4783 C CA . GLY B 2 293 ? -15.177 -22.468 31.143 1.00 26.68 293 GLY B CA 1
ATOM 4784 C C . GLY B 2 293 ? -15.033 -21.135 31.849 1.00 20.80 293 GLY B C 1
ATOM 4785 O O . GLY B 2 293 ? -15.083 -20.069 31.232 1.00 23.57 293 GLY B O 1
ATOM 4786 N N . HIS B 2 294 ? -14.826 -21.194 33.157 1.00 19.39 294 HIS B N 1
ATOM 4787 C CA . HIS B 2 294 ? -14.582 -19.979 33.933 1.00 18.93 294 HIS B CA 1
ATOM 4788 C C . HIS B 2 294 ? -13.361 -19.211 33.452 1.00 25.73 294 HIS B C 1
ATOM 4789 O O . HIS B 2 294 ? -12.344 -19.805 33.051 1.00 22.65 294 HIS B O 1
ATOM 4796 N N . GLU B 2 295 ? -13.467 -17.886 33.480 1.00 24.03 295 GLU B N 1
ATOM 4797 C CA . GLU B 2 295 ? -12.378 -17.040 33.021 1.00 23.04 295 GLU B CA 1
ATOM 4798 C C . GLU B 2 295 ? -11.622 -16.396 34.185 1.00 25.70 295 GLU B C 1
ATOM 4799 O O . GLU B 2 295 ? -10.795 -15.511 33.975 1.00 26.54 295 GLU B O 1
ATOM 4805 N N . ASP B 2 296 ? -11.903 -16.842 35.407 1.00 18.21 296 ASP B N 1
ATOM 4806 C CA . ASP B 2 296 ? -11.236 -16.299 36.586 1.00 22.17 296 ASP B CA 1
ATOM 4807 C C . ASP B 2 296 ? -11.362 -17.334 37.686 1.00 24.51 296 ASP B C 1
ATOM 4808 O O . ASP B 2 296 ? -11.878 -18.434 37.441 1.00 17.34 296 ASP B O 1
ATOM 4813 N N . ALA B 2 297 ? -10.933 -16.990 38.901 1.00 19.05 297 ALA B N 1
ATOM 4814 C CA . ALA B 2 297 ? -10.940 -17.958 40.004 1.00 21.06 297 ALA B CA 1
ATOM 4815 C C . ALA B 2 297 ? -12.340 -18.503 40.259 1.00 18.62 297 ALA B C 1
ATOM 4816 O O . ALA B 2 297 ? -13.330 -17.761 40.167 1.00 18.80 297 ALA B O 1
ATOM 4818 N N . VAL B 2 298 ? -12.421 -19.793 40.581 1.00 14.88 298 VAL B N 1
ATOM 4819 C CA . VAL B 2 298 ? -13.676 -20.403 41.007 1.00 20.48 298 VAL B CA 1
ATOM 4820 C C . VAL B 2 298 ? -13.743 -20.279 42.525 1.00 21.25 298 VAL B C 1
ATOM 4821 O O . VAL B 2 298 ? -12.741 -20.530 43.201 1.00 17.91 298 VAL B O 1
ATOM 4825 N N . ASN B 2 299 ? -14.896 -19.904 43.076 1.00 18.19 299 ASN B N 1
ATOM 4826 C CA . ASN B 2 299 ? -14.954 -19.653 44.513 1.00 18.95 299 ASN B CA 1
ATOM 4827 C C . ASN B 2 299 ? -15.892 -20.573 45.288 1.00 22.64 299 ASN B C 1
ATOM 4828 O O . ASN B 2 299 ? -15.785 -20.690 46.512 1.00 20.28 299 ASN B O 1
ATOM 4833 N N . ASN B 2 300 ? -16.806 -21.225 44.576 1.00 13.05 300 ASN B N 1
ATOM 4834 C CA . ASN B 2 300 ? -17.785 -22.098 45.215 1.00 14.36 300 ASN B CA 1
ATOM 4835 C C . ASN B 2 300 ? -18.124 -23.253 44.296 1.00 12.29 300 ASN B C 1
ATOM 4836 O O . ASN B 2 300 ? -18.131 -23.084 43.064 1.00 13.43 300 ASN B O 1
ATOM 4841 N N . LEU B 2 301 ? -18.477 -24.393 44.892 1.00 15.61 301 LEU B N 1
ATOM 4842 C CA . LEU B 2 301 ? -18.726 -25.635 44.160 1.00 19.15 301 LEU B CA 1
ATOM 4843 C C . LEU B 2 301 ? -19.790 -26.428 44.915 1.00 19.42 301 LEU B C 1
ATOM 4844 O O . LEU B 2 301 ? -19.780 -26.461 46.151 1.00 15.42 301 LEU B O 1
ATOM 4849 N N . GLU B 2 302 ? -20.712 -27.063 44.190 1.00 18.90 302 GLU B N 1
ATOM 4850 C CA . GLU B 2 302 ? -21.692 -27.952 44.816 1.00 14.66 302 GLU B CA 1
ATOM 4851 C C . GLU B 2 302 ? -22.030 -29.075 43.850 1.00 20.11 302 GLU B C 1
ATOM 4852 O O . GLU B 2 302 ? -22.106 -28.835 42.635 1.00 20.65 302 GLU B O 1
ATOM 4858 N N . PHE B 2 303 ? -22.237 -30.287 44.375 1.00 14.43 303 PHE B N 1
ATOM 4859 C CA . PHE B 2 303 ? -22.818 -31.375 43.587 1.00 16.26 303 PHE B CA 1
ATOM 4860 C C . PHE B 2 303 ? -24.329 -31.311 43.778 1.00 19.29 303 PHE B C 1
ATOM 4861 O O . PHE B 2 303 ? -24.801 -31.012 44.878 1.00 18.32 303 PHE B O 1
ATOM 4869 N N . SER B 2 304 ? -25.087 -31.603 42.724 1.00 17.74 304 SER B N 1
ATOM 4870 C CA . SER B 2 304 ? -26.543 -31.709 42.828 1.00 15.12 304 SER B CA 1
ATOM 4871 C C . SER B 2 304 ? -26.909 -32.902 43.716 1.00 17.09 304 SER B C 1
ATOM 4872 O O . SER B 2 304 ? -26.288 -33.961 43.613 1.00 23.33 304 SER B O 1
ATOM 4875 N N . THR B 2 305 ? -27.893 -32.744 44.599 1.00 14.54 305 THR B N 1
ATOM 4876 C CA . THR B 2 305 ? -28.451 -33.894 45.322 1.00 16.99 305 THR B CA 1
ATOM 4877 C C . THR B 2 305 ? -29.466 -34.670 44.464 1.00 19.17 305 THR B C 1
ATOM 4878 O O . THR B 2 305 ? -29.873 -35.784 44.821 1.00 24.78 305 THR B O 1
ATOM 4882 N N . HIS B 2 306 ? -29.880 -34.086 43.338 1.00 18.69 306 HIS B N 1
ATOM 4883 C CA . HIS B 2 306 ? -30.953 -34.677 42.533 1.00 25.01 306 HIS B CA 1
ATOM 4884 C C . HIS B 2 306 ? -30.469 -35.472 41.321 1.00 26.83 306 HIS B C 1
ATOM 4885 O O . HIS B 2 306 ? -31.103 -36.445 40.925 1.00 24.09 306 HIS B O 1
ATOM 4892 N N . VAL B 2 307 ? -29.370 -35.047 40.704 1.00 18.44 307 VAL B N 1
ATOM 4893 C CA . VAL B 2 307 ? -28.909 -35.718 39.484 1.00 24.52 307 VAL B CA 1
ATOM 4894 C C . VAL B 2 307 ? -27.438 -36.089 39.653 1.00 21.24 307 VAL B C 1
ATOM 4895 O O . VAL B 2 307 ? -26.589 -35.203 39.824 1.00 18.66 307 VAL B O 1
ATOM 4899 N N . ASP B 2 308 ? -27.157 -37.393 39.657 1.00 19.67 308 ASP B N 1
ATOM 4900 C CA . ASP B 2 308 ? -25.785 -37.914 39.733 1.00 18.95 308 ASP B CA 1
ATOM 4901 C C . ASP B 2 308 ? -24.955 -37.378 38.566 1.00 17.82 308 ASP B C 1
ATOM 4902 O O . ASP B 2 308 ? -25.262 -37.646 37.408 1.00 24.13 308 ASP B O 1
ATOM 4907 N N . GLY B 2 309 ? -23.918 -36.610 38.864 1.00 18.44 309 GLY B N 1
ATOM 4908 C CA . GLY B 2 309 ? -23.024 -36.149 37.815 1.00 23.30 309 GLY B CA 1
ATOM 4909 C C . GLY B 2 309 ? -23.119 -34.659 37.554 1.00 21.19 309 GLY B C 1
ATOM 4910 O O . GLY B 2 309 ? -22.287 -34.093 36.835 1.00 20.16 309 GLY B O 1
ATOM 4911 N N . VAL B 2 310 ? -24.135 -34.015 38.130 1.00 21.72 310 VAL B N 1
ATOM 4912 C CA . VAL B 2 310 ? -24.300 -32.584 37.936 1.00 17.18 310 VAL B CA 1
ATOM 4913 C C . VAL B 2 310 ? -23.524 -31.798 38.985 1.00 12.76 310 VAL B C 1
ATOM 4914 O O . VAL B 2 310 ? -23.654 -32.058 40.192 1.00 16.05 310 VAL B O 1
ATOM 4918 N N . VAL B 2 311 ? -22.694 -30.859 38.526 1.00 15.96 311 VAL B N 1
ATOM 4919 C CA . VAL B 2 311 ? -21.863 -30.043 39.422 1.00 14.61 311 VAL B CA 1
ATOM 4920 C C . VAL B 2 311 ? -22.120 -28.596 39.072 1.00 13.45 311 VAL B C 1
ATOM 4921 O O . VAL B 2 311 ? -22.312 -28.266 37.883 1.00 21.05 311 VAL B O 1
ATOM 4925 N N . VAL B 2 312 ? -22.152 -27.722 40.078 1.00 17.41 312 VAL B N 1
ATOM 4926 C CA . VAL B 2 312 ? -22.325 -26.296 39.799 1.00 11.33 312 VAL B CA 1
ATOM 4927 C C . VAL B 2 312 ? -21.177 -25.506 40.421 1.00 15.66 312 VAL B C 1
ATOM 4928 O O . VAL B 2 312 ? -20.786 -25.767 41.576 1.00 16.15 312 VAL B O 1
ATOM 4932 N N . SER B 2 313 ? -20.655 -24.539 39.660 1.00 11.57 313 SER B N 1
ATOM 4933 C CA . SER B 2 313 ? -19.536 -23.712 40.102 1.00 14.66 313 SER B CA 1
ATOM 4934 C C . SER B 2 313 ? -19.838 -22.227 39.999 1.00 16.72 313 SER B C 1
ATOM 4935 O O . SER B 2 313 ? -20.662 -21.805 39.168 1.00 19.12 313 SER B O 1
ATOM 4938 N N . SER B 2 314 ? -19.171 -21.422 40.824 1.00 14.33 314 SER B N 1
ATOM 4939 C CA . SER B 2 314 ? -19.278 -19.973 40.672 1.00 17.94 314 SER B CA 1
ATOM 4940 C C . SER B 2 314 ? -17.913 -19.348 40.837 1.00 19.00 314 SER B C 1
ATOM 4941 O O . SER B 2 314 ? -16.995 -19.955 41.429 1.00 18.27 314 SER B O 1
ATOM 4944 N N . GLY B 2 315 ? -17.757 -18.124 40.340 1.00 24.61 315 GLY B N 1
ATOM 4945 C CA . GLY B 2 315 ? -16.457 -17.496 40.451 1.00 22.30 315 GLY B CA 1
ATOM 4946 C C . GLY B 2 315 ? -16.390 -15.987 40.352 1.00 25.70 315 GLY B C 1
ATOM 4947 O O . GLY B 2 315 ? -17.406 -15.281 40.312 1.00 18.34 315 GLY B O 1
ATOM 4948 N N . SER B 2 316 ? -15.152 -15.508 40.299 1.00 14.90 316 SER B N 1
ATOM 4949 C CA . SER B 2 316 ? -14.839 -14.088 40.268 1.00 24.20 316 SER B CA 1
ATOM 4950 C C . SER B 2 316 ? -15.003 -13.537 38.871 1.00 16.61 316 SER B C 1
ATOM 4951 O O . SER B 2 316 ? -14.793 -12.345 38.645 1.00 24.86 316 SER B O 1
ATOM 4954 N N . ASP B 2 317 ? -15.369 -14.394 37.922 1.00 22.11 317 ASP B N 1
ATOM 4955 C CA . ASP B 2 317 ? -15.705 -13.888 36.595 1.00 24.84 317 ASP B CA 1
ATOM 4956 C C . ASP B 2 317 ? -17.198 -13.501 36.521 1.00 24.86 317 ASP B C 1
ATOM 4957 O O . ASP B 2 317 ? -17.706 -13.210 35.439 1.00 27.24 317 ASP B O 1
ATOM 4962 N N . ASN B 2 318 ? -17.878 -13.520 37.675 1.00 21.10 318 ASN B N 1
ATOM 4963 C CA . ASN B 2 318 ? -19.303 -13.142 37.798 1.00 16.66 318 ASN B CA 1
ATOM 4964 C C . ASN B 2 318 ? -20.253 -14.204 37.277 1.00 23.25 318 ASN B C 1
ATOM 4965 O O . ASN B 2 318 ? -21.460 -13.954 37.177 1.00 26.78 318 ASN B O 1
ATOM 4970 N N . ARG B 2 319 ? -19.723 -15.379 36.938 1.00 24.02 319 ARG B N 1
ATOM 4971 C CA . ARG B 2 319 ? -20.554 -16.432 36.355 1.00 21.40 319 ARG B CA 1
ATOM 4972 C C . ARG B 2 319 ? -20.832 -17.579 37.316 1.00 21.34 319 ARG B C 1
ATOM 4973 O O . ARG B 2 319 ? -20.041 -17.858 38.230 1.00 22.87 319 ARG B O 1
ATOM 4981 N N . LEU B 2 320 ? -21.967 -18.241 37.102 1.00 17.21 320 LEU B N 1
ATOM 4982 C CA . LEU B 2 320 ? -22.184 -19.576 37.642 1.00 16.98 320 LEU B CA 1
ATOM 4983 C C . LEU B 2 320 ? -22.275 -20.525 36.456 1.00 18.35 320 LEU B C 1
ATOM 4984 O O . LEU B 2 320 ? -22.828 -20.170 35.407 1.00 16.99 320 LEU B O 1
ATOM 4989 N N . MET B 2 321 ? -21.711 -21.720 36.602 1.00 16.93 321 MET B N 1
ATOM 4990 C CA . MET B 2 321 ? -21.762 -22.686 35.512 1.00 18.76 321 MET B CA 1
ATOM 4991 C C . MET B 2 321 ? -22.248 -24.034 36.030 1.00 21.12 321 MET B C 1
ATOM 4992 O O . MET B 2 321 ? -21.939 -24.432 37.165 1.00 24.62 321 MET B O 1
ATOM 4997 N N . MET B 2 322 ? -23.041 -24.712 35.206 1.00 17.60 322 MET B N 1
ATOM 4998 C CA . MET B 2 322 ? -23.571 -26.014 35.566 1.00 14.78 322 MET B CA 1
ATOM 4999 C C . MET B 2 322 ? -22.930 -27.048 34.647 1.00 22.14 322 MET B C 1
ATOM 5000 O O . MET B 2 322 ? -22.808 -26.839 33.428 1.00 20.45 322 MET B O 1
ATOM 5005 N N . TRP B 2 323 ? -22.496 -28.154 35.237 1.00 18.79 323 TRP B N 1
ATOM 5006 C CA . TRP B 2 323 ? -21.710 -29.133 34.507 1.00 18.15 323 TRP B CA 1
ATOM 5007 C C . TRP B 2 323 ? -22.339 -30.522 34.614 1.00 16.86 323 TRP B C 1
ATOM 5008 O O . TRP B 2 323 ? -22.924 -30.868 35.654 1.00 18.61 323 TRP B O 1
ATOM 5019 N N . ASP B 2 324 ? -22.213 -31.307 33.545 1.00 19.59 324 ASP B N 1
ATOM 5020 C CA . ASP B 2 324 ? -22.631 -32.703 33.571 1.00 18.75 324 ASP B CA 1
ATOM 5021 C C . ASP B 2 324 ? -21.413 -33.596 33.347 1.00 19.14 324 ASP B C 1
ATOM 5022 O O . ASP B 2 324 ? -20.908 -33.706 32.218 1.00 20.49 324 ASP B O 1
ATOM 5027 N N . LEU B 2 325 ? -20.954 -34.254 34.409 1.00 14.75 325 LEU B N 1
ATOM 5028 C CA . LEU B 2 325 ? -19.762 -35.109 34.310 1.00 18.23 325 LEU B CA 1
ATOM 5029 C C . LEU B 2 325 ? -19.950 -36.261 33.326 1.00 23.69 325 LEU B C 1
ATOM 5030 O O . LEU B 2 325 ? -18.963 -36.797 32.783 1.00 16.91 325 LEU B O 1
ATOM 5035 N N . LYS B 2 326 ? -21.204 -36.658 33.108 1.00 15.93 326 LYS B N 1
ATOM 5036 C CA . LYS B 2 326 ? -21.501 -37.739 32.168 1.00 16.87 326 LYS B CA 1
ATOM 5037 C C . LYS B 2 326 ? -21.301 -37.317 30.712 1.00 19.22 326 LYS B C 1
ATOM 5038 O O . LYS B 2 326 ? -21.364 -38.163 29.807 1.00 21.85 326 LYS B O 1
ATOM 5044 N N . GLN B 2 327 ? -21.069 -36.023 30.469 1.00 18.40 327 GLN B N 1
ATOM 5045 C CA . GLN B 2 327 ? -20.779 -35.573 29.096 1.00 18.72 327 GLN B CA 1
ATOM 5046 C C . GLN B 2 327 ? -19.296 -35.293 28.880 1.00 18.31 327 GLN B C 1
ATOM 5047 O O . GLN B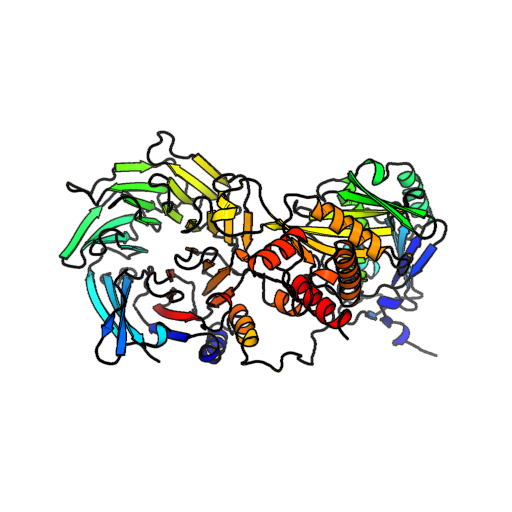 2 327 ? -18.892 -34.914 27.780 1.00 22.26 327 GLN B O 1
ATOM 5053 N N . ILE B 2 328 ? -18.480 -35.472 29.916 1.00 18.43 328 ILE B N 1
ATOM 5054 C CA . ILE B 2 328 ? -17.030 -35.313 29.728 1.00 20.74 328 ILE B CA 1
ATOM 5055 C C . ILE B 2 328 ? -16.588 -36.243 28.610 1.00 21.29 328 ILE B C 1
ATOM 5056 O O . ILE B 2 328 ? -16.966 -37.422 28.577 1.00 29.78 328 ILE B O 1
ATOM 5061 N N . GLY B 2 329 ? -15.848 -35.695 27.655 1.00 20.15 329 GLY B N 1
ATOM 5062 C CA . GLY B 2 329 ? -15.390 -36.471 26.519 1.00 23.38 329 GLY B CA 1
ATOM 5063 C C . GLY B 2 329 ? -16.416 -36.817 25.446 1.00 29.79 329 GLY B C 1
ATOM 5064 O O . GLY B 2 329 ? -16.051 -37.443 24.457 1.00 26.39 329 GLY B O 1
ATOM 5065 N N . ALA B 2 330 ? -17.680 -36.426 25.617 1.00 23.10 330 ALA B N 1
ATOM 5066 C CA . ALA B 2 330 ? -18.693 -36.707 24.589 1.00 22.08 330 ALA B CA 1
ATOM 5067 C C . ALA B 2 330 ? -18.328 -36.091 23.235 1.00 27.48 330 ALA B C 1
ATOM 5068 O O . ALA B 2 330 ? -17.711 -35.031 23.185 1.00 36.34 330 ALA B O 1
ATOM 5070 N N . GLU B 2 331 ? -18.699 -36.760 22.142 1.00 27.55 331 GLU B N 1
ATOM 5071 C CA . GLU B 2 331 ? -18.476 -36.225 20.795 1.00 33.22 331 GLU B CA 1
ATOM 5072 C C . GLU B 2 331 ? -19.387 -35.022 20.507 1.00 32.81 331 GLU B C 1
ATOM 5073 O O . GLU B 2 331 ? -20.570 -35.036 20.851 1.00 28.14 331 GLU B O 1
ATOM 5079 N N . GLN B 2 332 ? -18.830 -33.984 19.887 1.00 32.14 332 GLN B N 1
ATOM 5080 C CA . GLN B 2 332 ? -19.594 -32.783 19.535 1.00 34.75 332 GLN B CA 1
ATOM 5081 C C . GLN B 2 332 ? -19.465 -32.483 18.051 1.00 39.06 332 GLN B C 1
ATOM 5082 O O . GLN B 2 332 ? -18.523 -32.937 17.400 1.00 41.42 332 GLN B O 1
ATOM 5088 N N . THR B 2 333 ? -20.403 -31.700 17.523 1.00 38.71 333 THR B N 1
ATOM 5089 C CA . THR B 2 333 ? -20.238 -31.094 16.200 1.00 39.20 333 THR B CA 1
ATOM 5090 C C . THR B 2 333 ? -19.317 -29.883 16.364 1.00 39.88 333 THR B C 1
ATOM 5091 O O . THR B 2 333 ? -19.175 -29.367 17.486 1.00 37.40 333 THR B O 1
ATOM 5095 N N . PRO B 2 334 ? -18.679 -29.431 15.264 1.00 44.30 334 PRO B N 1
ATOM 5096 C CA . PRO B 2 334 ? -17.746 -28.298 15.361 1.00 45.35 334 PRO B CA 1
ATOM 5097 C C . PRO B 2 334 ? -18.410 -27.024 15.882 1.00 42.80 334 PRO B C 1
ATOM 5098 O O . PRO B 2 334 ? -17.798 -26.313 16.687 1.00 43.29 334 PRO B O 1
ATOM 5102 N N . ASP B 2 335 ? -19.638 -26.749 15.443 1.00 37.76 335 ASP B N 1
ATOM 5103 C CA . ASP B 2 335 ? -20.356 -25.562 15.900 1.00 41.87 335 ASP B CA 1
ATOM 5104 C C . ASP B 2 335 ? -20.650 -25.659 17.384 1.00 39.63 335 ASP B C 1
ATOM 5105 O O . ASP B 2 335 ? -20.586 -24.665 18.116 1.00 43.18 335 ASP B O 1
ATOM 5110 N N . ASP B 2 336 ? -20.971 -26.868 17.825 1.00 37.14 336 ASP B N 1
ATOM 5111 C CA . ASP B 2 336 ? -21.235 -27.113 19.232 1.00 36.31 336 ASP B CA 1
ATOM 5112 C C . ASP B 2 336 ? -19.971 -26.907 20.081 1.00 28.67 336 ASP B C 1
ATOM 5113 O O . ASP B 2 336 ? -20.024 -26.297 21.150 1.00 28.90 336 ASP B O 1
ATOM 5118 N N . ALA B 2 337 ? -18.836 -27.414 19.603 1.00 28.30 337 ALA B N 1
ATOM 5119 C CA . ALA B 2 337 ? -17.574 -27.285 20.340 1.00 34.74 337 ALA B CA 1
ATOM 5120 C C . ALA B 2 337 ? -17.145 -25.825 20.482 1.00 34.58 337 ALA B C 1
ATOM 5121 O O . ALA B 2 337 ? -16.416 -25.475 21.411 1.00 30.27 337 ALA B O 1
ATOM 5123 N N . GLU B 2 338 ? -17.587 -24.982 19.550 1.00 34.07 338 GLU B N 1
ATOM 5124 C CA . GLU B 2 338 ? -17.270 -23.560 19.599 1.00 36.86 338 GLU B CA 1
ATOM 5125 C C . GLU B 2 338 ? -17.861 -22.874 20.833 1.00 41.47 338 GLU B C 1
ATOM 5126 O O . GLU B 2 338 ? -17.345 -21.845 21.268 1.00 39.54 338 GLU B O 1
ATOM 5132 N N . ASP B 2 339 ? -18.931 -23.439 21.396 1.00 40.16 339 ASP B N 1
ATOM 5133 C CA . ASP B 2 339 ? -19.576 -22.842 22.571 1.00 32.80 339 ASP B CA 1
ATOM 5134 C C . ASP B 2 339 ? -19.048 -23.388 23.894 1.00 35.94 339 ASP B C 1
ATOM 5135 O O . ASP B 2 339 ? -19.516 -22.988 24.964 1.00 46.07 339 ASP B O 1
ATOM 5140 N N . GLY B 2 340 ? -18.100 -24.316 23.838 1.00 32.60 340 GLY B N 1
ATOM 5141 C CA . GLY B 2 340 ? -17.545 -24.860 25.067 1.00 30.25 340 GLY B CA 1
ATOM 5142 C C . GLY B 2 340 ? -17.429 -26.371 25.074 1.00 29.51 340 GLY B C 1
ATOM 5143 O O . GLY B 2 340 ? -17.931 -27.045 24.168 1.00 33.98 340 GLY B O 1
ATOM 5144 N N . VAL B 2 341 ? -16.750 -26.895 26.093 1.00 26.27 341 VAL B N 1
ATOM 5145 C CA . VAL B 2 341 ? -16.615 -28.339 26.293 1.00 21.44 341 VAL B CA 1
ATOM 5146 C C . VAL B 2 341 ? -17.990 -28.996 26.483 1.00 24.99 341 VAL B C 1
ATOM 5147 O O . VAL B 2 341 ? -18.929 -28.352 26.960 1.00 22.60 341 VAL B O 1
ATOM 5151 N N . PRO B 2 342 ? -18.117 -30.279 26.097 1.00 27.69 342 PRO B N 1
ATOM 5152 C CA . PRO B 2 342 ? -19.443 -30.914 26.160 1.00 22.33 342 PRO B CA 1
ATOM 5153 C C . PRO B 2 342 ? -20.049 -30.969 27.571 1.00 25.68 342 PRO B C 1
ATOM 5154 O O . PRO B 2 342 ? -21.274 -30.942 27.672 1.00 22.91 342 PRO B O 1
ATOM 5158 N N . GLU B 2 343 ? -19.230 -31.018 28.624 1.00 21.37 343 GLU B N 1
ATOM 5159 C CA . GLU B 2 343 ? -19.759 -31.120 29.995 1.00 19.69 343 GLU B CA 1
ATOM 5160 C C . GLU B 2 343 ? -20.432 -29.842 30.488 1.00 20.56 343 GLU B C 1
ATOM 5161 O O . GLU B 2 343 ? -21.127 -29.850 31.512 1.00 22.22 343 GLU B O 1
ATOM 5167 N N . LEU B 2 344 ? -20.222 -28.739 29.770 1.00 21.14 344 LEU B N 1
ATOM 5168 C CA . LEU B 2 344 ? -20.879 -27.486 30.128 1.00 16.55 344 LEU B CA 1
ATOM 5169 C C . LEU B 2 344 ? -22.349 -27.537 29.715 1.00 22.36 344 LEU B C 1
ATOM 5170 O O . LEU B 2 344 ? -22.648 -27.685 28.521 1.00 22.00 344 LEU B O 1
ATOM 5175 N N . ILE B 2 345 ? -23.254 -27.425 30.698 1.00 22.72 345 ILE B N 1
ATOM 5176 C CA . ILE B 2 345 ? -24.715 -27.466 30.465 1.00 20.76 345 ILE B CA 1
ATOM 5177 C C . ILE B 2 345 ? -25.258 -26.075 30.218 1.00 22.47 345 ILE B C 1
ATOM 5178 O O . ILE B 2 345 ? -26.098 -25.854 29.331 1.00 24.81 345 ILE B O 1
ATOM 5183 N N . MET B 2 346 ? -24.828 -25.141 31.065 1.00 20.83 346 MET B N 1
ATOM 5184 C CA . MET B 2 346 ? -25.376 -23.790 31.026 1.00 26.63 346 MET B CA 1
ATOM 5185 C C . MET B 2 346 ? -24.555 -22.807 31.857 1.00 20.10 346 MET B C 1
ATOM 5186 O O . MET B 2 346 ? -23.944 -23.177 32.869 1.00 24.83 346 MET B O 1
ATOM 5191 N N . VAL B 2 347 ? -24.534 -21.562 31.397 1.00 18.17 347 VAL B N 1
ATOM 5192 C CA . VAL B 2 347 ? -23.885 -20.467 32.09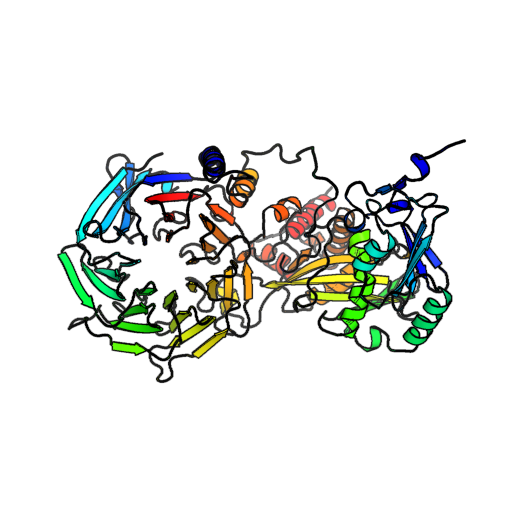7 1.00 23.85 347 VAL B CA 1
ATOM 5193 C C . VAL B 2 347 ? -24.972 -19.506 32.588 1.00 26.24 347 VAL B C 1
ATOM 5194 O O . VAL B 2 347 ? -25.848 -19.105 31.811 1.00 22.95 347 VAL B O 1
ATOM 5198 N N . HIS B 2 348 ? -24.942 -19.174 33.880 1.00 18.80 348 HIS B N 1
ATOM 5199 C CA . HIS B 2 348 ? -25.779 -18.101 34.405 1.00 16.11 348 HIS B CA 1
ATOM 5200 C C . HIS B 2 348 ? -24.953 -16.809 34.373 1.00 22.82 348 HIS B C 1
ATOM 5201 O O . HIS B 2 348 ? -23.948 -16.679 35.089 1.00 17.74 348 HIS B O 1
ATOM 5208 N N . ALA B 2 349 ? -25.350 -15.863 33.528 1.00 20.34 349 ALA B N 1
ATOM 5209 C CA . ALA B 2 349 ? -24.616 -14.608 33.421 1.00 21.54 349 ALA B CA 1
ATOM 5210 C C . ALA B 2 349 ? -25.427 -13.434 33.975 1.00 22.81 349 ALA B C 1
ATOM 5211 O O . ALA B 2 349 ? -25.203 -12.281 33.599 1.00 23.41 349 ALA B O 1
ATOM 5213 N N . GLY B 2 350 ? -26.355 -13.728 34.883 1.00 20.27 350 GLY B N 1
ATOM 5214 C CA . GLY B 2 350 ? -27.178 -12.692 35.487 1.00 21.85 350 GLY B CA 1
ATOM 5215 C C . GLY B 2 350 ? -26.466 -11.744 36.442 1.00 25.34 350 GLY B C 1
ATOM 5216 O O . GLY B 2 350 ? -26.945 -10.623 36.673 1.00 23.29 350 GLY B O 1
ATOM 5217 N N . HIS B 2 351 ? -25.332 -12.160 37.005 1.00 19.95 351 HIS B N 1
ATOM 5218 C CA . HIS B 2 351 ? -24.658 -11.298 37.982 1.00 21.97 351 HIS B CA 1
ATOM 5219 C C . HIS B 2 351 ? -23.720 -10.286 37.340 1.00 28.39 351 HIS B C 1
ATOM 5220 O O . HIS B 2 351 ? -23.168 -10.550 36.269 1.00 24.11 351 HIS B O 1
ATOM 5227 N N . ARG B 2 352 ? -23.553 -9.127 37.985 1.00 19.09 352 ARG B N 1
ATOM 5228 C CA . ARG B 2 352 ? -22.720 -8.066 37.423 1.00 27.58 352 ARG B CA 1
ATOM 5229 C C . ARG B 2 352 ? -21.450 -7.845 38.248 1.00 31.70 352 ARG B C 1
ATOM 5230 O O . ARG B 2 352 ? -20.751 -6.851 38.058 1.00 26.07 352 ARG B O 1
ATOM 5238 N N . SER B 2 353 ? -21.165 -8.766 39.167 1.00 29.73 353 SER B N 1
ATOM 5239 C CA . SER B 2 353 ? -19.963 -8.691 40.005 1.00 30.12 353 SER B CA 1
ATOM 5240 C C . SER B 2 353 ? -19.721 -10.097 40.539 1.00 27.15 353 SER B C 1
ATOM 5241 O O . SER B 2 353 ? -20.585 -10.968 40.366 1.00 17.79 353 SER B O 1
ATOM 5244 N N . SER B 2 354 ? -18.568 -10.332 41.175 1.00 18.46 354 SER B N 1
ATOM 5245 C CA . SER B 2 354 ? -18.210 -11.680 41.627 1.00 18.66 354 SER B CA 1
ATOM 5246 C C . SER B 2 354 ? -19.288 -12.293 42.508 1.00 18.82 354 SER B C 1
ATOM 5247 O O . SER B 2 354 ? -19.973 -11.593 43.269 1.00 22.29 354 SER B O 1
ATOM 5250 N N . VAL B 2 355 ? -19.458 -13.605 42.375 1.00 21.29 355 VAL B N 1
ATOM 5251 C CA . VAL B 2 355 ? -20.500 -14.320 43.094 1.00 19.67 355 VAL B CA 1
ATOM 5252 C C . VAL B 2 355 ? -19.987 -14.613 44.496 1.00 28.16 355 VAL B C 1
ATOM 5253 O O . VAL B 2 355 ? -18.936 -15.261 44.648 1.00 21.13 355 VAL B O 1
ATOM 5257 N N . ASN B 2 356 ? -20.691 -14.126 45.518 1.00 19.50 356 ASN B N 1
ATOM 5258 C CA . ASN B 2 356 ? -20.285 -14.405 46.902 1.00 13.21 356 ASN B CA 1
ATOM 5259 C C . ASN B 2 356 ? -20.560 -15.839 47.310 1.00 24.81 356 ASN B C 1
ATOM 5260 O O . ASN B 2 356 ? -19.730 -16.466 47.967 1.00 18.20 356 ASN B O 1
ATOM 5265 N N . ASP B 2 357 ? -21.728 -16.352 46.918 1.00 11.74 357 ASP B N 1
ATOM 5266 C CA . ASP B 2 357 ? -22.168 -17.676 47.344 1.00 14.62 357 ASP B CA 1
ATOM 5267 C C . ASP B 2 357 ? -23.413 -18.059 46.521 1.00 20.05 357 ASP B C 1
ATOM 5268 O O . ASP B 2 357 ? -24.065 -17.197 45.894 1.00 16.03 357 ASP B O 1
ATOM 5273 N N . PHE B 2 358 ? -23.731 -19.348 46.498 1.00 17.09 358 PHE B N 1
ATOM 5274 C CA . PHE B 2 358 ? -24.942 -19.797 45.832 1.00 18.65 358 PHE B CA 1
ATOM 5275 C C . PHE B 2 358 ? -25.361 -21.089 46.521 1.00 18.69 358 PHE B C 1
ATOM 5276 O O . PHE B 2 358 ? -24.545 -21.714 47.191 1.00 14.70 358 PHE B O 1
ATOM 5284 N N . ASP B 2 359 ? -26.617 -21.494 46.357 1.00 14.08 359 ASP B N 1
ATOM 5285 C CA . ASP B 2 359 ? -27.068 -22.771 46.913 1.00 15.90 359 ASP B CA 1
ATOM 5286 C C . ASP B 2 359 ? -28.131 -23.399 46.012 1.00 14.60 359 ASP B C 1
ATOM 5287 O O . ASP B 2 359 ? -29.021 -22.705 45.498 1.00 18.21 359 ASP B O 1
ATOM 5292 N N . LEU B 2 360 ? -28.017 -24.710 45.813 1.00 16.18 360 LEU B N 1
ATOM 5293 C CA . LEU B 2 360 ? -29.014 -25.492 45.092 1.00 16.67 360 LEU B CA 1
ATOM 5294 C C . LEU B 2 360 ? -30.134 -25.851 46.061 1.00 19.40 360 LEU B C 1
ATOM 5295 O O . LEU B 2 360 ? -29.877 -26.374 47.159 1.00 16.39 360 LEU B O 1
ATOM 5300 N N . ASN B 2 361 ? -31.371 -25.585 45.664 1.00 15.88 361 ASN B N 1
ATOM 5301 C CA . ASN B 2 361 ? -32.511 -25.913 46.518 1.00 16.86 361 ASN B CA 1
ATOM 5302 C C . ASN B 2 361 ? -32.678 -27.435 46.628 1.00 15.38 361 ASN B C 1
ATOM 5303 O O . ASN B 2 361 ? -32.840 -28.127 45.617 1.00 18.28 361 ASN B O 1
ATOM 5308 N N . PRO B 2 362 ? -32.649 -27.963 47.860 1.00 17.87 362 PRO B N 1
ATOM 5309 C CA . PRO B 2 362 ? -32.751 -29.423 48.011 1.00 19.75 362 PRO B CA 1
ATOM 5310 C C . PRO B 2 362 ? -34.158 -29.995 47.805 1.00 20.52 362 PRO B C 1
ATOM 5311 O O . PRO B 2 362 ? -34.284 -31.213 47.665 1.00 19.19 362 PRO B O 1
ATOM 5315 N N . GLN B 2 363 ? -35.196 -29.159 47.766 1.00 23.93 363 GLN B N 1
ATOM 5316 C CA . GLN B 2 363 ? -36.552 -29.687 47.592 1.00 21.39 363 GLN B CA 1
ATOM 5317 C C . GLN B 2 363 ? -37.020 -29.512 46.153 1.00 25.82 363 GLN B C 1
ATOM 5318 O O . GLN B 2 363 ? -37.903 -30.239 45.700 1.00 20.52 363 GLN B O 1
ATOM 5324 N N . ILE B 2 364 ? -36.446 -28.534 45.446 1.00 18.76 364 ILE B N 1
ATOM 5325 C CA . ILE B 2 364 ? -36.913 -28.188 44.095 1.00 14.71 364 ILE B CA 1
ATOM 5326 C C . ILE B 2 364 ? -35.722 -28.246 43.123 1.00 18.33 364 ILE B C 1
ATOM 5327 O O . ILE B 2 364 ? -34.892 -27.314 43.077 1.00 18.96 364 ILE B O 1
ATOM 5332 N N . PRO B 2 365 ? -35.625 -29.354 42.360 1.00 16.25 365 PRO B N 1
ATOM 5333 C CA . PRO B 2 365 ? -34.456 -29.597 41.493 1.00 24.90 365 PRO B CA 1
ATOM 5334 C C . PRO B 2 365 ? -34.294 -28.443 40.505 1.00 16.61 365 PRO B C 1
ATOM 5335 O O . PRO B 2 365 ? -35.311 -28.005 39.948 1.00 17.88 365 PRO B O 1
ATOM 5339 N N . TRP B 2 366 ? -33.067 -27.934 40.358 1.00 18.99 366 TRP B N 1
ATOM 5340 C CA . TRP B 2 366 ? -32.695 -26.848 39.433 1.00 19.71 366 TRP B CA 1
ATOM 5341 C C . TRP B 2 366 ? -33.004 -25.415 39.902 1.00 20.38 366 TRP B C 1
ATOM 5342 O O . TRP B 2 366 ? -32.685 -24.460 39.183 1.00 19.47 366 TRP B O 1
ATOM 5353 N N . LEU B 2 367 ? -33.614 -25.260 41.082 1.00 17.21 367 LEU B N 1
ATOM 5354 C CA . LEU B 2 367 ? -33.798 -23.925 41.675 1.00 16.91 367 LEU B CA 1
ATOM 5355 C C . LEU B 2 367 ? -32.511 -23.522 42.382 1.00 15.72 367 LEU B C 1
ATOM 5356 O O . LEU B 2 367 ? -31.957 -24.301 43.166 1.00 18.44 367 LEU B O 1
ATOM 5361 N N . VAL B 2 368 ? -32.024 -22.317 42.090 1.00 16.63 368 VAL B N 1
ATOM 5362 C CA . VAL B 2 368 ? -30.740 -21.842 42.617 1.00 20.36 368 VAL B CA 1
ATOM 5363 C C . VAL B 2 368 ? -30.958 -20.480 43.260 1.00 19.45 368 VAL B C 1
ATOM 5364 O O . VAL B 2 368 ? -31.799 -19.702 42.798 1.00 22.61 368 VAL B O 1
ATOM 5368 N N . ALA B 2 369 ? -30.234 -20.194 44.338 1.00 12.82 369 ALA B N 1
ATOM 5369 C CA . ALA B 2 369 ? -30.182 -18.822 44.837 1.00 15.53 369 ALA B CA 1
ATOM 5370 C C . ALA B 2 369 ? -28.717 -18.449 44.774 1.00 18.27 369 ALA B C 1
ATOM 5371 O O . ALA B 2 369 ? -27.874 -19.238 45.196 1.00 15.60 369 ALA B O 1
ATOM 5373 N N . SER B 2 370 ? -28.403 -17.279 44.219 1.00 15.26 370 SER B N 1
ATOM 5374 C CA . SER B 2 370 ? -27.011 -16.834 44.172 1.00 17.94 370 SER B CA 1
ATOM 5375 C C . SER B 2 370 ? -26.956 -15.353 44.484 1.00 18.48 370 SER B C 1
ATOM 5376 O O . SER B 2 370 ? -27.852 -14.584 44.078 1.00 17.26 370 SER B O 1
ATOM 5379 N N . ALA B 2 371 ? -25.915 -14.961 45.217 1.00 16.92 371 ALA B N 1
ATOM 5380 C CA . ALA B 2 371 ? -25.726 -13.570 45.622 1.00 23.06 371 ALA B CA 1
ATOM 5381 C C . ALA B 2 371 ? -24.385 -13.058 45.113 1.00 22.72 371 ALA B C 1
ATOM 5382 O O . ALA B 2 371 ? -23.367 -13.773 45.164 1.00 16.72 371 ALA B O 1
ATOM 5384 N N . GLU B 2 372 ? -24.364 -11.810 44.659 1.00 16.72 372 GLU B N 1
ATOM 5385 C CA . GLU B 2 372 ? -23.114 -11.234 44.155 1.00 21.47 372 GLU B CA 1
ATOM 5386 C C . GLU B 2 372 ? -22.593 -10.127 45.070 1.00 22.32 372 GLU B C 1
ATOM 5387 O O . GLU B 2 372 ? -23.317 -9.615 45.937 1.00 21.82 372 GLU B O 1
ATOM 5393 N N . GLU B 2 373 ? -21.333 -9.755 44.853 1.00 22.49 373 GLU B N 1
ATOM 5394 C CA . GLU B 2 373 ? -20.639 -8.731 45.637 1.00 22.74 373 GLU B CA 1
ATOM 5395 C C . GLU B 2 373 ? -21.430 -7.423 45.772 1.00 20.74 373 GLU B C 1
ATOM 5396 O O . GLU B 2 373 ? -21.506 -6.844 46.863 1.00 28.24 373 GLU B O 1
ATOM 5402 N N . GLU B 2 374 ? -21.997 -6.954 44.662 1.00 23.11 374 GLU B N 1
ATOM 5403 C CA . GLU B 2 374 ? -22.719 -5.676 44.655 1.00 28.16 374 GLU B CA 1
ATOM 5404 C C . GLU B 2 374 ? -24.224 -5.818 44.946 1.00 32.52 374 GLU B C 1
ATOM 5405 O O . GLU B 2 374 ? -25.070 -5.376 44.159 1.00 31.01 374 GLU B O 1
ATOM 5411 N N . ASN B 2 375 ? -24.540 -6.456 46.074 1.00 32.28 375 ASN B N 1
ATOM 5412 C CA . ASN B 2 375 ? -25.869 -6.369 46.698 1.00 26.26 375 ASN B CA 1
ATOM 5413 C C . ASN B 2 375 ? -27.042 -7.062 45.992 1.00 32.96 375 ASN B C 1
ATOM 5414 O O . ASN B 2 375 ? -28.194 -6.861 46.377 1.00 47.07 375 ASN B O 1
ATOM 5419 N N . ILE B 2 376 ? -26.766 -7.863 44.969 1.00 22.29 376 ILE B N 1
ATOM 5420 C CA . ILE B 2 376 ? -27.848 -8.510 44.235 1.00 23.58 376 ILE B CA 1
ATOM 5421 C C . ILE B 2 376 ? -28.011 -9.962 44.648 1.00 27.35 376 ILE B C 1
ATOM 5422 O O . ILE B 2 376 ? -27.035 -10.712 44.717 1.00 22.02 376 ILE B O 1
ATOM 5427 N N . LEU B 2 377 ? -29.249 -10.345 44.944 1.00 21.40 377 LEU B N 1
ATOM 5428 C CA . LEU B 2 377 ? -29.586 -11.742 45.143 1.00 19.30 377 LEU B CA 1
ATOM 5429 C C . LEU B 2 377 ? -30.510 -12.145 44.009 1.00 21.60 377 LEU B C 1
ATOM 5430 O O . LEU B 2 377 ? -31.500 -11.456 43.718 1.00 20.74 377 LEU B O 1
ATOM 5435 N N . GLN B 2 378 ? -30.178 -13.247 43.348 1.00 21.17 378 GLN B N 1
ATOM 5436 C CA . GLN B 2 378 ? -31.032 -13.749 42.288 1.00 21.97 378 GLN B CA 1
ATOM 5437 C C . GLN B 2 378 ? -31.527 -15.132 42.640 1.00 21.00 378 GLN B C 1
ATOM 5438 O O . GLN B 2 378 ? -30.788 -15.950 43.193 1.00 21.10 378 GLN B O 1
ATOM 5444 N N . VAL B 2 379 ? -32.801 -15.372 42.353 1.00 20.30 379 VAL B N 1
ATOM 5445 C CA . VAL B 2 379 ? -33.370 -16.698 42.521 1.00 22.41 379 VAL B CA 1
ATOM 5446 C C . VAL B 2 379 ? -33.803 -17.101 41.128 1.00 20.75 379 VAL B C 1
ATOM 5447 O O . VAL B 2 379 ? -34.552 -16.364 40.466 1.00 23.44 379 VAL B O 1
ATOM 5451 N N . TRP B 2 380 ? -33.318 -18.251 40.674 1.00 19.42 380 TRP B N 1
ATOM 5452 C CA . TRP B 2 380 ? -33.511 -18.631 39.282 1.00 25.01 380 TRP B CA 1
ATOM 5453 C C . TRP B 2 380 ? -33.564 -20.131 39.032 1.00 22.80 380 TRP B C 1
ATOM 5454 O O . TRP B 2 380 ? -32.989 -20.928 39.785 1.00 19.93 380 TRP B O 1
ATOM 5465 N N . LYS B 2 381 ? -34.247 -20.500 37.950 1.00 24.75 381 LYS B N 1
ATOM 5466 C CA . LYS B 2 381 ? -34.308 -21.891 37.529 1.00 28.06 381 LYS B CA 1
ATOM 5467 C C . LYS B 2 381 ? -34.178 -21.972 36.006 1.00 22.25 381 LYS B C 1
ATOM 5468 O O . LYS B 2 381 ? -34.935 -21.317 35.282 1.00 20.77 381 LYS B O 1
ATOM 5474 N N . CYS B 2 382 ? -33.225 -22.776 35.532 1.00 18.85 382 CYS B N 1
ATOM 5475 C CA . CYS B 2 382 ? -32.976 -22.926 34.100 1.00 25.70 382 CYS B CA 1
ATOM 5476 C C . CYS B 2 382 ? -34.191 -23.493 33.389 1.00 28.83 382 CYS B C 1
ATOM 5477 O O . CYS B 2 382 ? -35.100 -24.042 34.017 1.00 28.11 382 CYS B O 1
ATOM 5480 N N . SER B 2 383 ? -34.199 -23.373 32.069 1.00 22.13 383 SER B N 1
ATOM 5481 C CA . SER B 2 383 ? -35.321 -23.867 31.271 1.00 29.06 383 SER B CA 1
ATOM 5482 C C . SER B 2 383 ? -35.500 -25.381 31.433 1.00 25.44 383 SER B C 1
ATOM 5483 O O . SER B 2 383 ? -34.529 -26.130 31.372 1.00 28.83 383 SER B O 1
ATOM 5486 N N . HIS B 2 384 ? -36.741 -25.820 31.651 1.00 31.00 384 HIS B N 1
ATOM 5487 C CA . HIS B 2 384 ? -37.052 -27.251 31.731 1.00 33.02 384 HIS B CA 1
ATOM 5488 C C . HIS B 2 384 ? -36.844 -27.929 30.380 1.00 34.18 384 HIS B C 1
ATOM 5489 O O . HIS B 2 384 ? -36.890 -29.158 30.286 1.00 41.96 384 HIS B O 1
ATOM 5496 N N . SER B 2 385 ? -36.660 -27.124 29.335 1.00 30.12 385 SER B N 1
ATOM 5497 C CA . SER B 2 385 ? -36.408 -27.645 27.996 1.00 35.51 385 SER B CA 1
ATOM 5498 C C . SER B 2 385 ? -34.979 -28.172 27.826 1.00 35.82 385 SER B C 1
ATOM 5499 O O . SER B 2 385 ? -34.706 -28.952 26.912 1.00 36.01 385 SER B O 1
ATOM 5502 N N . LEU B 2 386 ? -34.070 -27.743 28.699 1.00 30.52 386 LEU B N 1
ATOM 5503 C CA . LEU B 2 386 ? -32.718 -28.302 28.717 1.00 35.52 386 LEU B CA 1
ATOM 5504 C C . LEU B 2 386 ? -32.762 -29.820 28.933 1.00 41.83 386 LEU B C 1
ATOM 5505 O O . LEU B 2 386 ? -33.395 -30.298 29.876 1.00 40.21 386 LEU B O 1
ATOM 5510 N N . PRO B 2 387 ? -32.075 -30.577 28.059 1.00 54.97 387 PRO B N 1
ATOM 5511 C CA . PRO B 2 387 ? -32.077 -32.048 28.077 1.00 55.19 387 PRO B CA 1
ATOM 5512 C C . PRO B 2 387 ? -31.723 -32.635 29.443 1.00 48.29 387 PRO B C 1
ATOM 5513 O O . PRO B 2 387 ? -32.250 -33.686 29.808 1.00 52.12 387 PRO B O 1
ATOM 5517 N N . ILE B 2 388 ? -30.856 -31.962 30.193 1.00 42.25 388 ILE B N 1
ATOM 5518 C CA . ILE B 2 388 ? -30.392 -32.497 31.474 1.00 43.85 388 ILE B CA 1
ATOM 5519 C C . ILE B 2 388 ? -31.508 -32.638 32.531 1.00 47.38 388 ILE B C 1
ATOM 5520 O O . ILE B 2 388 ? -31.433 -33.510 33.400 1.00 47.50 388 ILE B O 1
ATOM 5525 N N . VAL B 2 389 ? -32.539 -31.794 32.468 1.00 51.53 389 VAL B N 1
ATOM 5526 C CA . VAL B 2 389 ? -33.635 -31.923 33.435 1.00 59.17 389 VAL B CA 1
ATOM 5527 C C . VAL B 2 389 ? -34.635 -33.010 33.005 1.00 66.03 389 VAL B C 1
ATOM 5528 O O . VAL B 2 389 ? -35.337 -33.594 33.839 1.00 67.21 389 VAL B O 1
ATOM 5532 N N . GLY B 2 390 ? -34.669 -33.292 31.705 1.00 71.74 390 GLY B N 1
ATOM 5533 C CA . GLY B 2 390 ? -35.442 -34.402 31.172 1.00 81.23 390 GLY B CA 1
ATOM 5534 C C . GLY B 2 390 ? -36.930 -34.319 31.453 1.00 86.97 390 GLY B C 1
ATOM 5535 O O . GLY B 2 390 ? -37.464 -35.095 32.247 1.00 90.27 390 GLY B O 1
ATOM 5536 N N . GLY C 3 1 ? -7.652 -25.958 26.045 1.00 50.29 9 GLY C N 1
ATOM 5537 C CA . GLY C 3 1 ? -7.915 -26.906 24.977 1.00 46.78 9 GLY C CA 1
ATOM 5538 C C . GLY C 3 1 ? -7.429 -28.308 25.303 1.00 44.23 9 GLY C C 1
ATOM 5539 O O . GLY C 3 1 ? -6.597 -28.884 24.572 1.00 34.88 9 GLY C O 1
ATOM 5540 N N . LYS C 3 2 ? -7.945 -28.862 26.401 1.00 33.82 10 LYS C N 1
ATOM 5541 C CA . LYS C 3 2 ? -7.559 -30.203 26.833 1.00 31.59 10 LYS C CA 1
ATOM 5542 C C . LYS C 3 2 ? -7.856 -31.236 25.742 1.00 27.14 10 LYS C C 1
ATOM 5543 O O . LYS C 3 2 ? -9.022 -31.473 25.393 1.00 23.54 10 LYS C O 1
ATOM 5549 N N . GLY C 3 3 ? -6.798 -31.833 25.195 1.00 30.32 11 GLY C N 1
ATOM 5550 C CA . GLY C 3 3 ? -6.947 -32.879 24.195 1.00 22.90 11 GLY C CA 1
ATOM 5551 C C . GLY C 3 3 ? -7.446 -32.402 22.843 1.00 23.13 11 GLY C C 1
ATOM 5552 O O . GLY C 3 3 ? -7.894 -33.215 22.013 1.00 22.10 11 GLY C O 1
ATOM 5553 N N . LEU C 3 4 ? -7.377 -31.093 22.597 1.00 14.76 12 LEU C N 1
ATOM 5554 C CA . LEU C 3 4 ? -7.867 -30.569 21.321 1.00 22.53 12 LEU C CA 1
ATOM 5555 C C . LEU C 3 4 ? -6.782 -30.590 20.246 1.00 25.07 12 LEU C C 1
ATOM 5556 O O . LEU C 3 4 ? -5.650 -30.177 20.494 1.00 24.11 12 LEU C O 1
ATOM 5561 N N . GLY C 3 5 ? -7.136 -31.083 19.056 1.00 25.09 13 GLY C N 1
ATOM 5562 C CA . GLY C 3 5 ? -6.245 -31.021 17.908 1.00 23.01 13 GLY C CA 1
ATOM 5563 C C . GLY C 3 5 ? -6.851 -30.234 16.754 1.00 24.75 13 GLY C C 1
ATOM 5564 O O . GLY C 3 5 ? -6.172 -29.965 15.754 1.00 23.78 13 GLY C O 1
ATOM 5565 N N . LYS C 3 6 ? -8.124 -29.858 16.897 1.00 20.76 14 LYS C N 1
ATOM 5566 C CA . LYS C 3 6 ? -8.811 -29.049 15.892 1.00 24.12 14 LYS C CA 1
ATOM 5567 C C . LYS C 3 6 ? -9.508 -27.862 16.530 1.00 29.48 14 LYS C C 1
ATOM 5568 O O . LYS C 3 6 ? -10.612 -27.476 16.110 1.00 27.85 14 LYS C O 1
ATOM 5574 N N . GLY C 3 7 ? -8.857 -27.271 17.533 1.00 27.54 15 GLY C N 1
ATOM 5575 C CA . GLY C 3 7 ? -9.441 -26.156 18.257 1.00 27.41 15 GLY C CA 1
ATOM 5576 C C . GLY C 3 7 ? -9.013 -24.789 17.750 1.00 32.49 15 GLY C C 1
ATOM 5577 O O . GLY C 3 7 ? -9.281 -23.769 18.403 1.00 31.05 15 GLY C O 1
ATOM 5578 N N . GLY C 3 8 ? -8.359 -24.759 16.589 1.00 28.76 16 GLY C N 1
ATOM 5579 C CA . GLY C 3 8 ? -7.937 -23.500 15.987 1.00 21.99 16 GLY C CA 1
ATOM 5580 C C . GLY C 3 8 ? -9.071 -22.779 15.276 1.00 29.55 16 GLY C C 1
ATOM 5581 O O . GLY C 3 8 ? -10.196 -23.277 15.202 1.00 31.26 16 GLY C O 1
ATOM 5582 N N . ALA C 3 9 ? -8.783 -21.588 14.763 1.00 31.25 17 ALA C N 1
ATOM 5583 C CA . ALA C 3 9 ? -9.783 -20.830 14.015 1.00 36.23 17 ALA C CA 1
ATOM 5584 C C . ALA C 3 9 ? -10.000 -21.447 12.639 1.00 34.27 17 ALA C C 1
ATOM 5585 O O . ALA C 3 9 ? -9.074 -22.029 12.062 1.00 35.61 17 ALA C O 1
ATOM 5587 N N . LYS C 3 10 ? -11.220 -21.330 12.114 1.00 35.62 18 LYS C N 1
ATOM 5588 C CA . LYS C 3 10 ? -11.487 -21.723 10.727 1.00 33.69 18 LYS C CA 1
ATOM 5589 C C . LYS C 3 10 ? -10.997 -20.605 9.815 1.00 34.32 18 LYS C C 1
ATOM 5590 O O . LYS C 3 10 ? -10.686 -19.507 10.290 1.00 36.85 18 LYS C O 1
ATOM 5596 N N . ARG C 3 11 ? -10.919 -20.869 8.516 1.00 40.46 19 ARG C N 1
ATOM 5597 C CA . ARG C 3 11 ? -10.508 -19.829 7.575 1.00 47.26 19 ARG C CA 1
ATOM 5598 C C . ARG C 3 11 ? -11.469 -18.632 7.596 1.00 54.41 19 ARG C C 1
ATOM 5599 O O . ARG C 3 11 ? -11.046 -17.482 7.787 1.00 52.27 19 ARG C O 1
ATOM 5607 N N . HIS C 3 12 ? -12.760 -18.906 7.419 1.00 54.28 20 HIS C N 1
ATOM 5608 C CA . HIS C 3 12 ? -13.772 -17.853 7.488 1.00 58.81 20 HIS C CA 1
ATOM 5609 C C . HIS C 3 12 ? -14.993 -18.316 8.261 1.00 52.91 20 HIS C C 1
ATOM 5610 O O . HIS C 3 12 ? -15.349 -19.496 8.218 1.00 54.58 20 HIS C O 1
ATOM 5617 N N . ARG C 3 13 ? -15.630 -17.390 8.975 1.00 48.98 21 ARG C N 1
ATOM 5618 C CA . ARG C 3 13 ? -16.912 -17.683 9.605 1.00 59.91 21 ARG C CA 1
ATOM 5619 C C . ARG C 3 13 ? -17.956 -17.767 8.496 1.00 54.72 21 ARG C C 1
ATOM 5620 O O . ARG C 3 13 ? -17.856 -17.064 7.482 1.00 47.97 21 ARG C O 1
ATOM 5628 N N . LYS C 3 14 ? -18.942 -18.639 8.669 1.00 50.92 22 LYS C N 1
ATOM 5629 C CA . LYS C 3 14 ? -19.942 -18.824 7.627 1.00 56.05 22 LYS C CA 1
ATOM 5630 C C . LYS C 3 14 ? -21.041 -17.773 7.738 1.00 51.72 22 LYS C C 1
ATOM 5631 O O . LYS C 3 14 ? -21.339 -17.288 8.832 1.00 54.10 22 LYS C O 1
ATOM 5637 N N . VAL C 3 15 ? -21.624 -17.407 6.601 1.00 49.76 23 VAL C N 1
ATOM 5638 C CA . VAL C 3 15 ? -22.625 -16.340 6.570 1.00 51.28 23 VAL C CA 1
ATOM 5639 C C . VAL C 3 15 ? -24.073 -16.861 6.589 1.00 46.14 23 VAL C C 1
ATOM 5640 O O . VAL C 3 15 ? -24.983 -16.174 7.064 1.00 50.79 23 VAL C O 1
ATOM 5644 N N . LEU C 3 16 ? -24.274 -18.076 6.081 1.00 38.11 24 LEU C N 1
ATOM 5645 C CA . LEU C 3 16 ? -25.600 -18.684 6.024 1.00 39.12 24 LEU C CA 1
ATOM 5646 C C . LEU C 3 16 ? -25.785 -19.608 7.232 1.00 50.82 24 LEU C C 1
ATOM 5647 O O . LEU C 3 16 ? -24.951 -20.493 7.469 1.00 54.57 24 LEU C O 1
ATOM 5652 N N . ARG C 3 17 ? -26.859 -19.406 7.998 1.00 55.02 25 ARG C N 1
ATOM 5653 C CA . ARG C 3 17 ? -27.097 -20.228 9.187 1.00 61.29 25 ARG C CA 1
ATOM 5654 C C . ARG C 3 17 ? -28.010 -21.416 8.879 1.00 61.01 25 ARG C C 1
ATOM 5655 O O . ARG C 3 17 ? -29.095 -21.256 8.309 1.00 62.83 25 ARG C O 1
ATOM 5663 N N . ASP C 3 18 ? -27.543 -22.611 9.239 1.00 66.28 26 ASP C N 1
ATOM 5664 C CA . ASP C 3 18 ? -28.331 -23.833 9.115 1.00 72.98 26 ASP C CA 1
ATOM 5665 C C . ASP C 3 18 ? -29.262 -23.897 10.313 1.00 80.37 26 ASP C C 1
ATOM 5666 O O . ASP C 3 18 ? -30.095 -24.800 10.440 1.00 79.71 26 ASP C O 1
ATOM 5671 N N . ASN C 3 19 ? -29.084 -22.920 11.197 1.00 90.28 27 ASN C N 1
ATOM 5672 C CA . ASN C 3 19 ? -29.882 -22.769 12.400 1.00 99.13 27 ASN C CA 1
ATOM 5673 C C . ASN C 3 19 ? -30.621 -21.436 12.427 1.00 108.17 27 ASN C C 1
ATOM 5674 O O . ASN C 3 19 ? -30.482 -20.666 13.381 1.00 109.79 27 ASN C O 1
ATOM 5679 N N . ILE C 3 20 ? -31.401 -21.158 11.383 1.00 113.61 28 ILE C N 1
ATOM 5680 C CA . ILE C 3 20 ? -32.384 -20.080 11.450 1.00 119.24 28 ILE C CA 1
ATOM 5681 C C . ILE C 3 20 ? -33.482 -20.597 12.375 1.00 125.47 28 ILE C C 1
ATOM 5682 O O . ILE C 3 20 ? -34.307 -19.839 12.895 1.00 124.23 28 ILE C O 1
ATOM 5687 N N . GLN C 3 21 ? -33.462 -21.913 12.572 1.00 129.66 29 GLN C N 1
ATOM 5688 C CA . GLN C 3 21 ? -34.294 -22.586 13.553 1.00 131.69 29 GLN C CA 1
ATOM 5689 C C . GLN C 3 21 ? -33.778 -22.328 14.970 1.00 130.95 29 GLN C C 1
ATOM 5690 O O . GLN C 3 21 ? -33.212 -23.217 15.617 1.00 129.28 29 GLN C O 1
ATOM 5696 N N . GLY C 3 22 ? -33.959 -21.089 15.426 1.00 128.36 30 GLY C N 1
ATOM 5697 C CA . GLY C 3 22 ? -33.727 -20.716 16.809 1.00 122.66 30 GLY C CA 1
ATOM 5698 C C . GLY C 3 22 ? -35.076 -20.632 17.494 1.00 116.48 30 GLY C C 1
ATOM 5699 O O . GLY C 3 22 ? -36.106 -20.823 16.843 1.00 117.89 30 GLY C O 1
ATOM 5700 N N . ILE C 3 23 ? -35.080 -20.362 18.799 1.00 107.92 31 ILE C N 1
ATOM 5701 C CA . ILE C 3 23 ? -36.314 -20.359 19.594 1.00 100.42 31 ILE C CA 1
ATOM 5702 C C . ILE C 3 23 ? -36.989 -21.751 19.557 1.00 91.18 31 ILE C C 1
ATOM 5703 O O . ILE C 3 23 ? -38.151 -21.919 19.925 1.00 89.08 31 ILE C O 1
ATOM 5708 N N . THR C 3 24 ? -36.224 -22.746 19.114 1.00 83.68 32 THR C N 1
ATOM 5709 C CA . THR C 3 24 ? -36.620 -24.149 19.172 1.00 75.90 32 THR C CA 1
ATOM 5710 C C . THR C 3 24 ? -35.986 -24.763 20.416 1.00 70.33 32 THR C C 1
ATOM 5711 O O . THR C 3 24 ? -35.443 -24.042 21.251 1.00 68.75 32 THR C O 1
ATOM 5715 N N . LYS C 3 25 ? -36.025 -26.088 20.530 1.00 66.30 33 LYS C N 1
ATOM 5716 C CA . LYS C 3 25 ? -35.471 -26.771 21.707 1.00 63.18 33 LYS C CA 1
ATOM 5717 C C . LYS C 3 25 ? -33.927 -26.887 21.751 1.00 64.03 33 LYS C C 1
ATOM 5718 O O . LYS C 3 25 ? -33.314 -26.573 22.778 1.00 65.47 33 LYS C O 1
ATOM 5724 N N . PRO C 3 26 ? -33.289 -27.340 20.650 1.00 57.76 34 PRO C N 1
ATOM 5725 C CA . PRO C 3 26 ? -31.819 -27.350 20.672 1.00 51.79 34 PRO C CA 1
ATOM 5726 C C . PRO C 3 26 ? -31.259 -25.924 20.697 1.00 46.32 34 PRO C C 1
ATOM 5727 O O . PRO C 3 26 ? -30.132 -25.707 21.144 1.00 45.33 34 PRO C O 1
ATOM 5731 N N . ALA C 3 27 ? -32.046 -24.966 20.214 1.00 39.05 35 ALA C N 1
ATOM 5732 C CA . ALA C 3 27 ? -31.678 -23.555 20.279 1.00 40.38 35 ALA C CA 1
ATOM 5733 C C . ALA C 3 27 ? -31.537 -23.073 21.725 1.00 38.18 35 ALA C C 1
ATOM 5734 O O . ALA C 3 27 ? -30.702 -22.208 22.017 1.00 36.90 35 ALA C O 1
ATOM 5736 N N . ILE C 3 28 ? -32.386 -23.610 22.605 1.00 37.67 36 ILE C N 1
ATOM 5737 C CA . ILE C 3 28 ? -32.352 -23.287 24.029 1.00 41.90 36 ILE C CA 1
ATOM 5738 C C . ILE C 3 28 ? -31.032 -23.765 24.612 1.00 31.91 36 ILE C C 1
ATOM 5739 O O . ILE C 3 28 ? -30.368 -23.038 25.359 1.00 33.67 36 ILE C O 1
ATOM 5744 N N . ARG C 3 29 ? -30.661 -24.992 24.249 1.00 27.49 37 ARG C N 1
ATOM 5745 C CA . ARG C 3 29 ? -29.430 -25.594 24.722 1.00 32.93 37 ARG C CA 1
ATOM 5746 C C . ARG C 3 29 ? -28.220 -24.734 24.355 1.00 33.95 37 ARG C C 1
ATOM 5747 O O . ARG C 3 29 ? -27.380 -24.462 25.213 1.00 35.35 37 ARG C O 1
ATOM 5755 N N . ARG C 3 30 ? -28.141 -24.287 23.099 1.00 29.90 38 ARG C N 1
ATOM 5756 C CA . ARG C 3 30 ? -27.011 -23.459 22.670 1.00 29.44 38 ARG C CA 1
ATOM 5757 C C . ARG C 3 30 ? -27.011 -22.118 23.395 1.00 28.01 38 ARG C C 1
ATOM 5758 O O . ARG C 3 30 ? -25.952 -21.615 23.800 1.00 25.85 38 ARG C O 1
ATOM 5766 N N . LEU C 3 31 ? -28.204 -21.540 23.536 1.00 28.27 39 LEU C N 1
ATOM 5767 C CA . LEU C 3 31 ? -28.384 -20.276 24.246 1.00 27.93 39 LEU C CA 1
ATOM 5768 C C . LEU C 3 31 ? -27.871 -20.408 25.683 1.00 22.10 39 LEU C C 1
ATOM 5769 O O . LEU C 3 31 ? -27.079 -19.579 26.157 1.00 27.46 39 LEU C O 1
ATOM 5774 N N . ALA C 3 32 ? -28.342 -21.448 26.373 1.00 25.10 40 ALA C N 1
ATOM 5775 C CA . ALA C 3 32 ? -27.920 -21.729 27.753 1.00 31.29 40 ALA C CA 1
ATOM 5776 C C . ALA C 3 32 ? -26.395 -21.815 27.883 1.00 28.69 40 ALA C C 1
ATOM 5777 O O . ALA C 3 32 ? -25.795 -21.184 28.771 1.00 27.94 40 ALA C O 1
ATOM 5779 N N . ARG C 3 33 ? -25.768 -22.592 26.998 1.00 21.40 41 ARG C N 1
ATOM 5780 C CA . ARG C 3 33 ? -24.311 -22.741 27.043 1.00 29.99 41 ARG C CA 1
ATOM 5781 C C . ARG C 3 33 ? -23.612 -21.417 26.728 1.00 28.95 41 ARG C C 1
ATOM 5782 O O . ARG C 3 33 ? -22.542 -21.141 27.281 1.00 26.37 41 ARG C O 1
ATOM 5790 N N . ARG C 3 34 ? -24.208 -20.597 25.856 1.00 26.65 42 ARG C N 1
ATOM 5791 C CA . ARG C 3 34 ? -23.639 -19.266 25.558 1.00 29.91 42 ARG C CA 1
ATOM 5792 C C . ARG C 3 34 ? -23.984 -18.277 26.672 1.00 29.32 42 ARG C C 1
ATOM 5793 O O . ARG C 3 34 ? -23.497 -17.146 26.680 1.00 30.47 42 ARG C O 1
ATOM 5801 N N . GLY C 3 35 ? -24.828 -18.711 27.610 1.00 25.21 43 GLY C N 1
ATOM 5802 C CA . GLY C 3 35 ? -25.248 -17.852 28.700 1.00 25.95 43 GLY C CA 1
ATOM 5803 C C . GLY C 3 35 ? -26.137 -16.711 28.228 1.00 27.14 43 GLY C C 1
ATOM 5804 O O . GLY C 3 35 ? -26.306 -15.716 28.943 1.00 27.98 43 GLY C O 1
ATOM 5805 N N . GLY C 3 36 ? -26.707 -16.843 27.031 1.00 26.43 44 GLY C N 1
ATOM 5806 C CA . GLY C 3 36 ? -27.505 -15.765 26.464 1.00 30.59 44 GLY C CA 1
ATOM 5807 C C . GLY C 3 36 ? -26.753 -14.450 26.281 1.00 35.08 44 GLY C C 1
ATOM 5808 O O . GLY C 3 36 ? -27.372 -13.383 26.182 1.00 33.60 44 GLY C O 1
ATOM 5809 N N . VAL C 3 37 ? -25.421 -14.511 26.249 1.00 30.71 45 VAL C N 1
ATOM 5810 C CA . VAL C 3 37 ? -24.627 -13.290 26.095 1.00 40.14 45 VAL C CA 1
ATOM 5811 C C . VAL C 3 37 ? -23.650 -13.343 24.912 1.00 42.31 45 VAL C C 1
ATOM 5812 O O . VAL C 3 37 ? -22.623 -12.668 24.932 1.00 39.98 45 VAL C O 1
ATOM 5816 N N . LYS C 3 38 ? -23.960 -14.147 23.898 1.00 46.92 46 LYS C N 1
ATOM 5817 C CA . LYS C 3 38 ? -23.146 -14.178 22.678 1.00 57.83 46 LYS C CA 1
ATOM 5818 C C . LYS C 3 38 ? -23.598 -13.097 21.696 1.00 56.36 46 LYS C C 1
ATOM 5819 O O . LYS C 3 38 ? -22.796 -12.287 21.234 1.00 53.77 46 LYS C O 1
#

CATH classification: 3.90.360.10 (+2 more: 3.40.630.30, 1.10.10.390)

Secondary structure (DSSP, 8-state):
---GGGGEEEHHHHEEEEEESSSEEEE--S--HHHH-TT-EEESEES-EEEEEEETTT--EEEEEE-SEE---SSS--HHHHHHTTS-TT--EES-HHHHHHHHHHHHHS--HHHHSEEEEEEE-SS-EEEEEEEESSSHHHHHHHHHHTHHHHHHSTT-----TT-TT-EEEEEEETTT--EEEEEEEEEEE----HHHHHH--S--EEEEEEEEEE-GGG-SSSHHHHHHHHHHHHHHS-TTEEEEEESS--HHHHHHHHHHHHHHHHHTTHHHHSSTTS---HHHHHHHHHHHTB-HHHHHHHHHHHHHHH--/---HHHHHHHHHHHHHHHEEEEEEEE----S-EEE--PPPEEPTTSEEEEEEEEE---TTSS-EEEEEEEEEEEGGGG----EEEEEEEEEESS-EEEEEEETTEEEEEEEEETTS-EEEEETTTEEEEEE----S---EEEE-SSSTTEEEEE-TTS-EEEEE-SSSS--SS-SEEESSS-SS-EEEEEE-SS-TTEEEEEETTSEEEEEETT-SS-EEEEEE-SS-EEEEEE-SS-SSEEEEEETTS-EEEEETT-TTS-SEEE---SS-EEEEEE-SSSTTEEEEEETTS-EEEEEGGGTT----HHHHTT--TTEEEEE---SS-EEEEEE-SSSTTEEEEEETTSEEEEEEE-TTSTTT-/-TT-SS-S--SS--SS-S----SSHHHHHHHHHHTT--

Radius of gyration: 30.33 Å; Cα contacts (8 Å, |Δi|>4): 1655; chains: 3; bounding box: 77×61×98 Å

Nearest PDB structures (foldseek):
  4psw-assembly1_A  TM=1.003E+00  e=2.265E-68  Saccharomyces cerevisiae S288C
  1bob-assembly1_A  TM=9.822E-01  e=1.301E-59  Saccharomyces cerevisiae
  2p0w-assembly2_B  TM=8.527E-01  e=8.094E-26  Homo sapiens
  2p0w-assembly1_A  TM=8.456E-01  e=8.806E-25  Homo sapiens
  1i21-assembly3_Y  TM=6.193E-01  e=1.477E-03  Saccharomyces cerevisiae